Protein 4DXF (pdb70)

Foldseek 3Di:
DADPVLVVVLVQLQFDKDKAFQWKWAWADDDDPFTFTWTPPDPDTATETQAAPRRVVDDHGMGGQKMAIARADDDPPPDPHYGFARIDGHDPDWDWDKAKEWEWEQFPVRDIDIDIDIHTFGGQKTAPLVVVSVVVSCCCVPVVANGRFFWWWKWFAFQVGDIDIDTRNDDRPRNSRNDMDGRRGGHYMYTYTD/DLVVLVVQLQFDKDKFFQWKWAWADDDDPWTWTWTPPDPDTATETQAAPRRVVDDHGMDGQKMAIAGADDDPPPDDHYGYARIDGHDPDWDWDKAKEWEWEQFPVRDIDIDIDIHTFGGQKTAPLCVVSVVVSVCCVPVVASPGFFFWWKWFQFQVRDIDIDTRNDDDDRNRRNDMDGSRRGHHMYTYTD

Solvent-accessible surface area: 19733 Å² total; per-residue (Å²): 120,94,57,104,163,19,135,106,28,76,61,23,0,54,59,109,37,70,74,29,80,79,44,64,0,61,3,110,166,122,130,46,108,43,38,8,0,10,1,74,22,54,121,35,98,8,41,1,0,2,20,43,151,1,61,199,104,20,41,134,25,92,40,166,96,5,3,3,4,0,0,51,25,176,36,154,56,151,30,136,43,14,0,0,0,0,0,2,125,5,34,67,116,108,11,140,42,50,0,38,2,147,5,46,35,67,33,106,169,39,83,99,48,140,56,104,24,128,20,79,2,77,10,40,44,4,1,2,3,12,0,1,4,63,1,1,47,31,1,6,125,128,12,45,0,0,0,45,7,4,44,6,76,0,12,0,75,16,111,121,69,35,135,76,37,0,70,0,107,90,73,6,89,70,78,61,3,3,27,42,10,70,0,54,34,0,59,31,0,65,4,39,1,115,225,40,158,116,25,104,63,19,1,56,60,107,34,65,72,33,88,72,35,60,0,65,3,105,163,113,135,37,112,42,33,8,1,11,1,70,24,51,110,35,102,8,41,0,0,5,23,40,147,0,62,196,87,19,39,106,29,93,36,166,94,7,4,6,5,0,0,52,29,169,41,154,49,152,31,138,46,15,0,0,0,1,1,2,121,6,36,80,112,109,11,135,39,44,1,41,7,52,5,49,39,79,24,114,172,39,84,96,47,136,60,118,37,114,20,146,2,73,10,43,36,4,0,2,3,11,0,2,4,66,2,1,44,43,2,6,109,145,13,67,0,6,41,52,9,4,38,5,78,0,22,0,84,14,112,116,69,30,144,75,35,0,62,0,101,81,74,5,71,73,83,50,3,2,26,42,11,58,0,46,51,0,66,46,0,77,5,63,0,137

Organism: Staphylococcus aureus (strain Newman) (NCBI:txid426430)

InterPro domains:
  IPR006123 Staphylococcal/Streptococcal toxin, beta-grasp domain [PF02876] (215-307)
  IPR006126 Staphylococcal enterotoxin/Streptococcal pyrogenic exotoxin, conserved site [PS00278] (237-260)
  IPR008375 Staphylococcus aureus exotoxin [PR01800] (18-32)
  IPR008375 Staphylococcus aureus exotoxin [PR01800] (196-207)
  IPR008375 Staphylococcus aureus exotoxin [PR01800] (236-252)
  IPR008375 Staphylococcus aureus exotoxin [PR01800] (275-290)
  IPR008992 Enterotoxin [SSF50203] (114-207)
  IPR013307 Superantigen, staphylococcal/streptococcal toxin, bacterial [PR01501] (113-130)
  IPR013307 Superantigen, staphylococcal/streptococcal toxin, bacterial [PR01501] (194-214)
  IPR013307 Superantigen, staphylococcal/streptococcal toxin, bacterial [PR01501] (245-267)
  IPR013307 Superantigen, staphylococcal/streptococcal toxin, bacterial [PR01501] (295-308)
  IPR013307 Superantigen, staphylococcal/streptococcal toxin, bacterial [PR01898] (165-191)
  IPR013307 Superantigen, staphylococcal/streptococcal toxin, bacterial [PR01898] (194-207)
  IPR013307 Superantigen, staphylococcal/streptococcal toxin, bacterial [PR01898] (237-250)
  IPR013307 Superantigen, staphylococcal/streptococcal toxin, bacterial [PR01898] (250-264)
  IPR013307 Superantigen, staphylococcal/streptococcal toxin, bacterial [PR01898] (290-306)
  IPR015282 Staphylococcal superantigen-like OB-fold domain [PF09199] (121-205)
  IPR016091 Superantigen toxin, C-terminal [SSF54334] (216-307)

Secondary structure (DSSP, 8-state):
---GGGHHHHHHTTS--EEEEEEEEEE----SSS-EEEE-SSSS-EEEE--TTHHHHS-SEEEEEEEEEE-----SS--SSEEE--EEEPPSS---EEEEEEEEEE-TT--EEEEEEEEEE--SEEEHHHHHHHHHHHHHHHH-BTTTB--EEEEEEETTS-EEEEETTSPPPHHHHT-EEEGGGEEEEEEEE-/--HHHHHHTTS--EEEEEEEEEE----SSS-EEEE-SSSS-EEEE--TTHHHHS-SEEEEEEEEEE-----SS--SSEEES-EEEPPSS---EEEEEEEEEE-TT--EEEEEEEEEE--SEEEHHHHHHHHHHHHHHHH-BTTTB--EEEEEEETTS-EEEEETTSPPPHHHHT-EEEGGGEEEEEEEE-

Radius of gyration: 22.23 Å; Cα contacts (8 Å, |Δi|>4): 856; chains: 2; bounding box: 59×57×56 Å

Structure (mmCIF, N/CA/C/O backbone):
data_4DXF
#
_entry.id   4DXF
#
_cell.length_a   96.102
_cell.length_b   81.195
_cell.length_c   57.301
_cell.angle_alpha   90.00
_cell.angle_beta   105.45
_cell.angle_gamma   90.00
#
_symmetry.space_group_name_H-M   'C 1 2 1'
#
loop_
_entity.id
_entity.type
_entity.pdbx_description
1 polymer 'Staphylococcal enterotoxin-like toxin'
2 non-polymer 'CHLORIDE ION'
3 non-polymer GLYCEROL
4 water water
#
loop_
_atom_site.group_PDB
_atom_site.id
_atom_site.type_symbol
_atom_site.label_atom_id
_atom_site.label_alt_id
_atom_site.label_comp_id
_atom_site.label_asym_id
_atom_site.label_entity_id
_atom_site.label_seq_id
_atom_site.pdbx_PDB_ins_code
_atom_site.Cartn_x
_atom_site.Cartn_y
_atom_site.Cartn_z
_atom_site.occupancy
_atom_site.B_iso_or_equiv
_atom_site.auth_seq_id
_atom_site.auth_comp_id
_atom_site.auth_asym_id
_atom_site.auth_atom_id
_atom_site.pdbx_PDB_model_num
ATOM 1 N N . GLU A 1 11 ? -6.341 39.661 29.504 1.00 55.50 7 GLU A N 1
ATOM 2 C CA . GLU A 1 11 ? -6.186 38.903 30.783 1.00 55.42 7 GLU A CA 1
ATOM 3 C C . GLU A 1 11 ? -5.438 39.738 31.852 1.00 54.67 7 GLU A C 1
ATOM 4 O O . GLU A 1 11 ? -5.512 39.419 33.060 1.00 54.65 7 GLU A O 1
ATOM 6 N N . ILE A 1 12 ? -4.729 40.786 31.408 1.00 52.97 8 ILE A N 1
ATOM 7 C CA . ILE A 1 12 ? -3.900 41.600 32.314 1.00 51.02 8 ILE A CA 1
ATOM 8 C C . ILE A 1 12 ? -4.328 43.071 32.418 1.00 49.66 8 ILE A C 1
ATOM 9 O O . ILE A 1 12 ? -3.947 43.900 31.586 1.00 49.34 8 ILE A O 1
ATOM 14 N N . ASN A 1 13 ? -5.102 43.378 33.467 1.00 47.18 9 ASN A N 1
ATOM 15 C CA . ASN A 1 13 ? -5.512 44.741 33.789 1.00 44.47 9 ASN A CA 1
ATOM 16 C C . ASN A 1 13 ? -4.282 45.614 34.137 1.00 44.22 9 ASN A C 1
ATOM 17 O O . ASN A 1 13 ? -3.588 45.328 35.108 1.00 42.67 9 ASN A O 1
ATOM 22 N N . PRO A 1 14 ? -3.992 46.661 33.321 1.00 43.36 10 PRO A N 1
ATOM 23 C CA . PRO A 1 14 ? -2.935 47.659 33.640 1.00 42.54 10 PRO A CA 1
ATOM 24 C C . PRO A 1 14 ? -3.122 48.436 34.961 1.00 41.38 10 PRO A C 1
ATOM 25 O O . PRO A 1 14 ? -2.193 49.128 35.390 1.00 42.23 10 PRO A O 1
ATOM 29 N N . LYS A 1 15 ? -4.281 48.318 35.617 1.00 38.68 11 LYS A N 1
ATOM 30 C CA . LYS A 1 15 ? -4.472 48.909 36.946 1.00 37.95 11 LYS A CA 1
ATOM 31 C C . LYS A 1 15 ? -3.440 48.337 37.969 1.00 36.36 11 LYS A C 1
ATOM 32 O O . LYS A 1 15 ? -3.030 49.019 38.880 1.00 35.50 11 LYS A O 1
ATOM 38 N N . PHE A 1 16 ? -3.079 47.066 37.767 1.00 36.06 12 PHE A N 1
ATOM 39 C CA . PHE A 1 16 ? -2.221 46.283 38.697 1.00 34.62 12 PHE A CA 1
ATOM 40 C C . PHE A 1 16 ? -0.755 46.207 38.242 1.00 35.03 12 PHE A C 1
ATOM 41 O O . PHE A 1 16 ? 0.009 45.381 38.755 1.00 34.41 12 PHE A O 1
ATOM 49 N N . LYS A 1 17 ? -0.363 47.054 37.294 1.00 34.50 13 LYS A N 1
ATOM 50 C CA . LYS A 1 17 ? 0.925 46.978 36.597 1.00 36.11 13 LYS A CA 1
ATOM 51 C C . LYS A 1 17 ? 2.091 47.068 37.577 1.00 34.74 13 LYS A C 1
ATOM 52 O O . LYS A 1 17 ? 3.065 46.274 37.502 1.00 36.06 13 LYS A O 1
ATOM 58 N N . ASP A 1 18 ? 1.997 48.028 38.475 1.00 34.15 14 ASP A N 1
ATOM 59 C CA . ASP A 1 18 ? 3.090 48.280 39.423 1.00 33.40 14 ASP A CA 1
ATOM 60 C C . ASP A 1 18 ? 3.270 47.114 40.398 1.00 31.98 14 ASP A C 1
ATOM 61 O O . ASP A 1 18 ? 4.452 46.668 40.613 1.00 29.94 14 ASP A O 1
ATOM 66 N N . LEU A 1 19 ? 2.149 46.627 40.954 1.00 29.99 15 LEU A N 1
ATOM 67 C CA . LEU A 1 19 ? 2.197 45.491 41.883 1.00 29.40 15 LEU A CA 1
ATOM 68 C C . LEU A 1 19 ? 2.631 44.228 41.191 1.00 29.98 15 LEU A C 1
ATOM 69 O O . LEU A 1 19 ? 3.362 43.465 41.776 1.00 30.13 15 LEU A O 1
ATOM 74 N N . ARG A 1 20 ? 2.173 43.963 39.967 1.00 29.18 16 ARG A N 1
ATOM 75 C CA . ARG A 1 20 ? 2.575 42.762 39.287 1.00 30.15 16 ARG A CA 1
ATOM 76 C C . ARG A 1 20 ? 4.080 42.847 38.960 1.00 30.50 16 ARG A C 1
ATOM 77 O O . ARG A 1 20 ? 4.775 41.821 38.974 1.00 31.04 16 ARG A O 1
ATOM 85 N N . ALA A 1 21 ? 4.573 44.047 38.652 1.00 29.66 17 ALA A N 1
ATOM 86 C CA . ALA A 1 21 ? 5.976 44.230 38.309 1.00 30.88 17 ALA A CA 1
ATOM 87 C C . ALA A 1 21 ? 6.807 43.893 39.545 1.00 29.70 17 ALA A C 1
ATOM 88 O O . ALA A 1 21 ? 7.816 43.168 39.447 1.00 31.95 17 ALA A O 1
ATOM 90 N N . TYR A 1 22 ? 6.398 44.421 40.675 1.00 28.00 18 TYR A N 1
ATOM 91 C CA . TYR A 1 22 ? 7.256 44.388 41.880 1.00 25.98 18 TYR A CA 1
ATOM 92 C C . TYR A 1 22 ? 7.364 42.932 42.282 1.00 25.36 18 TYR A C 1
ATOM 93 O O . TYR A 1 22 ? 8.489 42.400 42.514 1.00 24.43 18 TYR A O 1
ATOM 102 N N . TYR A 1 23 ? 6.215 42.264 42.323 1.00 23.47 19 TYR A N 1
ATOM 103 C CA . TYR A 1 23 ? 6.159 40.877 42.850 1.00 24.01 19 TYR A CA 1
ATOM 104 C C . TYR A 1 23 ? 6.562 39.764 41.866 1.00 23.72 19 TYR A C 1
ATOM 105 O O . TYR A 1 23 ? 6.492 38.581 42.190 1.00 24.71 19 TYR A O 1
ATOM 114 N N . THR A 1 24 ? 7.049 40.156 40.692 1.00 23.84 20 THR A N 1
ATOM 115 C CA . THR A 1 24 ? 7.664 39.219 39.766 1.00 25.64 20 THR A CA 1
ATOM 116 C C . THR A 1 24 ? 9.179 39.456 39.636 1.00 24.00 20 THR A C 1
ATOM 117 O O . THR A 1 24 ? 9.843 38.821 38.828 1.00 23.96 20 THR A O 1
ATOM 121 N N . LYS A 1 25 ? 9.676 40.432 40.393 1.00 25.38 21 LYS A N 1
ATOM 122 C CA . LYS A 1 25 ? 11.118 40.696 40.516 1.00 26.29 21 LYS A CA 1
ATOM 123 C C . LYS A 1 25 ? 11.850 39.448 41.002 1.00 25.70 21 LYS A C 1
ATOM 124 O O . LYS A 1 25 ? 11.266 38.594 41.689 1.00 23.34 21 LYS A O 1
ATOM 130 N N . PRO A 1 26 ? 13.098 39.275 40.542 1.00 26.11 22 PRO A N 1
ATOM 131 C CA . PRO A 1 26 ? 13.836 38.102 41.060 1.00 25.41 22 PRO A CA 1
ATOM 132 C C . PRO A 1 26 ? 14.295 38.370 42.511 1.00 23.84 22 PRO A C 1
ATOM 133 O O . PRO A 1 26 ? 14.501 39.541 42.911 1.00 24.46 22 PRO A O 1
ATOM 137 N N . SER A 1 27 ? 14.412 37.297 43.306 1.00 22.22 23 SER A N 1
ATOM 138 C CA . SER A 1 27 ? 14.909 37.410 44.720 1.00 20.74 23 SER A CA 1
ATOM 139 C C . SER A 1 27 ? 16.228 36.635 44.833 1.00 19.96 23 SER A C 1
ATOM 140 O O . SER A 1 27 ? 16.552 35.794 43.970 1.00 20.00 23 SER A O 1
ATOM 143 N N . LEU A 1 28 ? 16.987 36.959 45.887 1.00 19.80 24 LEU A N 1
ATOM 144 C CA . LEU A 1 28 ? 18.275 36.249 46.130 1.00 21.01 24 LEU A CA 1
ATOM 145 C C . LEU A 1 28 ? 18.223 35.851 47.595 1.00 20.29 24 LEU A C 1
ATOM 146 O O . LEU A 1 28 ? 17.548 36.469 48.493 1.00 20.87 24 LEU A O 1
ATOM 151 N N . GLU A 1 29 ? 18.951 34.786 47.945 1.00 20.75 25 GLU A N 1
ATOM 152 C CA . GLU A 1 29 ? 18.872 34.380 49.331 1.00 20.39 25 GLU A CA 1
ATOM 153 C C . GLU A 1 29 ? 20.298 34.133 49.800 1.00 21.27 25 GLU A C 1
ATOM 154 O O . GLU A 1 29 ? 20.965 33.344 49.147 1.00 21.23 25 GLU A O 1
ATOM 160 N N . PHE A 1 30 ? 20.741 34.817 50.853 1.00 19.77 26 PHE A N 1
ATOM 161 C CA . PHE A 1 30 ? 22.131 34.665 51.399 1.00 22.05 26 PHE A CA 1
ATOM 162 C C . PHE A 1 30 ? 22.054 34.157 52.788 1.00 21.07 26 PHE A C 1
ATOM 163 O O . PHE A 1 30 ? 21.506 34.795 53.651 1.00 23.65 26 PHE A O 1
ATOM 171 N N . LYS A 1 31 ? 22.577 32.963 53.051 1.00 19.30 27 LYS A N 1
ATOM 172 C CA . LYS A 1 31 ? 22.289 32.384 54.330 1.00 20.08 27 LYS A CA 1
ATOM 173 C C . LYS A 1 31 ? 23.671 32.075 54.968 1.00 19.12 27 LYS A C 1
ATOM 174 O O . LYS A 1 31 ? 24.673 31.982 54.228 1.00 22.21 27 LYS A O 1
ATOM 180 N N . ASN A 1 32 ? 23.646 32.073 56.285 1.00 20.37 28 ASN A N 1
ATOM 181 C CA . ASN A 1 32 ? 24.868 31.815 57.148 1.00 21.64 28 ASN A CA 1
ATOM 182 C C . ASN A 1 32 ? 25.984 32.817 56.772 1.00 22.98 28 ASN A C 1
ATOM 183 O O . ASN A 1 32 ? 27.183 32.468 56.575 1.00 22.87 28 ASN A O 1
ATOM 188 N N . GLU A 1 33 ? 25.619 34.107 56.703 1.00 20.97 29 GLU A N 1
ATOM 189 C CA . GLU A 1 33 ? 26.530 35.152 56.304 1.00 21.40 29 GLU A CA 1
ATOM 190 C C . GLU A 1 33 ? 26.893 36.038 57.530 1.00 20.14 29 GLU A C 1
ATOM 191 O O . GLU A 1 33 ? 26.413 35.797 58.618 1.00 19.95 29 GLU A O 1
ATOM 197 N N . ILE A 1 34 ? 27.769 37.011 57.349 1.00 20.43 30 ILE A N 1
ATOM 198 C CA . ILE A 1 34 ? 27.929 38.049 58.386 1.00 22.40 30 ILE A CA 1
ATOM 199 C C . ILE A 1 34 ? 27.455 39.407 57.800 1.00 20.43 30 ILE A C 1
ATOM 200 O O . ILE A 1 34 ? 27.503 39.586 56.556 1.00 22.58 30 ILE A O 1
ATOM 205 N N . GLY A 1 35 ? 26.990 40.278 58.681 1.00 23.45 31 GLY A N 1
ATOM 206 C CA . GLY A 1 35 ? 26.601 41.652 58.285 1.00 23.01 31 GLY A CA 1
ATOM 207 C C . GLY A 1 35 ? 27.500 42.653 58.987 1.00 24.82 31 GLY A C 1
ATOM 208 O O . GLY A 1 35 ? 27.836 42.438 60.157 1.00 22.90 31 GLY A O 1
ATOM 209 N N . ILE A 1 36 ? 27.834 43.738 58.275 1.00 23.72 32 ILE A N 1
ATOM 210 C CA . ILE A 1 36 ? 28.719 44.767 58.816 1.00 24.96 32 ILE A CA 1
ATOM 211 C C . ILE A 1 36 ? 27.960 46.089 58.774 1.00 26.32 32 ILE A C 1
ATOM 212 O O . ILE A 1 36 ? 27.534 46.486 57.713 1.00 23.84 32 ILE A O 1
ATOM 217 N N . ILE A 1 37 ? 27.859 46.769 59.915 1.00 27.41 33 ILE A N 1
ATOM 218 C CA . ILE A 1 37 ? 27.180 48.077 59.975 1.00 28.25 33 ILE A CA 1
ATOM 219 C C . ILE A 1 37 ? 28.211 49.128 60.343 1.00 31.09 33 ILE A C 1
ATOM 220 O O . ILE A 1 37 ? 28.878 49.004 61.369 1.00 31.65 33 ILE A O 1
ATOM 225 N N . LEU A 1 38 ? 28.361 50.091 59.457 1.00 31.91 34 LEU A N 1
ATOM 226 C CA . LEU A 1 38 ? 29.329 51.173 59.615 1.00 35.36 34 LEU A CA 1
ATOM 227 C C . LEU A 1 38 ? 28.670 52.399 60.204 1.00 36.42 34 LEU A C 1
ATOM 228 O O . LEU A 1 38 ? 27.551 52.352 60.682 1.00 37.63 34 LEU A O 1
ATOM 233 N N . LYS A 1 39 ? 29.365 53.529 60.143 1.00 39.91 35 LYS A N 1
ATOM 234 C CA . LYS A 1 39 ? 28.857 54.786 60.711 1.00 42.08 35 LYS A CA 1
ATOM 235 C C . LYS A 1 39 ? 27.633 55.274 59.904 1.00 42.11 35 LYS A C 1
ATOM 236 O O . LYS A 1 39 ? 27.662 55.221 58.666 1.00 42.43 35 LYS A O 1
ATOM 242 N N . LYS A 1 40 ? 26.571 55.747 60.568 1.00 42.99 36 LYS A N 1
ATOM 243 C CA . LYS A 1 40 ? 25.410 56.341 59.818 1.00 43.78 36 LYS A CA 1
ATOM 244 C C . LYS A 1 40 ? 25.827 57.459 58.834 1.00 44.09 36 LYS A C 1
ATOM 245 O O . LYS A 1 40 ? 26.619 58.347 59.178 1.00 43.49 36 LYS A O 1
ATOM 251 N N . TRP A 1 41 ? 25.337 57.411 57.607 1.00 43.74 37 TRP A N 1
ATOM 252 C CA . TRP A 1 41 ? 25.707 58.442 56.639 1.00 44.70 37 TRP A CA 1
ATOM 253 C C . TRP A 1 41 ? 24.505 59.038 55.888 1.00 44.50 37 TRP A C 1
ATOM 254 O O . TRP A 1 41 ? 24.691 59.869 54.996 1.00 44.77 37 TRP A O 1
ATOM 265 N N . THR A 1 42 ? 23.294 58.591 56.222 1.00 43.39 38 THR A N 1
ATOM 266 C CA . THR A 1 42 ? 22.082 59.200 55.657 1.00 42.56 38 THR A CA 1
ATOM 267 C C . THR A 1 42 ? 20.915 59.077 56.584 1.00 41.49 38 THR A C 1
ATOM 268 O O . THR A 1 42 ? 21.056 58.917 57.792 1.00 41.91 38 THR A O 1
ATOM 272 N N . THR A 1 43 ? 19.735 59.181 56.003 1.00 41.17 39 THR A N 1
ATOM 273 C CA . THR A 1 43 ? 18.534 59.202 56.787 1.00 39.96 39 THR A CA 1
ATOM 274 C C . THR A 1 43 ? 18.231 57.813 57.313 1.00 40.26 39 THR A C 1
ATOM 275 O O . THR A 1 43 ? 17.315 57.630 58.110 1.00 40.07 39 THR A O 1
ATOM 279 N N . ILE A 1 44 ? 19.006 56.817 56.864 1.00 40.11 40 ILE A N 1
ATOM 280 C CA . ILE A 1 44 ? 18.919 55.475 57.491 1.00 38.61 40 ILE A CA 1
ATOM 281 C C . ILE A 1 44 ? 20.229 54.752 57.424 1.00 36.28 40 ILE A C 1
ATOM 282 O O . ILE A 1 44 ? 21.135 55.126 56.694 1.00 36.97 40 ILE A O 1
ATOM 287 N N . ARG A 1 45 ? 20.256 53.664 58.161 1.00 34.43 41 ARG A N 1
ATOM 288 C CA . ARG A 1 45 ? 21.419 52.824 58.294 1.00 31.78 41 ARG A CA 1
ATOM 289 C C . ARG A 1 45 ? 21.228 51.539 57.477 1.00 30.35 41 ARG A C 1
ATOM 290 O O . ARG A 1 45 ? 20.079 51.164 57.131 1.00 29.76 41 ARG A O 1
ATOM 298 N N . PHE A 1 46 ? 22.365 50.906 57.188 1.00 28.50 42 PHE A N 1
ATOM 299 C CA . PHE A 1 46 ? 22.448 49.742 56.300 1.00 26.75 42 PHE A CA 1
ATOM 300 C C . PHE A 1 46 ? 23.258 48.663 56.985 1.00 27.29 42 PHE A C 1
ATOM 301 O O . PHE A 1 46 ? 24.165 48.945 57.757 1.00 27.55 42 PHE A O 1
ATOM 309 N N . MET A 1 47 ? 22.858 47.436 56.738 1.00 24.74 43 MET A N 1
ATOM 310 C CA . MET A 1 47 ? 23.699 46.260 57.035 1.00 24.69 43 MET A CA 1
ATOM 311 C C . MET A 1 47 ? 24.342 45.835 55.712 1.00 25.30 43 MET A C 1
ATOM 312 O O . MET A 1 47 ? 23.643 45.526 54.721 1.00 25.57 43 MET A O 1
ATOM 317 N N . ASN A 1 48 ? 25.677 45.783 55.671 1.00 23.59 44 ASN A N 1
ATOM 318 C CA . ASN A 1 48 ? 26.408 45.378 54.474 1.00 24.42 44 ASN A CA 1
ATOM 319 C C . ASN A 1 48 ? 26.616 43.847 54.532 1.00 25.15 44 ASN A C 1
ATOM 320 O O . ASN A 1 48 ? 27.077 43.321 55.542 1.00 24.56 44 ASN A O 1
ATOM 325 N N . VAL A 1 49 ? 26.261 43.165 53.469 1.00 24.65 45 VAL A N 1
ATOM 326 C CA . VAL A 1 49 ? 26.551 41.725 53.316 1.00 24.24 45 VAL A CA 1
ATOM 327 C C . VAL A 1 49 ? 27.340 41.486 52.060 1.00 22.94 45 VAL A C 1
ATOM 328 O O . VAL A 1 49 ? 27.073 42.069 50.977 1.00 22.24 45 VAL A O 1
ATOM 332 N N . VAL A 1 50 ? 28.356 40.592 52.133 1.00 19.39 46 VAL A N 1
ATOM 333 C CA . VAL A 1 50 ? 29.232 40.503 51.020 1.00 22.03 46 VAL A CA 1
ATOM 334 C C . VAL A 1 50 ? 29.374 38.997 50.671 1.00 24.09 46 VAL A C 1
ATOM 335 O O . VAL A 1 50 ? 30.331 38.333 51.057 1.00 24.54 46 VAL A O 1
ATOM 339 N N . PRO A 1 51 ? 28.408 38.453 49.956 1.00 24.03 47 PRO A N 1
ATOM 340 C CA . PRO A 1 51 ? 28.443 36.992 49.696 1.00 24.43 47 PRO A CA 1
ATOM 341 C C . PRO A 1 51 ? 29.192 36.631 48.414 1.00 26.15 47 PRO A C 1
ATOM 342 O O . PRO A 1 51 ? 29.525 35.433 48.218 1.00 29.55 47 PRO A O 1
ATOM 346 N N . ASP A 1 52 ? 29.497 37.621 47.549 1.00 25.03 48 ASP A N 1
ATOM 347 C CA . ASP A 1 52 ? 30.104 37.432 46.258 1.00 25.93 48 ASP A CA 1
ATOM 348 C C . ASP A 1 52 ? 31.046 38.614 46.005 1.00 26.37 48 ASP A C 1
ATOM 349 O O . ASP A 1 52 ? 31.674 39.092 46.984 1.00 31.49 48 ASP A O 1
ATOM 354 N N . TYR A 1 53 ? 31.133 39.097 44.765 1.00 26.20 49 TYR A N 1
ATOM 355 C CA . TYR A 1 53 ? 31.977 40.298 44.482 1.00 25.81 49 TYR A CA 1
ATOM 356 C C . TYR A 1 53 ? 31.277 41.651 44.728 1.00 26.23 49 TYR A C 1
ATOM 357 O O . TYR A 1 53 ? 31.889 42.714 44.588 1.00 26.55 49 TYR A O 1
ATOM 366 N N . PHE A 1 54 ? 30.036 41.606 45.153 1.00 25.43 50 PHE A N 1
ATOM 367 C CA . PHE A 1 54 ? 29.274 42.806 45.502 1.00 25.96 50 PHE A CA 1
ATOM 368 C C . PHE A 1 54 ? 29.079 43.066 46.995 1.00 26.38 50 PHE A C 1
ATOM 369 O O . PHE A 1 54 ? 28.916 42.156 47.872 1.00 26.18 50 PHE A O 1
ATOM 377 N N . ILE A 1 55 ? 28.989 44.347 47.328 1.00 26.10 51 ILE A N 1
ATOM 378 C CA . ILE A 1 55 ? 28.560 44.657 48.655 1.00 25.41 51 ILE A CA 1
ATOM 379 C C . ILE A 1 55 ? 27.059 44.984 48.653 1.00 27.40 51 ILE A C 1
ATOM 380 O O . ILE A 1 55 ? 26.655 46.025 48.063 1.00 29.67 51 ILE A O 1
ATOM 385 N N . TYR A 1 56 ? 26.247 44.132 49.258 1.00 24.05 52 TYR A N 1
ATOM 386 C CA . TYR A 1 56 ? 24.807 44.393 49.344 1.00 24.75 52 TYR A CA 1
ATOM 387 C C . TYR A 1 56 ? 24.457 45.252 50.494 1.00 22.92 52 TYR A C 1
ATOM 388 O O . TYR A 1 56 ? 24.822 45.020 51.645 1.00 25.42 52 TYR A O 1
ATOM 397 N N . LYS A 1 57 ? 23.745 46.361 50.185 1.00 25.73 53 LYS A N 1
ATOM 398 C CA . LYS A 1 57 ? 23.353 47.281 51.237 1.00 24.29 53 LYS A CA 1
ATOM 399 C C . LYS A 1 57 ? 21.940 46.999 51.655 1.00 23.93 53 LYS A C 1
ATOM 400 O O . LYS A 1 57 ? 20.992 47.250 50.867 1.00 22.96 53 LYS A O 1
ATOM 406 N N . ILE A 1 58 ? 21.755 46.530 52.859 1.00 21.74 54 ILE A N 1
ATOM 407 C CA . ILE A 1 58 ? 20.436 46.127 53.335 1.00 22.46 54 ILE A CA 1
ATOM 408 C C . ILE A 1 58 ? 19.856 47.190 54.273 1.00 21.60 54 ILE A C 1
ATOM 409 O O . ILE A 1 58 ? 20.275 47.369 55.458 1.00 22.01 54 ILE A O 1
ATOM 414 N N . ALA A 1 59 ? 18.841 47.933 53.770 1.00 21.87 55 ALA A N 1
ATOM 415 C CA . ALA A 1 59 ? 18.211 48.895 54.668 1.00 22.95 55 ALA A CA 1
ATOM 416 C C . ALA A 1 59 ? 17.662 48.426 55.998 1.00 23.67 55 ALA A C 1
ATOM 417 O O . ALA A 1 59 ? 16.879 47.456 56.110 1.00 22.43 55 ALA A O 1
ATOM 419 N N . LEU A 1 60 ? 18.052 49.122 57.074 1.00 23.11 56 LEU A N 1
ATOM 420 C CA . LEU A 1 60 ? 17.551 48.794 58.403 1.00 26.94 56 LEU A CA 1
ATOM 421 C C . LEU A 1 60 ? 16.302 49.629 58.723 1.00 29.74 56 LEU A C 1
ATOM 422 O O . LEU A 1 60 ? 16.391 50.810 59.095 1.00 31.55 56 LEU A O 1
ATOM 427 N N . VAL A 1 61 ? 15.148 49.006 58.528 1.00 30.34 57 VAL A N 1
ATOM 428 C CA . VAL A 1 61 ? 13.863 49.690 58.670 1.00 30.55 57 VAL A CA 1
ATOM 429 C C . VAL A 1 61 ? 13.137 49.048 59.793 1.00 30.27 57 VAL A C 1
ATOM 430 O O . VAL A 1 61 ? 13.536 47.965 60.277 1.00 29.91 57 VAL A O 1
ATOM 434 N N . GLY A 1 62 ? 12.063 49.703 60.257 1.00 29.74 58 GLY A N 1
ATOM 435 C CA . GLY A 1 62 ? 11.255 49.190 61.313 1.00 29.42 58 GLY A CA 1
ATOM 436 C C . GLY A 1 62 ? 12.061 48.824 62.539 1.00 31.83 58 GLY A C 1
ATOM 437 O O . GLY A 1 62 ? 12.926 49.630 63.002 1.00 30.24 58 GLY A O 1
ATOM 438 N N . LYS A 1 63 ? 11.825 47.604 63.028 1.00 30.95 59 LYS A N 1
ATOM 439 C CA . LYS A 1 63 ? 12.455 47.109 64.267 1.00 33.16 59 LYS A CA 1
ATOM 440 C C . LYS A 1 63 ? 13.973 46.848 64.138 1.00 32.30 59 LYS A C 1
ATOM 441 O O . LYS A 1 63 ? 14.688 46.885 65.147 1.00 32.42 59 LYS A O 1
ATOM 447 N N . ASP A 1 64 ? 14.462 46.661 62.911 1.00 31.86 60 ASP A N 1
ATOM 448 C CA . ASP A 1 64 ? 15.885 46.399 62.658 1.00 32.24 60 ASP A CA 1
ATOM 449 C C . ASP A 1 64 ? 16.835 47.500 63.068 1.00 33.56 60 ASP A C 1
ATOM 450 O O . ASP A 1 64 ? 18.021 47.214 63.269 1.00 32.34 60 ASP A O 1
ATOM 455 N N . ASP A 1 65 ? 16.369 48.752 63.103 1.00 33.94 61 ASP A N 1
ATOM 456 C CA . ASP A 1 65 ? 17.293 49.841 63.350 1.00 35.93 61 ASP A CA 1
ATOM 457 C C . ASP A 1 65 ? 17.819 49.767 64.770 1.00 35.38 61 ASP A C 1
ATOM 458 O O . ASP A 1 65 ? 19.028 49.825 64.951 1.00 36.81 61 ASP A O 1
ATOM 463 N N . LYS A 1 66 ? 16.948 49.506 65.748 1.00 36.41 62 LYS A N 1
ATOM 464 C CA . LYS A 1 66 ? 17.391 49.364 67.163 1.00 37.63 62 LYS A CA 1
ATOM 465 C C . LYS A 1 66 ? 17.992 48.005 67.408 1.00 37.01 62 LYS A C 1
ATOM 466 O O . LYS A 1 66 ? 18.777 47.834 68.340 1.00 37.88 62 LYS A O 1
ATOM 472 N N . LYS A 1 67 ? 17.612 47.027 66.586 1.00 35.30 63 LYS A N 1
ATOM 473 C CA . LYS A 1 67 ? 18.003 45.647 66.804 1.00 33.88 63 LYS A CA 1
ATOM 474 C C . LYS A 1 67 ? 19.491 45.460 66.534 1.00 32.14 63 LYS A C 1
ATOM 475 O O . LYS A 1 67 ? 20.157 44.696 67.239 1.00 32.69 63 LYS A O 1
ATOM 481 N N . TYR A 1 68 ? 20.011 46.131 65.511 1.00 31.37 64 TYR A N 1
ATOM 482 C CA . TYR A 1 68 ? 21.416 45.949 65.088 1.00 32.31 64 TYR A CA 1
ATOM 483 C C . TYR A 1 68 ? 22.291 47.208 65.217 1.00 31.95 64 TYR A C 1
ATOM 484 O O . TYR A 1 68 ? 22.208 48.109 64.370 1.00 31.51 64 TYR A O 1
ATOM 493 N N . GLY A 1 69 ? 23.165 47.223 66.234 1.00 32.24 65 GLY A N 1
ATOM 494 C CA . GLY A 1 69 ? 24.106 48.330 66.424 1.00 32.04 65 GLY A CA 1
ATOM 495 C C . GLY A 1 69 ? 25.301 48.323 65.499 1.00 32.76 65 GLY A C 1
ATOM 496 O O . GLY A 1 69 ? 25.517 47.363 64.749 1.00 32.14 65 GLY A O 1
ATOM 497 N N . GLU A 1 70 ? 26.104 49.392 65.546 1.00 30.93 66 GLU A N 1
ATOM 498 C CA . GLU A 1 70 ? 27.289 49.498 64.745 1.00 28.75 66 GLU A CA 1
ATOM 499 C C . GLU A 1 70 ? 28.195 48.276 64.953 1.00 28.36 66 GLU A C 1
ATOM 500 O O . GLU A 1 70 ? 28.304 47.814 66.056 1.00 29.00 66 GLU A O 1
ATOM 506 N N . GLY A 1 71 ? 28.810 47.767 63.893 1.00 28.37 67 GLY A N 1
ATOM 507 C CA . GLY A 1 71 ? 29.794 46.696 64.023 1.00 28.66 67 GLY A CA 1
ATOM 508 C C . GLY A 1 71 ? 29.370 45.438 63.282 1.00 28.72 67 GLY A C 1
ATOM 509 O O . GLY A 1 71 ? 28.637 45.504 62.266 1.00 28.38 67 GLY A O 1
ATOM 510 N N . VAL A 1 72 ? 29.807 44.308 63.832 1.00 27.01 68 VAL A N 1
ATOM 511 C CA . VAL A 1 72 ? 29.719 43.019 63.147 1.00 25.40 68 VAL A CA 1
ATOM 512 C C . VAL A 1 72 ? 28.623 42.189 63.733 1.00 22.51 68 VAL A C 1
ATOM 513 O O . VAL A 1 72 ? 28.438 42.021 64.897 1.00 22.76 68 VAL A O 1
ATOM 517 N N . HIS A 1 73 ? 27.825 41.611 62.846 1.00 22.20 69 HIS A N 1
ATOM 518 C CA . HIS A 1 73 ? 26.756 40.701 63.276 1.00 21.01 69 HIS A CA 1
ATOM 519 C C . HIS A 1 73 ? 26.914 39.368 62.575 1.00 21.64 69 HIS A C 1
ATOM 520 O O . HIS A 1 73 ? 26.986 39.338 61.360 1.00 21.62 69 HIS A O 1
ATOM 527 N N . ARG A 1 74 ? 26.946 38.283 63.325 1.00 20.76 70 ARG A N 1
ATOM 528 C CA . ARG A 1 74 ? 27.231 36.990 62.689 1.00 21.44 70 ARG A CA 1
ATOM 529 C C . ARG A 1 74 ? 25.951 36.150 62.592 1.00 22.48 70 ARG A C 1
ATOM 530 O O . ARG A 1 74 ? 24.949 36.496 63.184 1.00 23.03 70 ARG A O 1
ATOM 538 N N . ASN A 1 75 ? 25.926 35.055 61.808 1.00 23.36 71 ASN A N 1
ATOM 539 C CA . ASN A 1 75 ? 24.728 34.204 61.783 1.00 22.47 71 ASN A CA 1
ATOM 540 C C . ASN A 1 75 ? 23.481 34.963 61.330 1.00 20.53 71 ASN A C 1
ATOM 541 O O . ASN A 1 75 ? 22.440 34.874 61.974 1.00 22.40 71 ASN A O 1
ATOM 546 N N . VAL A 1 76 ? 23.712 35.700 60.284 1.00 21.11 72 VAL A N 1
ATOM 547 C CA . VAL A 1 76 ? 22.676 36.456 59.533 1.00 21.98 72 VAL A CA 1
ATOM 548 C C . VAL A 1 76 ? 22.306 35.713 58.230 1.00 20.01 72 VAL A C 1
ATOM 549 O O . VAL A 1 76 ? 23.183 35.287 57.453 1.00 18.24 72 VAL A O 1
ATOM 553 N N . ASP A 1 77 ? 20.973 35.681 57.964 1.00 18.82 73 ASP A N 1
ATOM 554 C CA . ASP A 1 77 ? 20.418 35.189 56.710 1.00 16.72 73 ASP A CA 1
ATOM 555 C C . ASP A 1 77 ? 19.670 36.458 56.160 1.00 16.09 73 ASP A C 1
ATOM 556 O O . ASP A 1 77 ? 19.125 37.187 56.973 1.00 16.87 73 ASP A O 1
ATOM 561 N N . VAL A 1 78 ? 19.724 36.670 54.865 1.00 18.83 74 VAL A N 1
ATOM 562 C CA . VAL A 1 78 ? 18.966 37.801 54.237 1.00 18.30 74 VAL A CA 1
ATOM 563 C C . VAL A 1 78 ? 18.220 37.292 53.046 1.00 17.49 74 VAL A C 1
ATOM 564 O O . VAL A 1 78 ? 18.767 36.556 52.176 1.00 16.49 74 VAL A O 1
ATOM 568 N N . PHE A 1 79 ? 16.914 37.692 52.997 1.00 18.10 75 PHE A N 1
ATOM 569 C CA . PHE A 1 79 ? 16.129 37.460 51.813 1.00 18.95 75 PHE A CA 1
ATOM 570 C C . PHE A 1 79 ? 16.188 38.846 51.096 1.00 19.97 75 PHE A C 1
ATOM 571 O O . PHE A 1 79 ? 15.704 39.842 51.714 1.00 19.59 75 PHE A O 1
ATOM 579 N N . VAL A 1 80 ? 16.682 38.841 49.868 1.00 19.43 76 VAL A N 1
ATOM 580 C CA . VAL A 1 80 ? 17.020 40.032 49.067 1.00 20.01 76 VAL A CA 1
ATOM 581 C C . VAL A 1 80 ? 16.100 40.116 47.865 1.00 19.34 76 VAL A C 1
ATOM 582 O O . VAL A 1 80 ? 16.004 39.194 47.082 1.00 20.65 76 VAL A O 1
ATOM 586 N N . VAL A 1 81 ? 15.566 41.333 47.673 1.00 20.95 77 VAL A N 1
ATOM 587 C CA . VAL A 1 81 ? 14.907 41.658 46.409 1.00 20.44 77 VAL A CA 1
ATOM 588 C C . VAL A 1 81 ? 15.571 42.994 45.988 1.00 19.66 77 VAL A C 1
ATOM 589 O O . VAL A 1 81 ? 15.334 44.000 46.689 1.00 22.18 77 VAL A O 1
ATOM 593 N N . LEU A 1 82 ? 16.435 42.984 44.970 1.00 21.25 78 LEU A N 1
ATOM 594 C CA . LEU A 1 82 ? 17.220 44.193 44.606 1.00 21.24 78 LEU A CA 1
ATOM 595 C C . LEU A 1 82 ? 16.183 45.196 44.034 1.00 25.67 78 LEU A C 1
ATOM 596 O O . LEU A 1 82 ? 15.263 44.788 43.318 1.00 24.16 78 LEU A O 1
ATOM 601 N N . GLU A 1 83 ? 16.325 46.445 44.441 1.00 26.72 79 GLU A N 1
ATOM 602 C CA . GLU A 1 83 ? 15.339 47.476 44.047 1.00 30.10 79 GLU A CA 1
ATOM 603 C C . GLU A 1 83 ? 16.068 48.743 43.679 1.00 32.68 79 GLU A C 1
ATOM 604 O O . GLU A 1 83 ? 17.200 48.977 44.128 1.00 32.58 79 GLU A O 1
ATOM 610 N N . GLU A 1 84 ? 15.423 49.587 42.857 1.00 33.97 80 GLU A N 1
ATOM 611 C CA A GLU A 1 84 ? 16.003 50.909 42.703 0.50 34.96 80 GLU A CA 1
ATOM 612 C CA B GLU A 1 84 ? 15.822 50.997 42.632 0.50 34.93 80 GLU A CA 1
ATOM 613 C C . GLU A 1 84 ? 15.695 51.796 43.919 1.00 35.24 80 GLU A C 1
ATOM 614 O O . GLU A 1 84 ? 14.827 51.501 44.757 1.00 34.85 80 GLU A O 1
ATOM 625 N N . ASN A 1 85 ? 16.514 52.818 44.098 1.00 35.99 81 ASN A N 1
ATOM 626 C CA . ASN A 1 85 ? 16.490 53.530 45.361 1.00 37.34 81 ASN A CA 1
ATOM 627 C C . ASN A 1 85 ? 16.954 54.982 45.176 1.00 38.74 81 ASN A C 1
ATOM 628 O O . ASN A 1 85 ? 17.480 55.327 44.106 1.00 39.95 81 ASN A O 1
ATOM 633 N N . ASN A 1 86 ? 16.742 55.798 46.207 1.00 39.94 82 ASN A N 1
ATOM 634 C CA . ASN A 1 86 ? 17.100 57.227 46.195 1.00 41.41 82 ASN A CA 1
ATOM 635 C C . ASN A 1 86 ? 18.412 57.497 46.916 1.00 42.35 82 ASN A C 1
ATOM 636 O O . ASN A 1 86 ? 18.703 58.652 47.297 1.00 42.45 82 ASN A O 1
ATOM 641 N N . TYR A 1 87 ? 19.187 56.432 47.154 1.00 41.23 83 TYR A N 1
ATOM 642 C CA . TYR A 1 87 ? 20.423 56.581 47.907 1.00 41.31 83 TYR A CA 1
ATOM 643 C C . TYR A 1 87 ? 21.613 56.427 46.999 1.00 41.18 83 TYR A C 1
ATOM 644 O O . TYR A 1 87 ? 22.753 56.373 47.475 1.00 41.90 83 TYR A O 1
ATOM 653 N N . ASN A 1 88 ? 21.345 56.351 45.700 1.00 40.21 84 ASN A N 1
ATOM 654 C CA . ASN A 1 88 ? 22.348 56.047 44.686 1.00 40.34 84 ASN A CA 1
ATOM 655 C C . ASN A 1 88 ? 23.170 54.763 45.002 1.00 39.43 84 ASN A C 1
ATOM 656 O O . ASN A 1 88 ? 24.381 54.720 44.826 1.00 39.83 84 ASN A O 1
ATOM 661 N N . LEU A 1 89 ? 22.490 53.698 45.427 1.00 37.66 85 LEU A N 1
ATOM 662 C CA . LEU A 1 89 ? 23.201 52.435 45.750 1.00 35.54 85 LEU A CA 1
ATOM 663 C C . LEU A 1 89 ? 22.963 51.375 44.703 1.00 35.85 85 LEU A C 1
ATOM 664 O O . LEU A 1 89 ? 21.839 51.207 44.248 1.00 36.00 85 LEU A O 1
ATOM 669 N N . GLU A 1 90 ? 24.013 50.675 44.288 1.00 34.19 86 GLU A N 1
ATOM 670 C CA . GLU A 1 90 ? 23.898 49.742 43.188 1.00 33.92 86 GLU A CA 1
ATOM 671 C C . GLU A 1 90 ? 23.070 48.466 43.565 1.00 32.20 86 GLU A C 1
ATOM 672 O O . GLU A 1 90 ? 22.312 47.896 42.745 1.00 31.40 86 GLU A O 1
ATOM 678 N N . LYS A 1 91 ? 23.296 48.018 44.792 1.00 30.43 87 LYS A N 1
ATOM 679 C CA . LYS A 1 91 ? 22.728 46.762 45.343 1.00 28.82 87 LYS A CA 1
ATOM 680 C C . LYS A 1 91 ? 22.103 47.072 46.663 1.00 27.45 87 LYS A C 1
ATOM 681 O O . LYS A 1 91 ? 22.747 47.244 47.701 1.00 28.31 87 LYS A O 1
ATOM 687 N N . TYR A 1 92 ? 20.786 47.171 46.625 1.00 24.95 88 TYR A N 1
ATOM 688 C CA . TYR A 1 92 ? 20.037 47.659 47.686 1.00 23.46 88 TYR A CA 1
ATOM 689 C C . TYR A 1 92 ? 18.795 46.793 47.754 1.00 23.93 88 TYR A C 1
ATOM 690 O O . TYR A 1 92 ? 18.210 46.454 46.697 1.00 25.07 88 TYR A O 1
ATOM 699 N N . SER A 1 93 ? 18.420 46.492 48.980 1.00 21.51 89 SER A N 1
ATOM 700 C CA . SER A 1 93 ? 17.256 45.735 49.416 1.00 21.13 89 SER A CA 1
ATOM 701 C C . SER A 1 93 ? 16.763 46.151 50.806 1.00 21.70 89 SER A C 1
ATOM 702 O O . SER A 1 93 ? 17.504 46.751 51.643 1.00 23.82 89 SER A O 1
ATOM 705 N N . VAL A 1 94 ? 15.497 45.887 51.111 1.00 21.48 90 VAL A N 1
ATOM 706 C CA . VAL A 1 94 ? 14.902 46.400 52.319 1.00 22.57 90 VAL A CA 1
ATOM 707 C C . VAL A 1 94 ? 14.469 45.329 53.299 1.00 23.38 90 VAL A C 1
ATOM 708 O O . VAL A 1 94 ? 13.636 44.492 52.935 1.00 25.12 90 VAL A O 1
ATOM 712 N N . GLY A 1 95 ? 15.024 45.298 54.531 1.00 20.95 91 GLY A N 1
ATOM 713 C CA . GLY A 1 95 ? 14.538 44.341 55.534 1.00 20.00 91 GLY A CA 1
ATOM 714 C C . GLY A 1 95 ? 15.001 42.913 55.179 1.00 18.94 91 GLY A C 1
ATOM 715 O O . GLY A 1 95 ? 15.998 42.789 54.474 1.00 19.70 91 GLY A O 1
ATOM 716 N N . GLY A 1 96 ? 14.233 41.904 55.643 1.00 18.77 92 GLY A N 1
ATOM 717 C CA . GLY A 1 96 ? 14.459 40.509 55.243 1.00 21.17 92 GLY A CA 1
ATOM 718 C C . GLY A 1 96 ? 15.599 39.868 56.017 1.00 21.50 92 GLY A C 1
ATOM 719 O O . GLY A 1 96 ? 16.103 38.819 55.599 1.00 20.46 92 GLY A O 1
ATOM 720 N N . ILE A 1 97 ? 16.003 40.496 57.127 1.00 19.73 93 ILE A N 1
ATOM 721 C CA . ILE A 1 97 ? 17.189 39.912 57.914 1.00 18.76 93 ILE A CA 1
ATOM 722 C C . ILE A 1 97 ? 16.691 39.056 58.970 1.00 18.05 93 ILE A C 1
ATOM 723 O O . ILE A 1 97 ? 15.795 39.486 59.766 1.00 19.99 93 ILE A O 1
ATOM 728 N N . THR A 1 98 ? 17.266 37.811 59.085 1.00 18.02 94 THR A N 1
ATOM 729 C CA . THR A 1 98 ? 16.798 36.887 60.073 1.00 17.78 94 THR A CA 1
ATOM 730 C C . THR A 1 98 ? 18.073 36.166 60.701 1.00 19.38 94 THR A C 1
ATOM 731 O O . THR A 1 98 ? 19.113 36.303 60.159 1.00 18.40 94 THR A O 1
ATOM 735 N N . LYS A 1 99 ? 17.855 35.488 61.789 1.00 21.27 95 LYS A N 1
ATOM 736 C CA . LYS A 1 99 ? 18.864 34.629 62.422 1.00 22.91 95 LYS A CA 1
ATOM 737 C C . LYS A 1 99 ? 18.973 33.322 61.641 1.00 22.69 95 LYS A C 1
ATOM 738 O O . LYS A 1 99 ? 18.003 32.688 61.328 1.00 25.36 95 LYS A O 1
ATOM 744 N N . SER A 1 100 ? 20.200 32.907 61.363 1.00 22.53 96 SER A N 1
ATOM 745 C CA . SER A 1 100 ? 20.445 31.641 60.657 1.00 19.98 96 SER A CA 1
ATOM 746 C C . SER A 1 100 ? 19.923 30.443 61.483 1.00 18.68 96 SER A C 1
ATOM 747 O O . SER A 1 100 ? 19.843 30.490 62.693 1.00 19.73 96 SER A O 1
ATOM 750 N N . ASN A 1 101 ? 19.562 29.370 60.807 1.00 19.83 97 ASN A N 1
ATOM 751 C CA . ASN A 1 101 ? 19.117 28.141 61.441 1.00 20.35 97 ASN A CA 1
ATOM 752 C C . ASN A 1 101 ? 20.172 27.657 62.460 1.00 22.46 97 ASN A C 1
ATOM 753 O O . ASN A 1 101 ? 21.357 27.836 62.227 1.00 22.67 97 ASN A O 1
ATOM 758 N N . SER A 1 102 ? 19.682 26.992 63.491 1.00 26.25 98 SER A N 1
ATOM 759 C CA . SER A 1 102 ? 20.553 26.270 64.477 1.00 30.11 98 SER A CA 1
ATOM 760 C C . SER A 1 102 ? 20.315 24.783 64.332 1.00 31.50 98 SER A C 1
ATOM 761 O O . SER A 1 102 ? 20.880 23.979 65.087 1.00 32.91 98 SER A O 1
ATOM 764 N N . LYS A 1 103 ? 19.510 24.387 63.368 1.00 30.98 99 LYS A N 1
ATOM 765 C CA . LYS A 1 103 ? 19.143 22.969 63.161 1.00 32.45 99 LYS A CA 1
ATOM 766 C C . LYS A 1 103 ? 18.449 22.815 61.804 1.00 32.04 99 LYS A C 1
ATOM 767 O O . LYS A 1 103 ? 18.040 23.833 61.225 1.00 31.21 99 LYS A O 1
ATOM 773 N N . LYS A 1 104 ? 18.354 21.582 61.292 1.00 30.32 100 LYS A N 1
ATOM 774 C CA . LYS A 1 104 ? 17.579 21.307 60.082 1.00 31.62 100 LYS A CA 1
ATOM 775 C C . LYS A 1 104 ? 16.123 21.707 60.356 1.00 31.26 100 LYS A C 1
ATOM 776 O O . LYS A 1 104 ? 15.607 21.518 61.441 1.00 31.46 100 LYS A O 1
ATOM 782 N N . VAL A 1 105 ? 15.451 22.247 59.352 1.00 32.44 101 VAL A N 1
ATOM 783 C CA . VAL A 1 105 ? 14.025 22.559 59.442 1.00 31.28 101 VAL A CA 1
ATOM 784 C C . VAL A 1 105 ? 13.367 21.996 58.164 1.00 33.10 101 VAL A C 1
ATOM 785 O O . VAL A 1 105 ? 13.783 22.333 57.061 1.00 32.62 101 VAL A O 1
ATOM 789 N N . ASP A 1 106 ? 12.362 21.156 58.320 1.00 35.36 102 ASP A N 1
ATOM 790 C CA . ASP A 1 106 ? 11.624 20.588 57.185 1.00 38.15 102 ASP A CA 1
ATOM 791 C C . ASP A 1 106 ? 10.163 20.560 57.597 1.00 37.96 102 ASP A C 1
ATOM 792 O O . ASP A 1 106 ? 9.706 19.675 58.305 1.00 39.22 102 ASP A O 1
ATOM 797 N N . HIS A 1 107 ? 9.460 21.617 57.198 1.00 37.20 103 HIS A N 1
ATOM 798 C CA . HIS A 1 107 ? 8.158 21.935 57.704 1.00 36.39 103 HIS A CA 1
ATOM 799 C C . HIS A 1 107 ? 7.352 22.376 56.476 1.00 35.70 103 HIS A C 1
ATOM 800 O O . HIS A 1 107 ? 7.924 22.804 55.466 1.00 35.48 103 HIS A O 1
ATOM 807 N N . LYS A 1 108 ? 6.050 22.174 56.535 1.00 36.24 104 LYS A N 1
ATOM 808 C CA . LYS A 1 108 ? 5.155 22.362 55.385 1.00 35.17 104 LYS A CA 1
ATOM 809 C C . LYS A 1 108 ? 3.937 23.085 55.968 1.00 33.85 104 LYS A C 1
ATOM 810 O O . LYS A 1 108 ? 3.496 22.749 57.045 1.00 33.86 104 LYS A O 1
ATOM 812 N N . ALA A 1 109 ? 3.390 24.091 55.291 1.00 30.44 105 ALA A N 1
ATOM 813 C CA . ALA A 1 109 ? 2.170 24.708 55.795 1.00 29.64 105 ALA A CA 1
ATOM 814 C C . ALA A 1 109 ? 1.165 24.687 54.598 1.00 28.75 105 ALA A C 1
ATOM 815 O O . ALA A 1 109 ? 1.567 25.074 53.487 1.00 28.02 105 ALA A O 1
ATOM 817 N N . GLY A 1 110 ? -0.071 24.205 54.810 1.00 27.71 106 GLY A N 1
ATOM 818 C CA . GLY A 1 110 ? -1.081 24.168 53.705 1.00 27.13 106 GLY A CA 1
ATOM 819 C C . GLY A 1 110 ? -1.542 25.578 53.363 1.00 26.52 106 GLY A C 1
ATOM 820 O O . GLY A 1 110 ? -1.643 26.419 54.242 1.00 27.66 106 GLY A O 1
ATOM 821 N N . VAL A 1 111 ? -1.794 25.823 52.078 1.00 26.04 107 VAL A N 1
ATOM 822 C CA . VAL A 1 111 ? -2.243 27.147 51.581 1.00 24.49 107 VAL A CA 1
ATOM 823 C C . VAL A 1 111 ? -3.630 26.898 51.005 1.00 25.73 107 VAL A C 1
ATOM 824 O O . VAL A 1 111 ? -3.828 25.912 50.286 1.00 25.28 107 VAL A O 1
ATOM 828 N N . ARG A 1 112 ? -4.594 27.743 51.365 1.00 27.01 108 ARG A N 1
ATOM 829 C CA . ARG A 1 112 ? -5.967 27.573 50.836 1.00 26.26 108 ARG A CA 1
ATOM 830 C C . ARG A 1 112 ? -6.279 28.909 50.186 1.00 25.34 108 ARG A C 1
ATOM 831 O O . ARG A 1 112 ? -6.190 29.948 50.878 1.00 25.44 108 ARG A O 1
ATOM 839 N N . ILE A 1 113 ? -6.717 28.866 48.913 1.00 23.95 109 ILE A N 1
ATOM 840 C CA . ILE A 1 113 ? -6.871 30.064 48.078 1.00 23.34 109 ILE A CA 1
ATOM 841 C C . ILE A 1 113 ? -8.308 30.178 47.637 1.00 24.74 109 ILE A C 1
ATOM 842 O O . ILE A 1 113 ? -8.823 29.214 47.075 1.00 25.85 109 ILE A O 1
ATOM 847 N N . THR A 1 114 ? -8.934 31.313 47.942 1.00 23.97 110 THR A N 1
ATOM 848 C CA . THR A 1 114 ? -10.287 31.487 47.448 1.00 25.65 110 THR A CA 1
ATOM 849 C C . THR A 1 114 ? -10.194 32.705 46.549 1.00 26.24 110 THR A C 1
ATOM 850 O O . THR A 1 114 ? -9.662 33.747 46.985 1.00 26.44 110 THR A O 1
ATOM 854 N N . LYS A 1 115 ? -10.728 32.600 45.313 1.00 25.90 111 LYS A N 1
ATOM 855 C CA . LYS A 1 115 ? -10.645 33.694 44.403 1.00 26.45 111 LYS A CA 1
ATOM 856 C C . LYS A 1 115 ? -12.009 34.026 43.787 1.00 28.36 111 LYS A C 1
ATOM 857 O O . LYS A 1 115 ? -12.688 33.105 43.421 1.00 27.15 111 LYS A O 1
ATOM 863 N N . GLU A 1 116 ? -12.369 35.314 43.731 1.00 29.25 112 GLU A N 1
ATOM 864 C 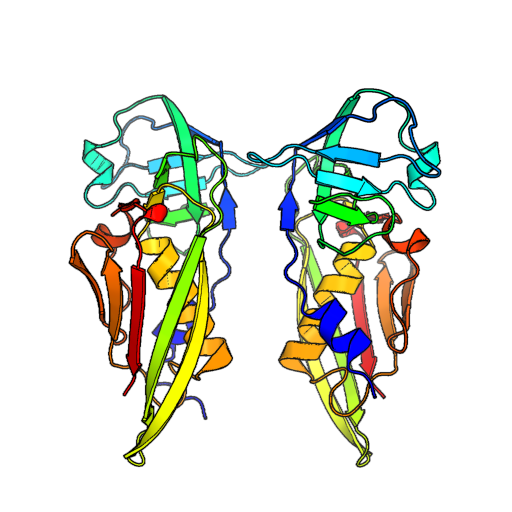CA . GLU A 1 116 ? -13.607 35.773 43.064 1.00 32.47 112 GLU A CA 1
ATOM 865 C C . GLU A 1 116 ? -13.259 36.777 42.001 1.00 33.80 112 GLU A C 1
ATOM 866 O O . GLU A 1 116 ? -12.720 37.838 42.323 1.00 33.38 112 GLU A O 1
ATOM 872 N N . ASP A 1 117 ? -13.573 36.456 40.740 1.00 35.32 113 ASP A N 1
ATOM 873 C CA . ASP A 1 117 ? -13.173 37.330 39.646 1.00 37.05 113 ASP A CA 1
ATOM 874 C C . ASP A 1 117 ? -14.250 38.416 39.459 1.00 37.92 113 ASP A C 1
ATOM 875 O O . ASP A 1 117 ? -15.238 38.475 40.215 1.00 37.17 113 ASP A O 1
ATOM 880 N N . ASN A 1 118 ? -14.029 39.303 38.496 1.00 39.90 114 ASN A N 1
ATOM 881 C CA A ASN A 1 118 ? -14.898 40.433 38.163 0.50 40.69 114 ASN A CA 1
ATOM 882 C CA B ASN A 1 118 ? -14.980 40.403 38.374 0.50 39.63 114 ASN A CA 1
ATOM 883 C C . ASN A 1 118 ? -16.297 39.981 37.719 1.00 40.42 114 ASN A C 1
ATOM 884 O O . ASN A 1 118 ? -17.274 40.736 37.765 1.00 41.57 114 ASN A O 1
ATOM 893 N N . LYS A 1 119 ? -16.359 38.746 37.230 1.00 41.20 115 LYS A N 1
ATOM 894 C CA . LYS A 1 119 ? -17.629 38.137 36.784 1.00 40.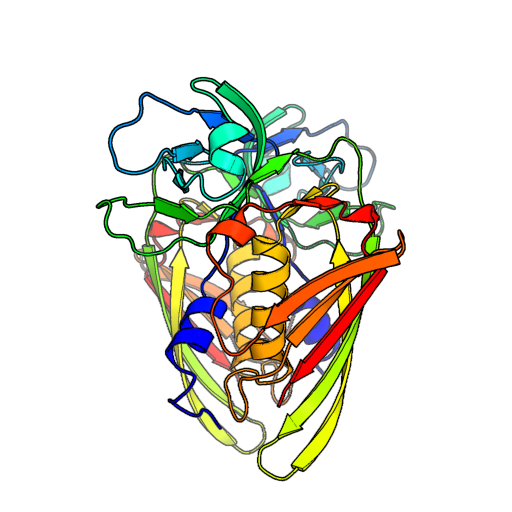55 115 LYS A CA 1
ATOM 895 C C . LYS A 1 119 ? -18.368 37.512 37.978 1.00 39.67 115 LYS A C 1
ATOM 896 O O . LYS A 1 119 ? -19.456 36.950 37.807 1.00 39.92 115 LYS A O 1
ATOM 902 N N . GLY A 1 120 ? -17.763 37.528 39.172 1.00 36.75 116 GLY A N 1
ATOM 903 C CA . GLY A 1 120 ? -18.343 36.826 40.320 1.00 33.25 116 GLY A CA 1
ATOM 904 C C . GLY A 1 120 ? -18.123 35.297 40.355 1.00 32.22 116 GLY A C 1
ATOM 905 O O . GLY A 1 120 ? -18.765 34.574 41.127 1.00 32.55 116 GLY A O 1
ATOM 906 N N . THR A 1 121 ? -17.238 34.795 39.528 1.00 31.08 117 THR A N 1
ATOM 907 C CA . THR A 1 121 ? -16.946 33.337 39.534 1.00 31.32 117 THR A CA 1
ATOM 908 C C . THR A 1 121 ? -16.050 33.012 40.747 1.00 31.76 117 THR A C 1
ATOM 909 O O . THR A 1 121 ? -15.055 33.679 40.909 1.00 32.68 117 THR A O 1
ATOM 913 N N . ILE A 1 122 ? -16.411 32.032 41.577 1.00 31.97 118 ILE A N 1
ATOM 914 C CA . ILE A 1 122 ? -15.639 31.762 42.835 1.00 30.96 118 ILE A CA 1
ATOM 915 C C . ILE A 1 122 ? -14.884 30.439 42.663 1.00 30.17 118 ILE A C 1
ATOM 916 O O . ILE A 1 122 ? -15.504 29.403 42.455 1.00 27.79 118 ILE A O 1
ATOM 921 N N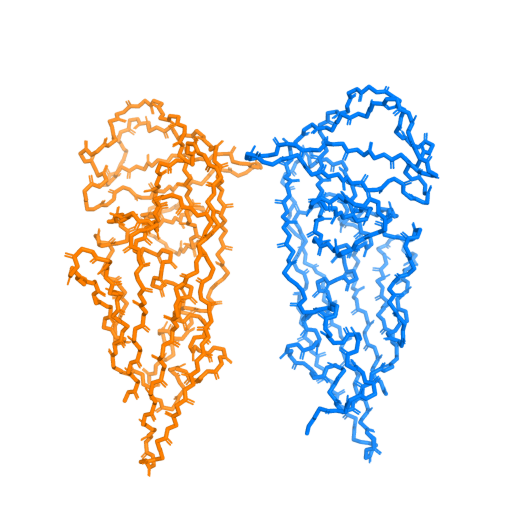 . SER A 1 123 ? -13.549 30.471 42.745 1.00 30.40 119 SER A N 1
ATOM 922 C CA . SER A 1 123 ? -12.744 29.242 42.590 1.00 30.07 119 SER A CA 1
ATOM 923 C C . SER A 1 123 ? -11.991 28.982 43.915 1.00 31.29 119 SER A C 1
ATOM 924 O O . SER A 1 123 ? -11.864 29.886 44.758 1.00 28.80 119 SER A O 1
ATOM 927 N N . HIS A 1 124 ? -11.523 27.744 44.091 1.00 31.47 120 HIS A N 1
ATOM 928 C CA . HIS A 1 124 ? -10.808 27.367 45.313 1.00 33.68 120 HIS A CA 1
ATOM 929 C C . HIS A 1 124 ? -9.547 26.644 44.838 1.00 33.61 120 HIS A C 1
ATOM 930 O O . HIS A 1 124 ? -9.550 25.971 43.794 1.00 33.18 120 HIS A O 1
ATOM 937 N N . ASP A 1 125 ? -8.440 26.797 45.537 1.00 32.58 121 ASP A N 1
ATOM 938 C CA . ASP A 1 125 ? -7.205 26.118 45.087 1.00 32.81 121 ASP A CA 1
ATOM 939 C C . ASP A 1 125 ? -6.403 25.890 46.366 1.00 31.37 121 ASP A C 1
ATOM 940 O O . ASP A 1 125 ? -6.732 26.455 47.417 1.00 31.07 121 ASP A O 1
ATOM 945 N N . VAL A 1 126 ? -5.384 25.054 46.247 1.00 30.86 122 VAL A N 1
ATOM 946 C CA . VAL A 1 126 ? -4.595 24.612 47.366 1.00 31.81 122 VAL A CA 1
ATOM 947 C C . VAL A 1 126 ? -3.132 24.504 46.906 1.00 30.97 122 VAL A C 1
ATOM 948 O O . VAL A 1 126 ? -2.790 24.288 45.709 1.00 30.49 122 VAL A O 1
ATOM 952 N N . SER A 1 127 ? -2.240 24.783 47.848 1.00 32.27 123 SER A N 1
ATOM 953 C CA . SER A 1 127 ? -0.840 24.559 47.612 1.00 32.37 123 SER A CA 1
ATOM 954 C C . SER A 1 127 ? -0.206 24.205 48.964 1.00 32.23 123 SER A C 1
ATOM 955 O O . SER A 1 127 ? -0.892 24.041 49.967 1.00 31.51 123 SER A O 1
ATOM 958 N N . GLU A 1 128 ? 1.093 24.010 48.957 1.00 34.21 124 GLU A N 1
ATOM 959 C CA . GLU A 1 128 ? 1.795 23.624 50.164 1.00 34.67 124 GLU A CA 1
ATOM 960 C C . GLU A 1 128 ? 3.000 24.583 50.210 1.00 32.50 124 GLU A C 1
ATOM 961 O O . GLU A 1 128 ? 3.730 24.683 49.231 1.00 36.06 124 GLU A O 1
ATOM 967 N N . PHE A 1 129 ? 3.241 25.253 51.319 1.00 30.21 125 PHE A N 1
ATOM 968 C CA . PHE A 1 129 ? 4.332 26.228 51.358 1.00 27.04 125 PHE A CA 1
ATOM 969 C C . PHE A 1 129 ? 5.449 25.570 52.172 1.00 25.69 125 PHE A C 1
ATOM 970 O O . PHE A 1 129 ? 5.237 25.277 53.304 1.00 24.72 125 PHE A O 1
ATOM 978 N N . LYS A 1 130 ? 6.591 25.327 51.554 1.00 27.03 126 LYS A N 1
ATOM 979 C CA . LYS A 1 130 ? 7.660 24.569 52.189 1.00 26.40 126 LYS A CA 1
ATOM 980 C C . LYS A 1 130 ? 8.492 25.541 53.005 1.00 24.97 126 LYS A C 1
ATOM 981 O O . LYS A 1 130 ? 8.937 26.547 52.484 1.00 26.73 126 LYS A O 1
ATOM 983 N N . ILE A 1 131 ? 8.743 25.205 54.255 1.00 24.78 127 ILE A N 1
ATOM 984 C CA . ILE A 1 131 ? 9.451 26.085 55.178 1.00 24.74 127 ILE A CA 1
ATOM 985 C C . ILE A 1 131 ? 10.759 25.403 55.593 1.00 25.13 127 ILE A C 1
ATOM 986 O O . ILE A 1 131 ? 10.688 24.283 56.149 1.00 26.44 127 ILE A O 1
ATOM 991 N N . THR A 1 132 ? 11.867 26.076 55.330 1.00 23.13 128 THR A N 1
ATOM 992 C CA . THR A 1 132 ? 13.220 25.486 55.608 1.00 25.96 128 THR A CA 1
ATOM 993 C C . THR A 1 132 ? 14.028 26.317 56.601 1.00 25.63 128 THR A C 1
ATOM 994 O O . THR A 1 132 ? 15.170 25.982 56.967 1.00 26.84 128 THR A O 1
ATOM 998 N N . LYS A 1 133 ? 13.395 27.362 57.099 1.00 23.79 129 LYS A N 1
ATOM 999 C CA . LYS A 1 133 ? 13.988 28.336 57.984 1.00 23.21 129 LYS A CA 1
ATOM 1000 C C . LYS A 1 133 ? 13.318 28.443 59.325 1.00 23.47 129 LYS A C 1
ATOM 1001 O O . LYS A 1 133 ? 12.086 28.536 59.456 1.00 24.47 129 LYS A O 1
ATOM 1007 N N . GLU A 1 134 ? 14.158 28.451 60.361 1.00 23.27 130 GLU A N 1
ATOM 1008 C CA . GLU A 1 134 ? 13.748 28.573 61.741 1.00 23.99 130 GLU A CA 1
ATOM 1009 C C . GLU A 1 134 ? 13.047 29.903 61.994 1.00 22.23 130 GLU A C 1
ATOM 1010 O O . GLU A 1 134 ? 12.013 29.975 62.675 1.00 22.79 130 GLU A O 1
ATOM 1016 N N . GLN A 1 135 ? 13.629 30.944 61.420 1.00 21.79 131 GLN A N 1
ATOM 1017 C CA . GLN A 1 135 ? 13.079 32.268 61.596 1.00 22.21 131 GLN A CA 1
ATOM 1018 C C . GLN A 1 135 ? 12.961 32.844 60.167 1.00 20.98 131 GLN A C 1
ATOM 1019 O O . GLN A 1 135 ? 13.905 32.860 59.429 1.00 19.12 131 GLN A O 1
ATOM 1025 N N . ILE A 1 136 ? 11.789 33.353 59.801 1.00 20.75 132 ILE A N 1
ATOM 1026 C CA . ILE A 1 136 ? 11.573 33.829 58.461 1.00 19.29 132 ILE A CA 1
ATOM 1027 C C . ILE A 1 136 ? 10.944 35.220 58.561 1.00 17.70 132 ILE A C 1
ATOM 1028 O O . ILE A 1 136 ? 10.121 35.440 59.479 1.00 18.42 132 ILE A O 1
ATOM 1033 N N . SER A 1 137 ? 11.370 36.075 57.672 1.00 17.03 133 SER A N 1
ATOM 1034 C CA . SER A 1 137 ? 10.919 37.465 57.622 1.00 18.15 133 SER A CA 1
ATOM 1035 C C . SER A 1 137 ? 9.548 37.515 56.970 1.00 19.36 133 SER A C 1
ATOM 1036 O O . SER A 1 137 ? 9.218 36.697 56.074 1.00 19.51 133 SER A O 1
ATOM 1039 N N . LEU A 1 138 ? 8.785 38.504 57.385 1.00 19.52 134 LEU A N 1
ATOM 1040 C CA . LEU A 1 138 ? 7.536 38.792 56.602 1.00 20.02 134 LEU A CA 1
ATOM 1041 C C . LEU A 1 138 ? 7.801 39.164 55.179 1.00 19.30 134 LEU A C 1
ATOM 1042 O O . LEU A 1 138 ? 6.977 38.817 54.297 1.00 19.74 134 LEU A O 1
ATOM 1047 N N . LYS A 1 139 ? 8.897 39.859 54.892 1.00 17.34 135 LYS A N 1
ATOM 1048 C CA . LYS A 1 139 ? 9.323 40.200 53.590 1.00 19.85 135 LYS A CA 1
ATOM 1049 C C . LYS A 1 139 ? 9.289 38.939 52.704 1.00 20.77 135 LYS A C 1
ATOM 1050 O O . LYS A 1 139 ? 8.750 38.980 51.593 1.00 19.15 135 LYS A O 1
ATOM 1056 N N . GLU A 1 140 ? 9.888 37.829 53.213 1.00 18.61 136 GLU A N 1
ATOM 1057 C CA . GLU A 1 140 ? 10.014 36.600 52.377 1.00 17.73 136 GLU A CA 1
ATOM 1058 C C . GLU A 1 140 ? 8.683 35.901 52.136 1.00 18.87 136 GLU A C 1
ATOM 1059 O O . GLU A 1 140 ? 8.396 35.469 51.000 1.00 20.01 136 GLU A O 1
ATOM 1065 N N . LEU A 1 141 ? 7.882 35.789 53.184 1.00 18.37 137 LEU A N 1
ATOM 1066 C CA . LEU A 1 141 ? 6.565 35.153 53.109 1.00 19.33 137 LEU A CA 1
ATOM 1067 C C . LEU A 1 141 ? 5.697 35.980 52.138 1.00 20.45 137 LEU A C 1
ATOM 1068 O O . LEU A 1 141 ? 5.139 35.425 51.145 1.00 19.48 137 LEU A O 1
ATOM 1073 N N . ASP A 1 142 ? 5.681 37.286 52.390 1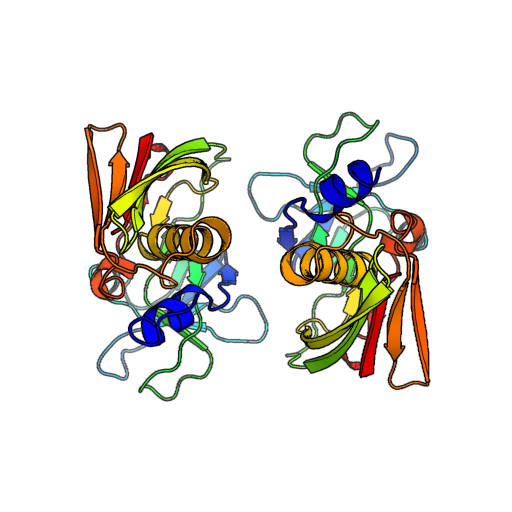.00 19.55 138 ASP A N 1
ATOM 1074 C CA . ASP A 1 142 ? 4.851 38.157 51.535 1.00 21.17 138 ASP A CA 1
ATOM 1075 C C . ASP A 1 142 ? 5.306 38.059 50.041 1.00 20.79 138 ASP A C 1
ATOM 1076 O O . ASP A 1 142 ? 4.474 37.824 49.146 1.00 21.36 138 ASP A O 1
ATOM 1081 N N . PHE A 1 143 ? 6.607 38.109 49.736 1.00 17.45 139 PHE A N 1
ATOM 1082 C CA . PHE A 1 143 ? 7.083 38.138 48.397 1.00 18.92 139 PHE A CA 1
ATOM 1083 C C . PHE A 1 143 ? 6.872 36.788 47.682 1.00 19.50 139 PHE A C 1
ATOM 1084 O O . PHE A 1 143 ? 6.354 36.722 46.565 1.00 19.46 139 PHE A O 1
ATOM 1092 N N . LYS A 1 144 ? 7.317 35.691 48.311 1.00 17.21 140 LYS A N 1
ATOM 1093 C CA . LYS A 1 144 ? 7.151 34.411 47.682 1.00 17.68 140 LYS A CA 1
ATOM 1094 C C . LYS A 1 144 ? 5.702 34.023 47.455 1.00 19.50 140 LYS A C 1
ATOM 1095 O O . LYS A 1 144 ? 5.385 33.400 46.418 1.00 23.33 140 LYS A O 1
ATOM 1101 N N . LEU A 1 145 ? 4.823 34.329 48.426 1.00 18.29 141 LEU A N 1
ATOM 1102 C CA . LEU A 1 145 ? 3.415 33.955 48.318 1.00 18.33 141 LEU A CA 1
ATOM 1103 C C . LEU A 1 145 ? 2.794 34.793 47.176 1.00 19.92 141 LEU A C 1
ATOM 1104 O O . LEU A 1 145 ? 2.130 34.208 46.307 1.00 18.93 141 LEU A O 1
ATOM 1109 N N . ARG A 1 146 ? 3.082 36.113 47.110 1.00 19.27 142 ARG A N 1
ATOM 1110 C CA . ARG A 1 146 ? 2.450 36.883 45.969 1.00 20.94 142 ARG A CA 1
ATOM 1111 C C . ARG A 1 146 ? 2.950 36.410 44.613 1.00 21.27 142 ARG A C 1
ATOM 1112 O O . ARG A 1 146 ? 2.162 36.249 43.682 1.00 19.92 142 ARG A O 1
ATOM 1120 N N . LYS A 1 147 ? 4.272 36.165 44.460 1.00 20.55 143 LYS A N 1
ATOM 1121 C CA . LYS A 1 147 ? 4.800 35.664 43.252 1.00 20.12 143 LYS A CA 1
ATOM 1122 C C . LYS A 1 147 ? 4.091 34.406 42.842 1.00 20.97 143 LYS A C 1
ATOM 1123 O O . LYS A 1 147 ? 3.703 34.304 41.658 1.00 22.65 143 LYS A O 1
ATOM 1129 N N . GLN A 1 148 ? 3.968 33.445 43.743 1.00 21.52 144 GLN A N 1
ATOM 1130 C CA . GLN A 1 148 ? 3.239 32.207 43.462 1.00 22.95 144 GLN A CA 1
ATOM 1131 C C . GLN A 1 148 ? 1.797 32.480 42.990 1.00 24.25 144 GLN A C 1
ATOM 1132 O O . GLN A 1 148 ? 1.279 31.815 42.047 1.00 24.28 144 GLN A O 1
ATOM 1138 N N . LEU A 1 149 ? 1.163 33.457 43.604 1.00 21.86 145 LEU A N 1
ATOM 1139 C CA . LEU A 1 149 ? -0.264 33.719 43.279 1.00 23.39 145 LEU A CA 1
ATOM 1140 C C . LEU A 1 149 ? -0.402 34.366 41.944 1.00 24.39 145 LEU A C 1
ATOM 1141 O O . LEU A 1 149 ? -1.443 34.130 41.238 1.00 24.48 145 LEU A O 1
ATOM 1146 N N . ILE A 1 150 ? 0.563 35.227 41.598 1.00 23.98 146 ILE A N 1
ATOM 1147 C CA . ILE A 1 150 ? 0.683 35.765 40.253 1.00 25.95 146 ILE A CA 1
ATOM 1148 C C . ILE A 1 150 ? 0.843 34.648 39.232 1.00 27.77 146 ILE A C 1
ATOM 1149 O O . ILE A 1 150 ? 0.094 34.594 38.233 1.00 26.45 146 ILE A O 1
ATOM 1154 N N . GLU A 1 151 ? 1.794 33.754 39.473 1.00 27.87 147 GLU A N 1
ATOM 1155 C CA . GLU A 1 151 ? 2.151 32.723 38.516 1.00 28.99 147 GLU A CA 1
ATOM 1156 C C . GLU A 1 151 ? 1.068 31.664 38.366 1.00 30.86 147 GLU A C 1
ATOM 1157 O O . GLU A 1 151 ? 0.843 31.188 37.224 1.00 31.08 147 GLU A O 1
ATOM 1163 N N . LYS A 1 152 ? 0.412 31.276 39.473 1.00 29.83 148 LYS A N 1
ATOM 1164 C CA . LYS A 1 152 ? -0.480 30.122 39.461 1.00 31.37 148 LYS A CA 1
ATOM 1165 C C . LYS A 1 152 ? -1.961 30.513 39.487 1.00 30.69 148 LYS A C 1
ATOM 1166 O O . LYS A 1 152 ? -2.792 29.709 39.086 1.00 31.37 148 LYS A O 1
ATOM 1172 N N . ASN A 1 153 ? -2.284 31.747 39.895 1.00 29.01 149 ASN A N 1
ATOM 1173 C CA . ASN A 1 153 ? -3.700 32.102 40.256 1.00 28.73 149 ASN A CA 1
ATOM 1174 C C . ASN A 1 153 ? -4.123 33.395 39.641 1.00 27.58 149 ASN A C 1
ATOM 1175 O O . ASN A 1 153 ? -5.196 33.955 39.956 1.00 29.31 149 ASN A O 1
ATOM 1180 N N . ASN A 1 154 ? -3.243 33.895 38.812 1.00 27.72 150 ASN A N 1
ATOM 1181 C CA . ASN A 1 154 ? -3.430 35.131 38.074 1.00 29.49 150 ASN A CA 1
ATOM 1182 C C . ASN A 1 154 ? -3.650 36.378 38.918 1.00 28.99 150 ASN A C 1
ATOM 1183 O O . ASN A 1 154 ? -4.306 37.357 38.497 1.00 29.59 150 ASN A O 1
ATOM 1188 N N . LEU A 1 155 ? -3.041 36.406 40.126 1.00 26.55 151 LEU A N 1
ATOM 1189 C CA . LEU A 1 155 ? -3.111 37.627 40.876 1.00 24.66 151 LEU A CA 1
ATOM 1190 C C . LEU A 1 155 ? -2.492 38.743 40.090 1.00 24.73 151 LEU A C 1
ATOM 1191 O O . LEU A 1 155 ? -1.475 38.604 39.408 1.00 24.44 151 LEU A O 1
ATOM 1196 N N . TYR A 1 156 ? -3.148 39.878 40.190 1.00 26.69 152 TYR A N 1
ATOM 1197 C CA . TYR A 1 156 ? -2.784 41.095 39.462 1.00 27.49 152 TYR A CA 1
ATOM 1198 C C . TYR A 1 156 ? -2.997 40.969 37.964 1.00 30.25 152 TYR A C 1
ATOM 1199 O O . TYR A 1 156 ? -2.419 41.735 37.200 1.00 30.79 152 TYR A O 1
ATOM 1208 N N . GLY A 1 157 ? -3.857 40.023 37.591 1.00 31.14 153 GLY A N 1
ATOM 1209 C CA . GLY A 1 157 ? -4.240 39.818 36.195 1.00 32.89 153 GLY A CA 1
ATOM 1210 C C . GLY A 1 157 ? -5.584 40.497 36.018 1.00 33.10 153 GLY A C 1
ATOM 1211 O O . GLY A 1 157 ? -5.633 41.701 35.789 1.00 34.13 153 GLY A O 1
ATOM 1212 N N . ASN A 1 158 ? -6.638 39.703 36.232 1.00 34.58 154 ASN A N 1
ATOM 1213 C CA . ASN A 1 158 ? -8.061 40.048 36.262 1.00 36.28 154 ASN A CA 1
ATOM 1214 C C . ASN A 1 158 ? -8.433 40.771 37.566 1.00 35.18 154 ASN A C 1
ATOM 1215 O O . ASN A 1 158 ? -9.179 41.766 37.546 1.00 35.32 154 ASN A O 1
ATOM 1220 N N . VAL A 1 159 ? -7.892 40.297 38.701 1.00 32.61 155 VAL A N 1
ATOM 1221 C CA . VAL A 1 159 ? -8.252 40.830 40.031 1.00 32.01 155 VAL A CA 1
ATOM 1222 C C . VAL A 1 159 ? -6.967 41.030 40.874 1.00 31.57 155 VAL A C 1
ATOM 1223 O O . VAL A 1 159 ? -5.973 40.306 40.671 1.00 31.07 155 VAL A O 1
ATOM 1227 N N . GLY A 1 160 ? -6.996 42.006 41.772 1.00 29.41 156 GLY A N 1
ATOM 1228 C CA . GLY A 1 160 ? -5.749 42.402 42.505 1.00 29.66 156 GLY A CA 1
ATOM 1229 C C . GLY A 1 160 ? -5.944 42.956 43.901 1.00 28.28 156 GLY A C 1
ATOM 1230 O O . GLY A 1 160 ? -5.191 43.819 44.304 1.00 28.64 156 GLY A O 1
ATOM 1231 N N . SER A 1 161 ? -6.940 42.445 44.628 1.00 26.71 157 SER A N 1
ATOM 1232 C CA . SER A 1 161 ? -7.249 42.861 45.971 1.00 27.31 157 SER A CA 1
ATOM 1233 C C . SER A 1 161 ? -7.497 41.615 46.818 1.00 26.96 157 SER A C 1
ATOM 1234 O O . SER A 1 161 ? -7.598 40.503 46.257 1.00 26.77 157 SER A O 1
ATOM 1237 N N . GLY A 1 162 ? -7.543 41.791 48.144 1.00 25.26 158 GLY A N 1
ATOM 1238 C CA . GLY A 1 162 ? -7.863 40.728 49.108 1.00 23.77 158 GLY A CA 1
ATOM 1239 C C . GLY A 1 162 ? -6.670 40.639 50.068 1.00 24.13 158 GLY A C 1
ATOM 1240 O O . GLY A 1 162 ? -6.029 41.653 50.349 1.00 24.07 158 GLY A O 1
ATOM 1241 N N . LYS A 1 163 ? -6.414 39.450 50.543 1.00 21.77 159 LYS A N 1
ATOM 1242 C CA . LYS A 1 163 ? -5.382 39.321 51.633 1.00 23.95 159 LYS A CA 1
ATOM 1243 C C . LYS A 1 163 ? -4.762 37.946 51.718 1.00 25.71 159 LYS A C 1
ATOM 1244 O O . LYS A 1 163 ? -5.378 36.931 51.381 1.00 24.47 159 LYS A O 1
ATOM 1250 N N . ILE A 1 164 ? -3.499 37.939 52.202 1.00 24.17 160 ILE A N 1
ATOM 1251 C CA . ILE A 1 164 ? -2.927 36.700 52.662 1.00 24.13 160 ILE A CA 1
ATOM 1252 C C . ILE A 1 164 ? -2.859 36.720 54.229 1.00 24.72 160 ILE A C 1
ATOM 1253 O O . ILE A 1 164 ? -2.501 37.772 54.830 1.00 25.43 160 ILE A O 1
ATOM 1258 N N . VAL A 1 165 ? -3.240 35.625 54.867 1.00 24.55 161 VAL A N 1
ATOM 1259 C CA . VAL A 1 165 ? -3.185 35.531 56.310 1.00 27.30 161 VAL A CA 1
ATOM 1260 C C . VAL A 1 165 ? -2.374 34.294 56.705 1.00 27.05 161 VAL A C 1
ATOM 1261 O O . VAL A 1 165 ? -2.692 33.133 56.317 1.00 27.22 161 VAL A O 1
ATOM 1265 N N . ILE A 1 166 ? -1.348 34.575 57.511 1.00 26.05 162 ILE A N 1
ATOM 1266 C CA . ILE A 1 166 ? -0.458 33.512 57.992 1.00 26.67 162 ILE A CA 1
ATOM 1267 C C . ILE A 1 166 ? -0.941 33.158 59.375 1.00 26.90 162 ILE A C 1
ATOM 1268 O O . ILE A 1 166 ? -0.937 34.006 60.273 1.00 26.17 162 ILE A O 1
ATOM 1273 N N . LYS A 1 167 ? -1.388 31.924 59.563 1.00 26.99 163 LYS A N 1
ATOM 1274 C CA . LYS A 1 167 ? -1.970 31.540 60.840 1.00 29.73 163 LYS A CA 1
ATOM 1275 C C . LYS A 1 167 ? -0.936 30.775 61.621 1.00 29.10 163 LYS A C 1
ATOM 1276 O O . LYS A 1 167 ? -0.439 29.788 61.131 1.00 29.74 163 LYS A O 1
ATOM 1282 N N . MET A 1 168 ? -0.653 31.252 62.831 1.00 31.52 164 MET A N 1
ATOM 1283 C CA . MET A 1 168 ? 0.359 30.657 63.705 1.00 32.98 164 MET A CA 1
ATOM 1284 C C . MET A 1 168 ? -0.192 29.539 64.607 1.00 35.06 164 MET A C 1
ATOM 1285 O O . MET A 1 168 ? -1.340 29.616 65.070 1.00 36.60 164 MET A O 1
ATOM 1290 N N . LYS A 1 169 ? 0.623 28.508 64.856 1.00 37.14 165 LYS A N 1
ATOM 1291 C CA . LYS A 1 169 ? 0.253 27.357 65.724 1.00 38.97 165 LYS A CA 1
ATOM 1292 C C . LYS A 1 169 ? -0.093 27.844 67.128 1.00 40.66 165 LYS A C 1
ATOM 1293 O O . LYS A 1 169 ? -1.015 27.316 67.797 1.00 41.18 165 LYS A O 1
ATOM 1299 N N . ASN A 1 170 ? 0.634 28.871 67.552 1.00 41.53 166 ASN A N 1
ATOM 1300 C CA . ASN A 1 170 ? 0.450 29.469 68.865 1.00 43.39 166 ASN A CA 1
ATOM 1301 C C . ASN A 1 170 ? -0.884 30.234 68.956 1.00 42.81 166 ASN A C 1
ATOM 1302 O O . ASN A 1 170 ? -1.176 30.874 69.960 1.00 43.80 166 ASN A O 1
ATOM 1307 N N . GLY A 1 171 ? -1.725 30.092 67.929 1.00 42.35 167 GLY A N 1
ATOM 1308 C CA . GLY A 1 171 ? -2.966 30.879 67.869 1.00 40.17 167 GLY A CA 1
ATOM 1309 C C . GLY A 1 171 ? -2.952 32.268 67.240 1.00 38.78 167 GLY A C 1
ATOM 1310 O O . GLY A 1 171 ? -4.015 32.786 66.898 1.00 40.48 167 GLY A O 1
ATOM 1311 N N . GLY A 1 172 ? -1.795 32.895 67.070 1.00 37.51 168 GLY A N 1
ATOM 1312 C CA . GLY A 1 172 ? -1.740 34.247 66.461 1.00 35.06 168 GLY A CA 1
ATOM 1313 C C . GLY A 1 172 ? -1.833 34.254 64.918 1.00 34.68 168 GLY A C 1
ATOM 1314 O O . GLY A 1 172 ? -2.026 33.204 64.309 1.00 33.48 168 GLY A O 1
ATOM 1315 N N . LYS A 1 173 ? -1.719 35.424 64.301 1.00 33.42 169 LYS A N 1
ATOM 1316 C CA . LYS A 1 173 ? -1.814 35.569 62.840 1.00 34.14 169 LYS A CA 1
ATOM 1317 C C . LYS A 1 173 ? -1.143 36.845 62.320 1.00 32.48 169 LYS A C 1
ATOM 1318 O O . LYS A 1 173 ? -1.025 37.804 63.069 1.00 35.05 169 LYS A O 1
ATOM 1324 N N . TYR A 1 174 ? -0.686 36.861 61.064 1.00 29.09 170 TYR A N 1
ATOM 1325 C CA . TYR A 1 174 ? -0.193 38.051 60.326 1.00 28.04 170 TYR A CA 1
ATOM 1326 C C . TYR A 1 174 ? -0.893 38.187 58.983 1.00 28.35 170 TYR A C 1
ATOM 1327 O O . TYR A 1 174 ? -1.094 37.162 58.296 1.00 28.19 170 TYR A O 1
ATOM 1336 N N . THR A 1 175 ? -1.163 39.428 58.597 1.00 27.75 171 THR A N 1
ATOM 1337 C CA . THR A 1 175 ? -1.996 39.723 57.399 1.00 27.68 171 THR A CA 1
ATOM 1338 C C . THR A 1 175 ? -1.316 40.653 56.423 1.00 26.48 171 THR A C 1
ATOM 1339 O O . THR A 1 175 ? -0.766 41.726 56.797 1.00 28.90 171 THR A O 1
ATOM 1343 N N . PHE A 1 176 ? -1.422 40.332 55.126 1.00 24.75 172 PHE A N 1
ATOM 1344 C CA . PHE A 1 176 ? -0.866 41.158 54.071 1.00 23.28 172 PHE A CA 1
ATOM 1345 C C . PHE A 1 176 ? -2.007 41.519 53.101 1.00 24.67 172 PHE A C 1
ATOM 1346 O O . PHE A 1 176 ? -2.543 40.642 52.463 1.00 23.55 172 PHE A O 1
ATOM 1354 N N . GLU A 1 177 ? -2.414 42.782 53.081 1.00 24.04 173 GLU A N 1
ATOM 1355 C CA . GLU A 1 177 ? -3.446 43.266 52.102 1.00 24.01 173 GLU A CA 1
ATOM 1356 C C . GLU A 1 177 ? -2.845 43.336 50.745 1.00 22.33 173 GLU A C 1
ATOM 1357 O O . GLU A 1 177 ? -1.783 43.893 50.535 1.00 22.46 173 GLU A O 1
ATOM 1363 N N . LEU A 1 178 ? -3.489 42.665 49.784 1.00 23.78 174 LEU A N 1
ATOM 1364 C CA . LEU A 1 178 ? -2.959 42.549 48.435 1.00 24.20 174 LEU A CA 1
ATOM 1365 C C . LEU A 1 178 ? -3.110 43.810 47.564 1.00 25.15 174 LEU A C 1
ATOM 1366 O O . LEU A 1 178 ? -2.475 43.904 46.575 1.00 21.98 174 LEU A O 1
ATOM 1371 N N . HIS A 1 179 ? -3.924 44.795 47.951 1.00 26.24 175 HIS A N 1
ATOM 1372 C CA . HIS A 1 179 ? -4.046 45.984 47.078 1.00 27.82 175 HIS A CA 1
ATOM 1373 C C . HIS A 1 179 ? -2.872 46.955 47.197 1.00 28.34 175 HIS A C 1
ATOM 1374 O O . HIS A 1 179 ? -2.817 47.968 46.471 1.00 30.07 175 HIS A O 1
ATOM 1381 N N . LYS A 1 180 ? -1.947 46.715 48.145 1.00 26.95 176 LYS A N 1
ATOM 1382 C CA . LYS A 1 180 ? -0.834 47.654 48.336 1.00 27.40 176 LYS A CA 1
ATOM 1383 C C . LYS A 1 180 ? 0.456 46.840 48.513 1.00 26.63 176 LYS A C 1
ATOM 1384 O O . LYS A 1 180 ? 0.353 45.687 48.854 1.00 24.25 176 LYS A O 1
ATOM 1390 N N . LYS A 1 181 ? 1.603 47.408 48.174 1.00 26.01 177 LYS A N 1
ATOM 1391 C CA . LYS A 1 181 ? 2.896 46.683 48.484 1.00 26.93 177 LYS A CA 1
ATOM 1392 C C . LYS A 1 181 ? 3.010 46.510 50.027 1.00 27.96 177 LYS A C 1
ATOM 1393 O O . LYS A 1 181 ? 2.438 47.318 50.838 1.00 26.55 177 LYS A O 1
ATOM 1399 N N . LEU A 1 182 ? 3.700 45.443 50.517 1.00 25.04 178 LEU A N 1
ATOM 1400 C CA . LEU A 1 182 ? 3.841 45.282 51.956 1.00 25.63 178 LEU A CA 1
ATOM 1401 C C . LEU A 1 182 ? 4.549 46.550 52.438 1.00 25.21 178 LEU A C 1
ATOM 1402 O O . LEU A 1 182 ? 5.451 47.033 51.763 1.00 25.98 178 LEU A O 1
ATOM 1407 N N . GLN A 1 183 ? 4.098 47.072 53.573 1.00 28.62 179 GLN A N 1
ATOM 1408 C CA . GLN A 1 183 ? 4.707 48.300 54.166 1.00 30.18 179 GLN A CA 1
ATOM 1409 C C . GLN A 1 183 ? 6.189 48.015 54.483 1.00 30.54 179 GLN A C 1
ATOM 1410 O O . GLN A 1 183 ? 6.480 46.973 55.052 1.00 27.89 179 GLN A O 1
ATOM 1416 N N . GLU A 1 184 ? 7.082 48.936 54.131 1.00 30.64 180 GLU A N 1
ATOM 1417 C CA . GLU A 1 184 ? 8.522 48.708 54.346 1.00 32.79 180 GLU A CA 1
ATOM 1418 C C . GLU A 1 184 ? 8.939 48.382 55.779 1.00 33.11 180 GLU A C 1
ATOM 1419 O O . GLU A 1 184 ? 9.795 47.475 55.965 1.00 32.59 180 GLU A O 1
ATOM 1425 N N . ASN A 1 185 ? 8.392 49.080 56.798 1.00 31.92 181 ASN A N 1
ATOM 1426 C CA . ASN A 1 185 ? 8.688 48.655 58.230 1.00 31.62 181 ASN A CA 1
ATOM 1427 C C . ASN A 1 185 ? 8.385 47.170 58.553 1.00 29.50 181 ASN A C 1
ATOM 1428 O O . ASN A 1 185 ? 9.112 46.515 59.300 1.00 27.74 181 ASN A O 1
ATOM 1433 N N . ARG A 1 186 ? 7.324 46.603 57.969 1.00 25.95 182 ARG A N 1
ATOM 1434 C CA . ARG A 1 186 ? 6.974 45.213 58.259 1.00 24.17 182 ARG A CA 1
ATOM 1435 C C . ARG A 1 186 ? 7.923 44.170 57.544 1.00 21.53 182 ARG A C 1
ATOM 1436 O O . ARG A 1 186 ? 7.883 42.955 57.886 1.00 23.48 182 ARG A O 1
ATOM 1444 N N . MET A 1 187 ? 8.676 44.638 56.569 1.00 20.84 183 MET A N 1
ATOM 1445 C CA . MET A 1 187 ? 9.694 43.833 55.804 1.00 23.34 183 MET A CA 1
ATOM 1446 C C . MET A 1 187 ? 10.780 43.374 56.784 1.00 25.52 183 MET A C 1
ATOM 1447 O O . MET A 1 187 ? 11.383 42.299 56.622 1.00 25.94 183 MET A O 1
ATOM 1452 N N . ALA A 1 188 ? 10.947 44.132 57.852 1.00 25.99 184 ALA A N 1
ATOM 1453 C CA . ALA A 1 188 ? 11.946 43.735 58.842 1.00 26.48 184 ALA A CA 1
ATOM 1454 C C . ALA A 1 188 ? 11.391 42.852 59.891 1.00 27.19 184 ALA A C 1
ATOM 1455 O O . ALA A 1 188 ? 12.170 42.290 60.665 1.00 27.66 184 ALA A O 1
ATOM 1457 N N . ASP A 1 189 ? 10.077 42.641 59.939 1.00 25.44 185 ASP A N 1
ATOM 1458 C CA . ASP A 1 189 ? 9.481 41.818 60.989 1.00 26.33 185 ASP A CA 1
ATOM 1459 C C . ASP A 1 189 ? 9.792 40.350 60.778 1.00 26.32 185 ASP A C 1
ATOM 1460 O O . ASP A 1 189 ? 9.850 39.918 59.605 1.00 25.62 185 ASP A O 1
ATOM 1465 N N . VAL A 1 190 ? 10.042 39.632 61.870 1.00 23.36 186 VAL A N 1
ATOM 1466 C CA . VAL A 1 190 ? 10.417 38.249 61.749 1.00 25.27 186 VAL A CA 1
ATOM 1467 C C . VAL A 1 190 ? 9.528 37.393 62.605 1.00 24.74 186 VAL A C 1
ATOM 1468 O O . VAL A 1 190 ? 9.069 37.821 63.702 1.00 25.68 186 VAL A O 1
ATOM 1472 N N . ILE A 1 191 ? 9.308 36.149 62.156 1.00 23.91 187 ILE A N 1
ATOM 1473 C CA . ILE A 1 191 ? 8.497 35.179 62.880 1.00 22.79 187 ILE A CA 1
ATOM 1474 C C . ILE A 1 191 ? 9.155 33.811 62.914 1.00 24.14 187 ILE A C 1
ATOM 1475 O O . ILE A 1 191 ? 10.159 33.555 62.235 1.00 24.07 187 ILE A O 1
ATOM 1480 N N . ASP A 1 192 ? 8.540 32.941 63.668 1.00 25.66 188 ASP A N 1
ATOM 1481 C CA . ASP A 1 192 ? 9.072 31.607 63.930 1.00 26.53 188 ASP A CA 1
ATOM 1482 C C . ASP A 1 192 ? 8.500 30.710 62.845 1.00 25.36 188 ASP A C 1
ATOM 1483 O O . ASP A 1 192 ? 7.309 30.362 62.888 1.00 26.38 188 ASP A O 1
ATOM 1488 N N . GLY A 1 193 ? 9.322 30.382 61.867 1.00 23.60 189 GLY A N 1
ATOM 1489 C CA . GLY A 1 193 ? 8.889 29.520 60.738 1.00 24.98 189 GLY A CA 1
ATOM 1490 C C . GLY A 1 193 ? 8.284 28.214 61.166 1.00 26.47 189 GLY A C 1
ATOM 1491 O O . GLY A 1 193 ? 7.279 27.785 60.606 1.00 25.32 189 GLY A O 1
ATOM 1492 N N . THR A 1 194 ? 8.878 27.571 62.185 1.00 27.37 190 THR A N 1
ATOM 1493 C CA . THR A 1 194 ? 8.380 26.307 62.695 1.00 28.44 190 THR A CA 1
ATOM 1494 C C . THR A 1 194 ? 6.946 26.348 63.273 1.00 30.03 190 THR A C 1
ATOM 1495 O O . THR A 1 194 ? 6.294 25.312 63.395 1.00 30.94 190 THR A O 1
ATOM 1499 N N . ASN A 1 195 ? 6.483 27.551 63.616 1.00 29.29 191 ASN A N 1
ATOM 1500 C CA . ASN A 1 195 ? 5.206 27.786 64.222 1.00 31.28 191 ASN A CA 1
ATOM 1501 C C . ASN A 1 195 ? 4.097 28.196 63.223 1.00 31.63 191 ASN A C 1
ATOM 1502 O O . ASN A 1 195 ? 2.949 28.357 63.624 1.00 33.25 191 ASN A O 1
ATOM 1507 N N . ILE A 1 196 ? 4.433 28.350 61.944 1.00 30.34 192 ILE A N 1
ATOM 1508 C CA . ILE A 1 196 ? 3.373 28.601 60.944 1.00 29.25 192 ILE A CA 1
ATOM 1509 C C . ILE A 1 196 ? 2.500 27.338 60.840 1.00 29.73 192 ILE A C 1
ATOM 1510 O O . ILE A 1 196 ? 2.999 26.231 60.618 1.00 29.14 192 ILE A O 1
ATOM 1515 N N . ASP A 1 197 ? 1.198 27.522 60.969 1.00 30.45 193 ASP A N 1
ATOM 1516 C CA . ASP A 1 197 ? 0.304 26.413 60.863 1.00 31.35 193 ASP A CA 1
ATOM 1517 C C . ASP A 1 197 ? -0.256 26.217 59.434 1.00 30.08 193 ASP A C 1
ATOM 1518 O O . ASP A 1 197 ? -0.036 25.166 58.798 1.00 30.35 193 ASP A O 1
ATOM 1523 N N . ASN A 1 198 ? -0.957 27.243 58.950 1.00 30.32 194 ASN A N 1
ATOM 1524 C CA . ASN A 1 198 ? -1.580 27.256 57.601 1.00 28.30 194 ASN A CA 1
ATOM 1525 C C . ASN A 1 198 ? -1.718 28.712 57.126 1.00 26.64 194 ASN A C 1
ATOM 1526 O O . ASN A 1 198 ? -1.600 29.698 57.903 1.00 26.39 194 ASN A O 1
ATOM 1531 N N . ILE A 1 199 ? -2.000 28.828 55.832 1.00 24.67 195 ILE A N 1
ATOM 1532 C CA . ILE A 1 199 ? -1.980 30.117 55.188 1.00 24.51 195 ILE A CA 1
ATOM 1533 C C . ILE A 1 199 ? -3.330 30.180 54.451 1.00 23.76 195 ILE A C 1
ATOM 1534 O O . ILE A 1 199 ? -3.677 29.199 53.783 1.00 23.13 195 ILE A O 1
ATOM 1539 N N . GLU A 1 200 ? -4.036 31.288 54.617 1.00 24.22 196 GLU A N 1
ATOM 1540 C CA . GLU A 1 200 ? -5.360 31.529 53.975 1.00 27.48 196 GLU A CA 1
ATOM 1541 C C . GLU A 1 200 ? -5.279 32.724 53.019 1.00 26.26 196 GLU A C 1
ATOM 1542 O O . GLU A 1 200 ? -4.788 33.802 53.374 1.00 24.91 196 GLU A O 1
ATOM 1548 N N . VAL A 1 201 ? -5.705 32.550 51.762 1.00 24.50 197 VAL A N 1
ATOM 1549 C CA . VAL A 1 201 ? -5.493 33.632 50.786 1.00 24.02 197 VAL A CA 1
ATOM 1550 C C . VAL A 1 201 ? -6.905 33.910 50.235 1.00 24.33 197 VAL A C 1
ATOM 1551 O O . VAL A 1 201 ? -7.607 32.946 49.922 1.00 21.73 197 VAL A O 1
ATOM 1555 N N . ASN A 1 202 ? -7.290 35.184 50.172 1.00 23.76 198 ASN A N 1
ATOM 1556 C CA . ASN A 1 202 ? -8.596 35.501 49.610 1.00 25.53 198 ASN A CA 1
ATOM 1557 C C . ASN A 1 202 ? -8.403 36.590 48.575 1.00 26.34 198 ASN A C 1
ATOM 1558 O O . ASN A 1 202 ? -7.775 37.617 48.838 1.00 27.07 198 ASN A O 1
ATOM 1563 N N . ILE A 1 203 ? -8.869 36.376 47.338 1.00 25.86 199 ILE A N 1
ATOM 1564 C CA . ILE A 1 203 ? -8.474 37.336 46.285 1.00 26.64 199 ILE A CA 1
ATOM 1565 C C . ILE A 1 203 ? -9.770 37.781 45.656 1.00 27.72 199 ILE A C 1
ATOM 1566 O O . ILE A 1 203 ? -10.615 36.925 45.410 1.00 25.11 199 ILE A O 1
ATOM 1571 N N . LYS A 1 204 ? -9.872 39.083 45.380 1.00 28.78 200 LYS A N 1
ATOM 1572 C CA . LYS A 1 204 ? -11.102 39.581 44.719 1.00 31.70 200 LYS A CA 1
ATOM 1573 C C . LYS A 1 204 ? -10.888 40.844 43.919 1.00 33.77 200 LYS A C 1
ATOM 1574 O O . LYS A 1 204 ? -9.759 41.398 43.874 1.00 34.13 200 LYS A O 1
ATOM 1581 N N . LYS B 1 15 ? 2.268 11.310 27.456 1.00 43.50 11 LYS B N 1
ATOM 1582 C CA . LYS B 1 15 ? 3.429 10.833 26.621 1.00 43.36 11 LYS B CA 1
ATOM 1583 C C . LYS B 1 15 ? 4.782 11.482 27.032 1.00 42.34 11 LYS B C 1
ATOM 1584 O O . LYS B 1 15 ? 5.829 10.845 26.976 1.00 43.07 11 LYS B O 1
ATOM 1590 N N . PHE B 1 16 ? 4.746 12.754 27.427 1.00 40.07 12 PHE B N 1
ATOM 1591 C CA . PHE B 1 16 ? 5.964 13.475 27.856 1.00 36.98 12 PHE B CA 1
ATOM 1592 C C . PHE B 1 16 ? 6.028 13.630 29.349 1.00 37.55 12 PHE B C 1
ATOM 1593 O O . PHE B 1 16 ? 6.774 14.506 29.807 1.00 35.98 12 PHE B O 1
ATOM 1601 N N . LYS B 1 17 ? 5.230 12.878 30.133 1.00 35.83 13 LYS B N 1
ATOM 1602 C CA . LYS B 1 17 ? 5.093 13.184 31.582 1.00 35.99 13 LYS B CA 1
ATOM 1603 C C . LYS B 1 17 ? 6.411 13.073 32.351 1.00 33.63 13 LYS B C 1
ATOM 1604 O O . LYS B 1 17 ? 6.642 13.889 33.208 1.00 33.59 13 LYS B O 1
ATOM 1610 N N . ASP B 1 18 ? 7.236 12.090 32.026 1.00 33.26 14 ASP B N 1
ATOM 1611 C CA . ASP B 1 18 ? 8.539 11.886 32.699 1.00 32.90 14 ASP B CA 1
ATOM 1612 C C . ASP B 1 18 ? 9.462 13.114 32.522 1.00 32.59 14 ASP B C 1
ATOM 1613 O O . ASP B 1 18 ? 10.100 13.584 33.500 1.00 31.88 14 ASP B O 1
ATOM 1618 N N . LEU B 1 19 ? 9.538 13.619 31.302 1.00 30.92 15 LEU B N 1
ATOM 1619 C CA . LEU B 1 19 ? 10.394 14.783 30.988 1.00 29.01 15 LEU B CA 1
ATOM 1620 C C . LEU B 1 19 ? 9.836 16.018 31.624 1.00 28.52 15 LEU B C 1
ATOM 1621 O O . LEU B 1 19 ? 10.556 16.807 32.228 1.00 27.53 15 LEU B O 1
ATOM 1626 N N . ARG B 1 20 ? 8.503 16.196 31.570 1.00 25.89 16 ARG B N 1
ATOM 1627 C CA . ARG B 1 20 ? 7.918 17.314 32.236 1.00 26.28 16 ARG B CA 1
ATOM 1628 C C . ARG B 1 20 ? 8.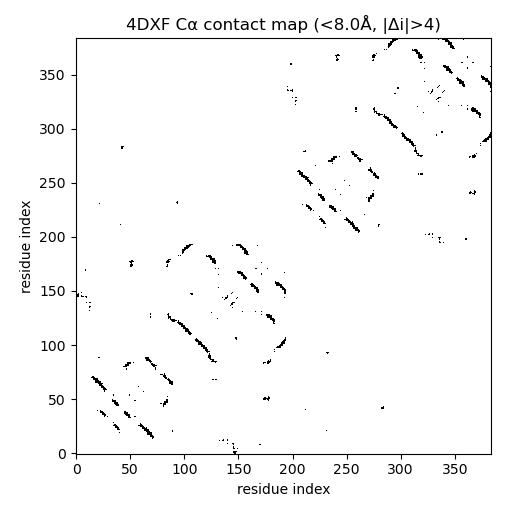126 17.290 33.755 1.00 26.58 16 ARG B C 1
ATOM 1629 O O . ARG B 1 20 ? 8.266 18.349 34.364 1.00 27.25 16 ARG B O 1
ATOM 1637 N N . ALA B 1 21 ? 8.090 16.101 34.362 1.00 25.99 17 ALA B N 1
ATOM 1638 C CA . ALA B 1 21 ? 8.165 15.996 35.822 1.00 25.51 17 ALA B CA 1
ATOM 1639 C C . ALA B 1 21 ? 9.625 16.357 36.178 1.00 21.97 17 ALA B C 1
ATOM 1640 O O . ALA B 1 21 ? 9.850 17.079 37.086 1.00 25.44 17 ALA B O 1
ATOM 1642 N N . TYR B 1 22 ? 10.545 15.817 35.442 1.00 23.94 18 TYR B N 1
ATOM 1643 C CA . TYR B 1 22 ? 11.997 16.035 35.813 1.00 22.32 18 TYR B CA 1
ATOM 1644 C C . TYR B 1 22 ? 12.361 17.530 35.720 1.00 22.50 18 TYR B C 1
ATOM 1645 O O . TYR B 1 22 ? 12.918 18.147 36.656 1.00 22.53 18 TYR B O 1
ATOM 1654 N N . TYR B 1 23 ? 11.981 18.137 34.585 1.00 22.26 19 TYR B N 1
ATOM 1655 C CA . TYR B 1 23 ? 12.338 19.541 34.359 1.00 21.78 19 TYR B CA 1
ATOM 1656 C C . TYR B 1 23 ? 11.531 20.613 35.051 1.00 21.22 19 TYR B C 1
ATOM 1657 O O . TYR B 1 23 ? 11.801 21.819 34.857 1.00 22.24 19 TYR B O 1
ATOM 1666 N N . THR B 1 24 ? 10.564 20.234 35.897 1.00 21.66 20 THR B N 1
ATOM 1667 C CA . THR B 1 24 ? 9.899 21.177 36.748 1.00 23.23 20 THR B CA 1
ATOM 1668 C C . THR B 1 24 ? 10.273 20.878 38.208 1.00 23.90 20 THR B C 1
ATOM 1669 O O . THR B 1 24 ? 9.728 21.504 39.116 1.00 23.97 20 THR B O 1
ATOM 1673 N N . LYS B 1 25 ? 11.213 19.952 38.434 1.00 25.14 21 LYS B N 1
ATOM 1674 C CA . LYS B 1 25 ? 11.817 19.866 39.784 1.00 24.17 21 LYS B CA 1
ATOM 1675 C C . LYS B 1 25 ? 12.432 21.208 40.245 1.00 25.93 21 LYS B C 1
ATOM 1676 O O . LYS B 1 25 ? 12.891 22.008 39.429 1.00 26.28 21 LYS B O 1
ATOM 1682 N N . PRO B 1 26 ? 12.400 21.481 41.579 1.00 25.54 22 PRO B N 1
ATOM 1683 C CA . PRO B 1 26 ? 13.082 22.660 42.156 1.00 24.12 22 PRO B CA 1
ATOM 1684 C C . PRO B 1 26 ? 14.603 22.422 42.062 1.00 21.69 22 PRO B C 1
ATOM 1685 O O . PRO B 1 26 ? 15.064 21.254 42.141 1.00 21.19 22 PRO B O 1
ATOM 1689 N N . SER B 1 27 ? 15.334 23.497 41.851 1.00 21.65 23 SER B N 1
ATOM 1690 C CA . SER B 1 27 ? 16.833 23.403 41.811 1.00 21.71 23 SER B CA 1
ATOM 1691 C C . SER B 1 27 ? 17.372 24.274 42.948 1.00 23.59 23 SER B C 1
ATOM 1692 O O . SER B 1 27 ? 16.666 25.146 43.464 1.00 21.90 23 SER B O 1
ATOM 1695 N N . LEU B 1 28 ? 18.646 24.048 43.320 1.00 21.15 24 LEU B N 1
ATOM 1696 C CA . LEU B 1 28 ? 19.305 24.819 44.390 1.00 21.87 24 LEU B CA 1
ATOM 1697 C C . LEU B 1 28 ? 20.656 25.232 43.81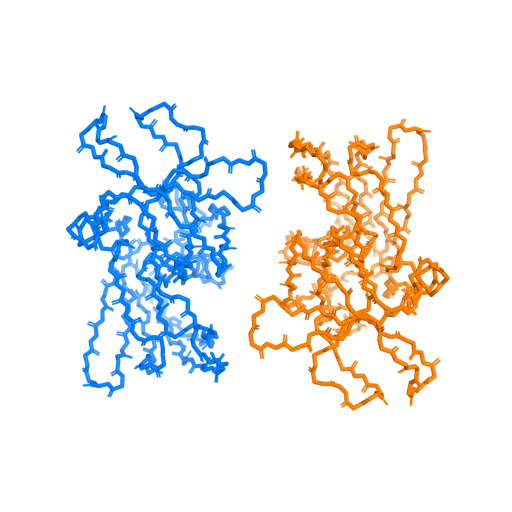5 1.00 19.96 24 LEU B C 1
ATOM 1698 O O . LEU B 1 28 ? 21.164 24.545 42.935 1.00 20.97 24 LEU B O 1
ATOM 1703 N N . GLU B 1 29 ? 21.224 26.349 44.263 1.00 21.66 25 GLU B N 1
ATOM 1704 C CA . GLU B 1 29 ? 22.521 26.834 43.764 1.00 22.37 25 GLU B CA 1
ATOM 1705 C C . GLU B 1 29 ? 23.349 27.195 44.969 1.00 21.96 25 GLU B C 1
ATOM 1706 O O . GLU B 1 29 ? 22.875 27.900 45.827 1.00 21.39 25 GLU B O 1
ATOM 1712 N N . PHE B 1 30 ? 24.532 26.604 45.094 1.00 21.75 26 PHE B N 1
ATOM 1713 C CA . PHE B 1 30 ? 25.396 26.937 46.218 1.00 21.86 26 PHE B CA 1
ATOM 1714 C C . PHE B 1 30 ? 26.679 27.431 45.590 1.00 21.25 26 PHE B C 1
ATOM 1715 O O . PHE B 1 30 ? 27.294 26.726 44.789 1.00 24.79 26 PHE B O 1
ATOM 1723 N N . LYS B 1 31 ? 27.110 28.639 45.918 1.00 18.30 27 LYS B N 1
ATOM 1724 C CA . LYS B 1 31 ? 28.272 29.183 45.289 1.00 17.91 27 LYS B CA 1
ATOM 1725 C C . LYS B 1 31 ? 29.313 29.481 46.433 1.00 16.81 27 LYS B C 1
ATOM 1726 O O . LYS B 1 31 ? 28.923 29.639 47.603 1.00 19.43 27 LYS B O 1
ATOM 1732 N N . ASN B 1 32 ? 30.562 29.513 45.975 1.00 19.96 28 ASN B N 1
ATOM 1733 C CA . ASN B 1 32 ? 31.755 29.908 46.778 1.00 19.74 28 ASN B CA 1
ATOM 1734 C C . ASN B 1 32 ? 31.837 28.950 47.927 1.00 20.52 28 ASN B C 1
ATOM 1735 O O . ASN B 1 32 ? 32.028 29.309 49.089 1.00 23.23 28 ASN B O 1
ATOM 1740 N N . GLU B 1 33 ? 31.678 27.653 47.608 1.00 19.63 29 GLU B N 1
ATOM 1741 C CA . GLU B 1 33 ? 31.588 26.635 48.635 1.00 17.88 29 GLU B CA 1
ATOM 1742 C C . GLU B 1 33 ? 32.898 25.808 48.639 1.00 17.28 29 GLU B C 1
ATOM 1743 O O . GLU B 1 33 ? 33.810 26.114 47.872 1.00 18.32 29 GLU B O 1
ATOM 1749 N N . ILE B 1 34 ? 32.932 24.819 49.530 1.00 19.23 30 ILE B N 1
ATOM 1750 C CA . ILE B 1 34 ? 34.010 23.804 49.644 1.00 19.24 30 ILE B CA 1
ATOM 1751 C C . ILE B 1 34 ? 33.406 22.424 49.373 1.00 19.00 30 ILE B C 1
ATOM 1752 O O . ILE B 1 34 ? 32.312 22.173 49.850 1.00 19.57 30 ILE B O 1
ATOM 1757 N N . GLY B 1 35 ? 34.132 21.597 48.631 1.00 17.80 31 GLY B N 1
ATOM 1758 C CA . GLY B 1 35 ? 33.749 20.211 48.393 1.00 20.17 31 GLY B CA 1
ATOM 1759 C C . GLY B 1 35 ? 34.752 19.262 49.014 1.00 19.92 31 GLY B C 1
ATOM 1760 O O . GLY B 1 35 ? 36.001 19.533 48.946 1.00 21.14 31 GLY B O 1
ATOM 1761 N N . ILE B 1 36 ? 34.216 18.219 49.600 1.00 17.86 32 ILE B N 1
ATOM 1762 C CA . ILE B 1 36 ? 35.032 17.178 50.315 1.00 19.66 32 ILE B CA 1
ATOM 1763 C C . ILE B 1 36 ? 34.741 15.838 49.636 1.00 19.94 32 ILE B C 1
ATOM 1764 O O . ILE B 1 36 ? 33.562 15.434 49.650 1.00 18.09 32 ILE B O 1
ATOM 1769 N N . ILE B 1 37 ? 35.812 15.121 49.214 1.00 20.44 33 ILE B N 1
ATOM 1770 C CA . ILE B 1 37 ? 35.698 13.806 48.536 1.00 20.31 33 ILE B CA 1
ATOM 1771 C C . ILE B 1 37 ? 36.367 12.831 49.497 1.00 22.61 33 ILE B C 1
ATOM 1772 O O . ILE B 1 37 ? 37.570 13.026 49.799 1.00 23.35 33 ILE B O 1
ATOM 1777 N N . LEU B 1 38 ? 35.557 11.918 49.995 1.00 21.27 34 LEU B N 1
ATOM 1778 C CA . LEU B 1 38 ? 35.980 10.898 50.962 1.00 24.08 34 LEU B CA 1
ATOM 1779 C C . LEU B 1 38 ? 36.382 9.652 50.209 1.00 23.85 34 LEU B C 1
ATOM 1780 O O . LEU B 1 38 ? 36.330 9.653 48.995 1.00 24.41 34 LEU B O 1
ATOM 1785 N N . LYS B 1 39 ? 36.895 8.637 50.939 1.00 25.68 35 LYS B N 1
ATOM 1786 C CA . LYS B 1 39 ? 37.206 7.342 50.355 1.00 26.23 35 LYS B CA 1
ATOM 1787 C C . LYS B 1 39 ? 36.001 6.727 49.629 1.00 23.48 35 LYS B C 1
ATOM 1788 O O . LYS B 1 39 ? 34.883 6.748 50.139 1.00 25.38 35 LYS B O 1
ATOM 1794 N N . LYS B 1 40 ? 36.291 6.110 48.492 1.00 23.15 36 LYS B N 1
ATOM 1795 C CA . LYS B 1 40 ? 35.274 5.460 47.655 1.00 23.61 36 LYS B CA 1
ATOM 1796 C C . LYS B 1 40 ? 34.590 4.345 48.429 1.00 25.39 36 LYS B C 1
ATOM 1797 O O . LYS B 1 40 ? 35.290 3.509 49.117 1.00 24.94 36 LYS B O 1
ATOM 1803 N N . TRP B 1 41 ? 33.253 4.317 48.385 1.00 24.11 37 TRP B N 1
ATOM 1804 C CA . TRP B 1 41 ? 32.489 3.337 49.166 1.00 26.21 37 TRP B CA 1
ATOM 1805 C C . TRP B 1 41 ? 31.481 2.615 48.302 1.00 27.70 37 TRP B C 1
ATOM 1806 O O . TRP B 1 41 ? 30.856 1.679 48.747 1.00 29.09 37 TRP B O 1
ATOM 1817 N N . THR B 1 42 ? 31.302 3.090 47.077 1.00 28.67 38 THR B N 1
ATOM 1818 C CA . THR B 1 42 ? 30.396 2.391 46.110 1.00 28.19 38 THR B CA 1
ATOM 1819 C C . THR B 1 42 ? 30.930 2.533 44.693 1.00 28.21 38 THR B C 1
ATOM 1820 O O . THR B 1 42 ? 32.090 2.888 44.544 1.00 29.42 38 THR B O 1
ATOM 1824 N N . THR B 1 43 ? 30.137 2.272 43.618 1.00 26.99 39 THR B N 1
ATOM 1825 C CA . THR B 1 43 ? 30.670 2.178 42.296 1.00 26.39 39 THR B CA 1
ATOM 1826 C C . THR B 1 43 ? 31.007 3.570 41.666 1.00 27.13 39 THR B C 1
ATOM 1827 O O . THR B 1 43 ? 31.662 3.644 40.628 1.00 30.71 39 THR B O 1
ATOM 1831 N N . ILE B 1 44 ? 30.566 4.646 42.298 1.00 26.67 40 ILE B N 1
ATOM 1832 C CA . ILE B 1 44 ? 31.009 5.989 41.843 1.00 25.36 40 ILE B CA 1
ATOM 1833 C C . ILE B 1 44 ? 31.424 6.766 43.084 1.00 22.98 40 ILE B C 1
ATOM 1834 O O . ILE B 1 44 ? 31.082 6.378 44.218 1.00 23.44 40 ILE B O 1
ATOM 1839 N N . ARG B 1 45 ? 32.058 7.904 42.829 1.00 22.40 41 ARG B N 1
ATOM 1840 C CA . ARG B 1 45 ? 32.569 8.799 43.847 1.00 20.77 41 ARG B CA 1
ATOM 1841 C C . ARG B 1 45 ? 31.680 10.026 43.931 1.00 20.32 41 ARG B C 1
ATOM 1842 O O . ARG B 1 45 ? 30.981 10.345 42.981 1.00 21.45 41 ARG B O 1
ATOM 1850 N N . PHE B 1 46 ? 31.698 10.665 45.095 1.00 19.96 42 PHE B N 1
ATOM 1851 C CA . PHE B 1 46 ? 30.863 11.825 45.372 1.00 17.70 42 PHE B CA 1
ATOM 1852 C C . PHE B 1 46 ? 31.667 12.978 45.873 1.00 20.78 42 PHE B C 1
ATOM 1853 O O . PHE B 1 46 ? 32.594 12.800 46.696 1.00 19.99 42 PHE B O 1
ATOM 1861 N N . MET B 1 47 ? 31.266 14.167 45.486 1.00 17.78 43 MET B N 1
ATOM 1862 C CA . MET B 1 47 ? 31.715 15.372 46.255 1.00 18.11 43 MET B CA 1
ATOM 1863 C C . MET B 1 47 ? 30.643 15.803 47.211 1.00 19.59 43 MET B C 1
ATOM 1864 O O . MET B 1 47 ? 29.470 16.038 46.826 1.00 19.85 43 MET B O 1
ATOM 1869 N N . ASN B 1 48 ? 31.021 15.974 48.483 1.00 18.44 44 ASN B N 1
ATOM 1870 C CA . ASN B 1 48 ? 30.150 16.407 49.553 1.00 19.07 44 ASN B CA 1
ATOM 1871 C C . ASN B 1 48 ? 30.234 17.902 49.636 1.00 20.19 44 ASN B C 1
ATOM 1872 O O . ASN B 1 48 ? 31.343 18.497 49.693 1.00 19.33 44 ASN B O 1
ATOM 1877 N N . VAL B 1 49 ? 29.075 18.546 49.749 1.00 19.16 45 VAL B N 1
ATOM 1878 C CA . VAL B 1 49 ? 29.054 20.024 49.960 1.00 21.07 45 VAL B CA 1
ATOM 1879 C C . VAL B 1 49 ? 28.070 20.277 51.079 1.00 21.91 45 VAL B C 1
ATOM 1880 O O . VAL B 1 49 ? 27.020 19.603 51.229 1.00 21.14 45 VAL B O 1
ATOM 1884 N N . VAL B 1 50 ? 28.425 21.211 51.965 1.00 19.90 46 VAL B N 1
ATOM 1885 C CA . VAL B 1 50 ? 27.666 21.388 53.191 1.00 22.01 46 VAL B CA 1
ATOM 1886 C C . VAL B 1 50 ? 27.416 22.899 53.392 1.00 24.33 46 VAL B C 1
ATOM 1887 O O . VAL B 1 50 ? 28.026 23.534 54.253 1.00 25.22 46 VAL B O 1
ATOM 1891 N N . PRO B 1 51 ? 26.434 23.446 52.659 1.00 24.60 47 PRO B N 1
ATOM 1892 C CA . PRO B 1 51 ? 25.970 24.844 52.690 1.00 25.00 47 PRO B CA 1
ATOM 1893 C C . PRO B 1 51 ? 25.013 25.199 53.864 1.00 27.41 47 PRO B C 1
ATOM 1894 O O . PRO B 1 51 ? 24.891 26.395 54.217 1.00 30.20 47 PRO B O 1
ATOM 1898 N N . ASP B 1 52 ? 24.370 24.199 54.480 1.00 27.86 48 ASP B N 1
ATOM 1899 C CA . ASP B 1 52 ? 23.328 24.359 55.496 1.00 28.75 48 ASP B CA 1
ATOM 1900 C C . ASP B 1 52 ? 23.449 23.211 56.550 1.00 28.84 48 ASP B C 1
ATOM 1901 O O . ASP B 1 52 ? 24.596 22.807 56.872 1.00 30.38 48 ASP B O 1
ATOM 1906 N N . TYR B 1 53 ? 22.342 22.677 57.064 1.00 26.50 49 TYR B N 1
ATOM 1907 C CA . TYR B 1 53 ? 22.421 21.456 57.942 1.00 25.13 49 TYR B CA 1
ATOM 1908 C C . TYR B 1 53 ? 22.344 20.138 57.221 1.00 25.12 49 TYR B C 1
ATOM 1909 O O . TYR B 1 53 ? 22.241 19.071 57.859 1.00 26.00 49 TYR B O 1
ATOM 1918 N N . PHE B 1 54 ? 22.396 20.182 55.887 1.00 24.27 50 PHE B N 1
ATOM 1919 C CA . PHE B 1 54 ? 22.442 18.947 55.108 1.00 24.78 50 PHE B CA 1
ATOM 1920 C C . PHE B 1 54 ? 23.813 18.696 54.467 1.00 24.56 50 PHE B C 1
ATOM 1921 O O . PHE B 1 54 ? 24.559 19.607 54.076 1.00 25.75 50 PHE B O 1
ATOM 1929 N N . ILE B 1 55 ? 24.118 17.420 54.292 1.00 22.45 51 ILE B N 1
ATOM 1930 C CA . ILE B 1 55 ? 25.259 17.072 53.476 1.00 21.90 51 ILE B CA 1
ATOM 1931 C C . ILE B 1 55 ? 24.834 16.624 52.061 1.00 22.49 51 ILE B C 1
ATOM 1932 O O . ILE B 1 55 ? 24.200 15.571 51.905 1.00 21.81 51 ILE B O 1
ATOM 1937 N N . TYR B 1 56 ? 25.077 17.479 51.092 1.00 19.83 52 TYR B N 1
ATOM 1938 C CA . TYR B 1 56 ? 24.748 17.117 49.656 1.00 19.25 52 TYR B CA 1
ATOM 1939 C C . TYR B 1 56 ? 25.788 16.238 49.012 1.00 21.06 52 TYR B C 1
ATOM 1940 O O . TYR B 1 56 ? 26.992 16.583 48.996 1.00 21.72 52 TYR B O 1
ATOM 1949 N N . LYS B 1 57 ? 25.354 15.094 48.491 1.00 18.19 53 LYS B N 1
ATOM 1950 C CA . LYS B 1 57 ? 26.272 14.195 47.779 1.00 18.65 53 LYS B CA 1
ATOM 1951 C C . LYS B 1 57 ? 26.142 14.468 46.294 1.00 20.06 53 LYS B C 1
ATOM 1952 O O . LYS B 1 57 ? 25.131 14.097 45.684 1.00 19.53 53 LYS B O 1
ATOM 1958 N N . ILE B 1 58 ? 27.175 15.060 45.703 1.00 17.40 54 ILE B N 1
ATOM 1959 C CA . ILE B 1 58 ? 27.212 15.297 44.261 1.00 18.31 54 ILE B CA 1
ATOM 1960 C C . ILE B 1 58 ? 27.980 14.193 43.528 1.00 18.79 54 ILE B C 1
ATOM 1961 O O . ILE B 1 58 ? 29.235 13.962 43.667 1.00 17.60 54 ILE B O 1
ATOM 1966 N N . ALA B 1 59 ? 27.215 13.441 42.747 1.00 15.57 55 ALA B N 1
ATOM 1967 C CA . ALA B 1 59 ? 27.865 12.431 41.924 1.00 18.73 55 ALA B CA 1
ATOM 1968 C C . ALA B 1 59 ? 28.908 12.973 40.949 1.00 18.91 55 ALA B C 1
ATOM 1969 O O . ALA B 1 59 ? 28.646 13.892 40.171 1.00 20.49 55 ALA B O 1
ATOM 1971 N N . LEU B 1 60 ? 30.102 12.370 40.954 1.00 16.02 56 LEU B N 1
ATOM 1972 C CA . LEU B 1 60 ? 31.142 12.660 40.027 1.00 17.99 56 LEU B CA 1
ATOM 1973 C C . LEU B 1 60 ? 31.067 11.775 38.795 1.00 20.98 56 LEU B C 1
ATOM 1974 O O . LEU B 1 60 ? 31.493 10.579 38.813 1.00 22.88 56 LEU B O 1
ATOM 1979 N N . VAL B 1 61 ? 30.523 12.360 37.739 1.00 21.19 57 VAL B N 1
ATOM 1980 C CA . VAL B 1 61 ? 30.320 11.654 36.495 1.00 23.14 57 VAL B CA 1
ATOM 1981 C C . VAL B 1 61 ? 31.133 12.313 35.382 1.00 22.81 57 VAL B C 1
ATOM 1982 O O . VAL B 1 61 ? 31.713 13.440 35.547 1.00 22.92 57 VAL B O 1
ATOM 1986 N N . GLY B 1 62 ? 31.172 11.660 34.209 1.00 24.35 58 GLY B N 1
ATOM 1987 C CA . GLY B 1 62 ? 31.965 12.183 33.078 1.00 25.32 58 GLY B CA 1
ATOM 1988 C C . GLY B 1 62 ? 33.361 12.654 33.463 1.00 26.99 58 GLY B C 1
ATOM 1989 O O . GLY B 1 62 ? 34.052 11.966 34.230 1.00 26.39 58 GLY B O 1
ATOM 1990 N N . LYS B 1 63 ? 33.752 13.822 32.959 1.00 25.95 59 LYS B N 1
ATOM 1991 C CA . LYS B 1 63 ? 35.095 14.389 33.200 1.00 26.74 59 LYS B CA 1
ATOM 1992 C C . LYS B 1 63 ? 35.313 14.705 34.709 1.00 26.76 59 LYS B C 1
ATOM 1993 O O . LYS B 1 63 ? 36.474 14.888 35.156 1.00 26.34 59 LYS B O 1
ATOM 1999 N N . ASP B 1 64 ? 34.246 14.775 35.507 1.00 25.66 60 ASP B N 1
ATOM 2000 C CA . ASP B 1 64 ? 34.439 15.146 36.913 1.00 24.92 60 ASP B CA 1
ATOM 2001 C C . ASP B 1 64 ? 35.257 14.102 37.703 1.00 26.09 60 ASP B C 1
ATOM 2002 O O . ASP B 1 64 ? 35.952 14.487 38.602 1.00 25.44 60 ASP B O 1
ATOM 2007 N N . ASP B 1 65 ? 35.132 12.817 37.371 1.00 24.05 61 ASP B N 1
ATOM 2008 C CA . ASP B 1 65 ? 35.843 11.758 38.124 1.00 25.90 61 ASP B CA 1
ATOM 2009 C C . ASP B 1 65 ? 37.369 11.934 38.194 1.00 25.63 61 ASP B C 1
ATOM 2010 O O . ASP B 1 65 ? 37.978 11.933 39.284 1.00 25.73 61 ASP B O 1
ATOM 2015 N N . LYS B 1 66 ? 37.959 12.225 37.059 1.00 26.80 62 LYS B N 1
ATOM 2016 C CA . LYS B 1 66 ? 39.415 12.460 36.998 1.00 28.45 62 LYS B CA 1
ATOM 2017 C C . LYS B 1 66 ? 39.762 13.840 37.469 1.00 27.82 62 LYS B C 1
ATOM 2018 O O . LYS B 1 66 ? 40.819 14.084 38.063 1.00 27.53 62 LYS B O 1
ATOM 2024 N N . LYS B 1 67 ? 38.849 14.770 37.238 1.00 25.63 63 LYS B N 1
ATOM 2025 C CA . LYS B 1 67 ? 39.066 16.150 37.605 1.00 25.52 63 LYS B CA 1
ATOM 2026 C C . LYS B 1 67 ? 39.254 16.358 39.103 1.00 25.49 63 LYS B C 1
ATOM 2027 O O . LYS B 1 67 ? 40.058 17.198 39.456 1.00 27.41 63 LYS B O 1
ATOM 2033 N N . TYR B 1 68 ? 38.559 15.634 39.985 1.00 23.68 64 TYR B N 1
ATOM 2034 C CA . TYR B 1 68 ? 38.595 15.938 41.461 1.00 25.48 64 TYR B CA 1
ATOM 2035 C C . TYR B 1 68 ? 39.017 14.716 42.235 1.00 25.97 64 TYR B C 1
ATOM 2036 O O . TYR B 1 68 ? 38.295 13.702 42.261 1.00 26.61 64 TYR B O 1
ATOM 2045 N N . GLY B 1 69 ? 40.230 14.781 42.757 1.00 27.37 65 GLY B N 1
ATOM 2046 C CA . GLY B 1 69 ? 40.803 13.692 43.513 1.00 25.51 65 GLY B CA 1
ATOM 2047 C C . GLY B 1 69 ? 40.305 13.717 44.930 1.00 25.81 65 GLY B C 1
ATOM 2048 O O . GLY B 1 69 ? 39.520 14.584 45.348 1.00 25.73 65 GLY B O 1
ATOM 2049 N N . GLU B 1 70 ? 40.725 12.746 45.728 1.00 25.57 66 GLU B N 1
ATOM 2050 C CA . GLU B 1 70 ? 40.255 12.655 47.105 1.00 26.42 66 GLU B CA 1
ATOM 2051 C C . GLU B 1 70 ? 40.721 13.912 47.866 1.00 25.79 66 GLU B C 1
ATOM 2052 O O . GLU B 1 70 ? 41.739 14.498 47.534 1.00 24.25 66 GLU B O 1
ATOM 2058 N N . GLY B 1 71 ? 39.959 14.297 48.876 1.00 24.77 67 GLY B N 1
ATOM 2059 C CA . GLY B 1 71 ? 40.305 15.373 49.760 1.00 24.27 67 GLY B CA 1
ATOM 2060 C C . GLY B 1 71 ? 39.476 16.635 49.454 1.00 24.28 67 GLY B C 1
ATOM 2061 O O . GLY B 1 71 ? 38.297 16.560 49.060 1.00 22.46 67 GLY B O 1
ATOM 2062 N N . VAL B 1 72 ? 40.094 17.779 49.630 1.00 22.20 68 VAL B N 1
ATOM 2063 C CA . VAL B 1 72 ? 39.307 19.013 49.778 1.00 20.72 68 VAL B CA 1
ATOM 2064 C C . VAL B 1 72 ? 39.405 19.816 48.495 1.00 20.19 68 VAL B C 1
ATOM 2065 O O . VAL B 1 72 ? 40.465 19.895 47.846 1.00 21.23 68 VAL B O 1
ATOM 2069 N N . HIS B 1 73 ? 38.303 20.498 48.096 1.00 20.13 69 HIS B N 1
ATOM 2070 C CA . HIS B 1 73 ? 38.365 21.277 46.876 1.00 17.49 69 HIS B CA 1
ATOM 2071 C C . HIS B 1 73 ? 37.686 22.588 47.178 1.00 18.81 69 HIS B C 1
ATOM 2072 O O . HIS B 1 73 ? 36.557 22.625 47.660 1.00 21.12 69 HIS B O 1
ATOM 2079 N N . ARG B 1 74 ? 38.406 23.689 47.031 1.00 20.29 70 ARG B N 1
ATOM 2080 C CA . ARG B 1 74 ? 37.835 25.034 47.389 1.00 19.90 70 ARG B CA 1
ATOM 2081 C C . ARG B 1 74 ? 37.366 25.745 46.128 1.00 19.94 70 ARG B C 1
ATOM 2082 O O . ARG B 1 74 ? 37.674 25.321 45.001 1.00 21.29 70 ARG B O 1
ATOM 2090 N N . ASN B 1 75 ? 36.653 26.871 46.308 1.00 20.76 71 ASN B N 1
ATOM 2091 C CA . ASN B 1 75 ? 36.177 27.668 45.194 1.00 21.93 71 ASN B CA 1
ATOM 2092 C C . ASN B 1 75 ? 35.326 26.780 44.250 1.00 18.54 71 ASN B C 1
ATOM 2093 O O . ASN B 1 75 ? 35.568 26.766 43.038 1.00 19.91 71 ASN B O 1
ATOM 2098 N N . VAL B 1 76 ? 34.416 26.059 44.867 1.00 20.10 72 VAL B N 1
ATOM 2099 C CA . VAL B 1 76 ? 33.438 25.293 44.028 1.00 20.90 72 VAL B CA 1
ATOM 2100 C C . VAL B 1 76 ? 32.032 25.909 44.133 1.00 17.22 72 VAL B C 1
ATOM 2101 O O . VAL B 1 76 ? 31.572 26.302 45.212 1.00 19.19 72 VAL B O 1
ATOM 2105 N N . ASP B 1 77 ? 31.326 25.887 42.990 1.00 18.90 73 ASP B N 1
ATOM 2106 C CA . ASP B 1 77 ? 29.924 26.245 42.950 1.00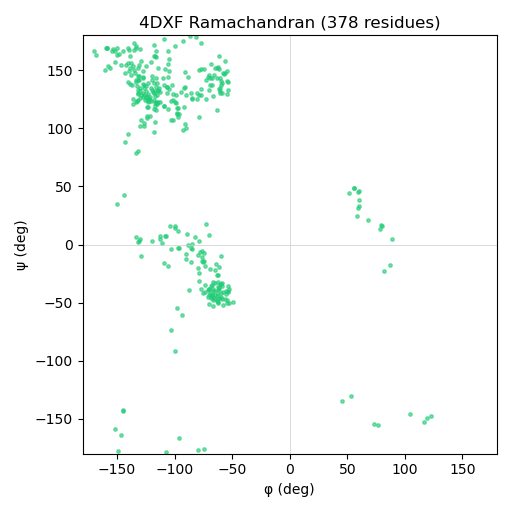 16.76 73 ASP B CA 1
ATOM 2107 C C . ASP B 1 77 ? 29.212 24.973 42.433 1.00 14.82 73 ASP B C 1
ATOM 2108 O O . ASP B 1 77 ? 29.806 24.216 41.698 1.00 16.06 73 ASP B O 1
ATOM 2113 N N . VAL B 1 78 ? 28.029 24.713 42.919 1.00 16.58 74 VAL B N 1
ATOM 2114 C CA . VAL B 1 78 ? 27.226 23.572 42.392 1.00 16.11 74 VAL B CA 1
ATOM 2115 C C . VAL B 1 78 ? 25.794 24.007 42.133 1.00 15.33 74 VAL B C 1
ATOM 2116 O O . VAL B 1 78 ? 25.183 24.745 42.920 1.00 16.09 74 VAL B O 1
ATOM 2120 N N . PHE B 1 79 ? 25.293 23.447 41.022 1.00 17.30 75 PHE B N 1
ATOM 2121 C CA . PHE B 1 79 ? 23.908 23.651 40.590 1.00 16.32 75 PHE B CA 1
ATOM 2122 C C . PHE B 1 79 ? 23.326 22.292 40.854 1.00 15.61 75 PHE B C 1
ATOM 2123 O O . PHE B 1 79 ? 23.805 21.340 40.217 1.00 16.61 75 PHE B O 1
ATOM 2131 N N . VAL B 1 80 ? 22.324 22.298 41.727 1.00 17.10 76 VAL B N 1
ATOM 2132 C CA . VAL B 1 80 ? 21.771 21.069 42.360 1.00 17.19 76 VAL B CA 1
ATOM 2133 C C . VAL B 1 80 ? 20.331 20.820 41.939 1.00 17.71 76 VAL B C 1
ATOM 2134 O O . VAL B 1 80 ? 19.483 21.680 42.140 1.00 18.84 76 VAL B O 1
ATOM 2138 N N . VAL B 1 81 ? 20.097 19.585 41.488 1.00 18.90 77 VAL B N 1
ATOM 2139 C CA . VAL B 1 81 ? 18.692 19.104 41.284 1.00 19.36 77 VAL B CA 1
ATOM 2140 C C . VAL B 1 81 ? 18.587 17.808 42.060 1.00 17.59 77 VAL B C 1
ATOM 2141 O O . VAL B 1 81 ? 19.152 16.797 41.631 1.00 20.98 77 VAL B O 1
ATOM 2145 N N . LEU B 1 82 ? 17.930 17.871 43.210 1.00 19.94 78 LEU B N 1
ATOM 2146 C CA . LEU B 1 82 ? 17.788 16.664 44.075 1.00 22.67 78 LEU B CA 1
ATOM 2147 C C . LEU B 1 82 ? 17.046 15.559 43.336 1.00 24.14 78 LEU B C 1
ATOM 2148 O O . LEU B 1 82 ? 15.983 15.830 42.687 1.00 24.49 78 LEU B O 1
ATOM 2153 N N . GLU B 1 83 ? 17.594 14.345 43.349 1.00 25.47 79 GLU B N 1
ATOM 2154 C CA . GLU B 1 83 ? 16.853 13.249 42.738 1.00 27.23 79 GLU B CA 1
ATOM 2155 C C . GLU B 1 83 ? 17.001 11.891 43.411 1.00 28.49 79 GLU B C 1
ATOM 2156 O O . GLU B 1 83 ? 17.847 11.711 44.263 1.00 25.75 79 GLU B O 1
ATOM 2162 N N . GLU B 1 84 ? 16.125 10.948 43.032 1.00 29.05 80 GLU B N 1
ATOM 2163 C CA . GLU B 1 84 ? 16.147 9.580 43.543 1.00 29.54 80 GLU B CA 1
ATOM 2164 C C . GLU B 1 84 ? 17.355 8.883 43.031 1.00 28.28 80 GLU B C 1
ATOM 2165 O O . GLU B 1 84 ? 17.959 9.296 42.030 1.00 28.28 80 GLU B O 1
ATOM 2171 N N . ASN B 1 85 ? 17.806 7.846 43.754 1.00 27.91 81 ASN B N 1
ATOM 2172 C CA . ASN B 1 85 ? 19.061 7.225 43.344 1.00 29.19 81 ASN B CA 1
ATOM 2173 C C . ASN B 1 85 ? 19.186 5.807 43.895 1.00 28.79 81 ASN B C 1
ATOM 2174 O O . ASN B 1 85 ? 18.403 5.452 44.721 1.00 30.17 81 ASN B O 1
ATOM 2179 N N . ASN B 1 86 ? 20.168 5.033 43.426 1.00 31.87 82 ASN B N 1
ATOM 2180 C CA . ASN B 1 86 ? 20.401 3.601 43.823 1.00 33.33 82 ASN B CA 1
ATOM 2181 C C . ASN B 1 86 ? 21.461 3.457 44.915 1.00 33.00 82 ASN B C 1
ATOM 2182 O O . ASN B 1 86 ? 21.902 2.327 45.248 1.00 33.26 82 ASN B O 1
ATOM 2187 N N . TYR B 1 87 ? 21.832 4.582 45.521 1.00 28.98 83 TYR B N 1
ATOM 2188 C CA . TYR B 1 87 ? 22.913 4.574 46.533 1.00 27.80 83 TYR B CA 1
ATOM 2189 C C . TYR B 1 87 ? 22.449 4.754 47.962 1.00 26.50 83 TYR B C 1
ATOM 2190 O O . TYR B 1 87 ? 23.260 4.942 48.928 1.00 25.16 83 TYR B O 1
ATOM 2199 N N . ASN B 1 88 ? 21.152 4.741 48.144 1.00 24.76 84 ASN B N 1
ATOM 2200 C CA . ASN B 1 88 ? 20.589 4.982 49.445 1.00 28.02 84 ASN B CA 1
ATOM 2201 C C . ASN B 1 88 ? 20.946 6.360 50.019 1.00 27.90 84 ASN B C 1
ATOM 2202 O O . ASN B 1 88 ? 21.130 6.476 51.231 1.00 27.67 84 ASN B O 1
ATOM 2207 N N . LEU B 1 89 ? 20.977 7.415 49.178 1.00 27.28 85 LEU B N 1
ATOM 2208 C CA . LEU B 1 89 ? 21.355 8.781 49.661 1.00 27.25 85 LEU B CA 1
ATOM 2209 C C . LEU B 1 89 ? 20.200 9.673 49.686 1.00 26.83 85 LEU B C 1
ATOM 2210 O O . LEU B 1 89 ? 19.413 9.660 48.718 1.00 28.34 85 LEU B O 1
ATOM 2215 N N . GLU B 1 90 ? 20.081 10.447 50.747 1.00 25.44 86 GLU B N 1
ATOM 2216 C CA . GLU B 1 90 ? 18.963 11.335 50.955 1.00 28.30 86 GLU B CA 1
ATOM 2217 C C . GLU B 1 90 ? 19.053 12.608 50.120 1.00 28.89 86 GLU B C 1
ATOM 2218 O O . GLU B 1 90 ? 18.038 13.139 49.645 1.00 29.82 86 GLU B O 1
ATOM 2224 N N . LYS B 1 91 ? 20.266 13.148 49.980 1.00 26.97 87 LYS B N 1
ATOM 2225 C CA . LYS B 1 91 ? 20.411 14.413 49.200 1.00 26.73 87 LYS B CA 1
ATOM 2226 C C . LYS B 1 91 ? 21.472 14.133 48.160 1.00 26.03 87 LYS B C 1
ATOM 2227 O O . LYS B 1 91 ? 22.714 14.005 48.469 1.00 24.76 87 LYS B O 1
ATOM 2233 N N . TYR B 1 92 ? 20.979 13.894 46.947 1.00 22.79 88 TYR B N 1
ATOM 2234 C CA . TYR B 1 92 ? 21.772 13.450 45.850 1.00 21.88 88 TYR B CA 1
ATOM 2235 C C . TYR B 1 92 ? 21.467 14.282 44.593 1.00 22.17 88 TYR B C 1
ATOM 2236 O O . TYR B 1 92 ? 20.296 14.573 44.312 1.00 21.23 88 TYR B O 1
ATOM 2245 N N . SER B 1 93 ? 22.535 14.666 43.896 1.00 19.95 89 SER B N 1
ATOM 2246 C CA . SER B 1 93 ? 22.512 15.382 42.622 1.00 20.12 89 SER B CA 1
ATOM 2247 C C . SER B 1 93 ? 23.681 14.994 41.693 1.00 19.50 89 SER B C 1
ATOM 2248 O O . SER B 1 93 ? 24.734 14.441 42.124 1.00 20.03 89 SER B O 1
ATOM 2251 N N . VAL B 1 94 ? 23.506 15.146 40.390 1.00 16.94 90 VAL B N 1
ATOM 2252 C CA . VAL B 1 94 ? 24.519 14.660 39.446 1.00 18.77 90 VAL B CA 1
ATOM 2253 C C . VAL B 1 94 ? 25.183 15.833 38.729 1.00 20.59 90 VAL B C 1
ATOM 2254 O O . VAL B 1 94 ? 24.478 16.598 38.023 1.00 19.22 90 VAL B O 1
ATOM 2258 N N . GLY B 1 95 ? 26.521 15.965 38.819 1.00 17.97 91 GLY B N 1
ATOM 2259 C CA . GLY B 1 95 ? 27.185 16.922 37.956 1.00 18.65 91 GLY B CA 1
ATOM 2260 C C . GLY B 1 95 ? 26.983 18.370 38.486 1.00 16.09 91 GLY B C 1
ATOM 2261 O O . GLY B 1 95 ? 26.751 18.561 39.680 1.00 17.56 91 GLY B O 1
ATOM 2262 N N . GLY B 1 96 ? 27.069 19.382 37.582 1.00 17.00 92 GLY B N 1
ATOM 2263 C CA . GLY B 1 96 ? 26.712 20.743 37.994 1.00 15.50 92 GLY B CA 1
ATOM 2264 C C . GLY B 1 96 ? 27.810 21.414 38.779 1.00 15.85 92 GLY B C 1
ATOM 2265 O O . GLY B 1 96 ? 27.564 22.465 39.327 1.00 16.36 92 GLY B O 1
ATOM 2266 N N . ILE B 1 97 ? 29.022 20.875 38.709 1.00 15.35 93 ILE B N 1
ATOM 2267 C CA . ILE B 1 97 ? 30.098 21.490 39.575 1.00 16.25 93 ILE B CA 1
ATOM 2268 C C . ILE B 1 97 ? 30.977 22.409 38.691 1.00 12.19 93 ILE B C 1
ATOM 2269 O O . ILE B 1 97 ? 31.505 22.019 37.608 1.00 14.55 93 ILE B O 1
ATOM 2274 N N . THR B 1 98 ? 31.166 23.647 39.155 1.00 16.41 94 THR B N 1
ATOM 2275 C CA . THR B 1 98 ? 31.996 24.594 38.445 1.00 16.71 94 THR B CA 1
ATOM 2276 C C . THR B 1 98 ? 32.969 25.306 39.458 1.00 16.47 94 THR B C 1
ATOM 2277 O O . THR B 1 98 ? 32.790 25.210 40.694 1.00 18.69 94 THR B O 1
ATOM 2281 N N . LYS B 1 99 ? 33.890 26.035 38.848 1.00 19.32 95 LYS B N 1
ATOM 2282 C CA . LYS B 1 99 ? 34.807 26.950 39.522 1.00 20.84 95 LYS B CA 1
ATOM 2283 C C . LYS B 1 99 ? 34.057 28.255 39.790 1.00 20.74 95 LYS B C 1
ATOM 2284 O O . LYS B 1 99 ? 33.441 28.841 38.873 1.00 23.47 95 LYS B O 1
ATOM 2290 N N . SER B 1 100 ? 34.148 28.697 41.035 1.00 19.55 96 SER B N 1
ATOM 2291 C CA . SER B 1 100 ? 33.586 29.955 41.594 1.00 20.55 96 SER B CA 1
ATOM 2292 C C . SER B 1 100 ? 34.103 31.142 40.806 1.00 22.06 96 SER B C 1
ATOM 2293 O O . SER B 1 100 ? 35.199 31.089 40.199 1.00 23.54 96 SER B O 1
ATOM 2296 N N . ASN B 1 101 ? 33.368 32.252 40.872 1.00 21.09 97 ASN B N 1
ATOM 2297 C CA . ASN B 1 101 ? 33.740 33.414 40.070 1.00 22.25 97 ASN B CA 1
ATOM 2298 C C . ASN B 1 101 ? 35.046 34.008 40.620 1.00 22.68 97 ASN B C 1
ATOM 2299 O O . ASN B 1 101 ? 35.249 34.038 41.838 1.00 24.69 97 ASN B O 1
ATOM 2304 N N . SER B 1 102 ? 35.870 34.475 39.710 1.00 25.23 98 SER B N 1
ATOM 2305 C CA . SER B 1 102 ? 37.110 35.240 40.090 1.00 26.61 98 SER B CA 1
ATOM 2306 C C . SER B 1 102 ? 36.852 36.756 40.037 1.00 28.23 98 SER B C 1
ATOM 2307 O O . SER B 1 102 ? 37.735 37.599 40.344 1.00 27.40 98 SER B O 1
ATOM 2310 N N . LYS B 1 103 ? 35.634 37.129 39.616 1.00 27.72 99 LYS B N 1
ATOM 2311 C CA . LYS B 1 103 ? 35.322 38.542 39.345 1.00 28.09 99 LYS B CA 1
ATOM 2312 C C . LYS B 1 103 ? 33.816 38.680 39.135 1.00 29.02 99 LYS B C 1
ATOM 2313 O O . LYS B 1 103 ? 33.114 37.648 38.986 1.00 24.92 99 LYS B O 1
ATOM 2319 N N . LYS B 1 104 ? 33.316 39.918 39.146 1.00 26.67 100 LYS B N 1
ATOM 2320 C CA . LYS B 1 104 ? 31.894 40.163 38.811 1.00 27.37 100 LYS B CA 1
ATOM 2321 C C . LYS B 1 104 ? 31.615 39.750 37.374 1.00 25.72 100 LYS B C 1
ATOM 2322 O O . LYS B 1 104 ? 32.479 39.897 36.513 1.00 26.50 100 LYS B O 1
ATOM 2328 N N . VAL B 1 105 ? 30.411 39.187 37.123 1.00 25.01 101 VAL B N 1
ATOM 2329 C CA . VAL B 1 105 ? 30.019 38.775 35.773 1.00 26.81 101 VAL B CA 1
ATOM 2330 C C . VAL B 1 105 ? 28.581 39.248 35.608 1.00 27.16 101 VAL B C 1
ATOM 2331 O O . VAL B 1 105 ? 27.735 38.968 36.434 1.00 28.14 101 VAL B O 1
ATOM 2335 N N . ASP B 1 106 ? 28.338 40.010 34.554 1.00 30.25 102 ASP B N 1
ATOM 2336 C CA . ASP B 1 106 ? 26.993 40.565 34.289 1.00 32.34 102 ASP B CA 1
ATOM 2337 C C . ASP B 1 106 ? 26.848 40.513 32.782 1.00 32.51 102 ASP B C 1
ATOM 2338 O O . ASP B 1 106 ? 27.258 41.441 32.069 1.00 32.01 102 ASP B O 1
ATOM 2343 N N . HIS B 1 107 ? 26.355 39.381 32.300 1.00 31.44 103 HIS B N 1
ATOM 2344 C CA . HIS B 1 107 ? 26.325 39.050 30.877 1.00 31.78 103 HIS B CA 1
ATOM 2345 C C . HIS B 1 107 ? 24.886 38.619 30.563 1.00 31.71 103 HIS B C 1
ATOM 2346 O O . HIS B 1 107 ? 24.129 38.275 31.480 1.00 32.45 103 HIS B O 1
ATOM 2353 N N . LYS B 1 108 ? 24.510 38.716 29.288 1.00 31.44 104 LYS B N 1
ATOM 2354 C CA . LYS B 1 108 ? 23.184 38.291 28.827 1.00 30.68 104 LYS B CA 1
ATOM 2355 C C . LYS B 1 108 ? 23.375 37.597 27.494 1.00 29.37 104 LYS B C 1
ATOM 2356 O O . LYS B 1 108 ? 24.287 37.935 26.700 1.00 29.63 104 LYS B O 1
ATOM 2358 N N . ALA B 1 109 ? 22.519 36.626 27.201 1.00 28.69 105 ALA B N 1
ATOM 2359 C CA . ALA B 1 109 ? 22.525 36.008 25.888 1.00 27.81 105 ALA B CA 1
ATOM 2360 C C . ALA B 1 109 ? 21.072 35.995 25.441 1.00 27.64 105 ALA B C 1
ATOM 2361 O O . ALA B 1 109 ? 20.190 35.589 26.188 1.00 25.86 105 ALA B O 1
ATOM 2363 N N . GLY B 1 110 ? 20.867 36.471 24.221 1.00 28.22 106 GLY B N 1
ATOM 2364 C CA . GLY B 1 110 ? 19.526 36.469 23.620 1.00 27.93 106 GLY B CA 1
ATOM 2365 C C . GLY B 1 110 ? 19.057 35.033 23.385 1.00 27.18 106 GLY B C 1
ATOM 2366 O O . GLY B 1 110 ? 19.841 34.130 23.065 1.00 28.82 106 GLY B O 1
ATOM 2367 N N . VAL B 1 111 ? 17.762 34.835 23.543 1.00 26.94 107 VAL B N 1
ATOM 2368 C CA . VAL B 1 111 ? 17.192 33.538 23.273 1.00 24.89 107 VAL B CA 1
ATOM 2369 C C . VAL B 1 111 ? 16.140 33.701 22.181 1.00 25.34 107 VAL B C 1
ATOM 2370 O O . VAL 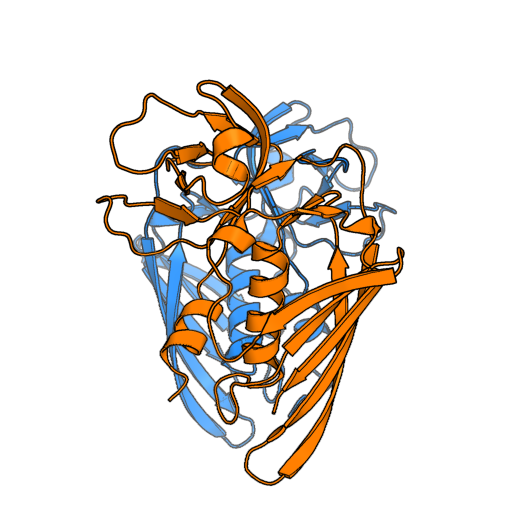B 1 111 ? 15.315 34.593 22.284 1.00 27.32 107 VAL B O 1
ATOM 2374 N N . ARG B 1 112 ? 16.152 32.819 21.198 1.00 25.18 108 ARG B N 1
ATOM 2375 C CA . ARG B 1 112 ? 15.113 32.843 20.113 1.00 26.21 108 ARG B CA 1
ATOM 2376 C C . ARG B 1 112 ? 14.449 31.485 20.137 1.00 24.80 108 ARG B C 1
ATOM 2377 O O . ARG B 1 112 ? 15.124 30.472 20.011 1.00 25.63 108 ARG B O 1
ATOM 2379 N N . ILE B 1 113 ? 13.126 31.487 20.271 1.00 26.06 109 ILE B N 1
ATOM 2380 C CA . ILE B 1 113 ? 12.314 30.271 20.353 1.00 24.72 109 ILE B CA 1
ATOM 2381 C C . ILE B 1 113 ? 11.345 30.233 19.164 1.00 26.38 109 ILE B C 1
ATOM 2382 O O . ILE B 1 113 ? 10.647 31.232 18.894 1.00 27.47 109 ILE B O 1
ATOM 2387 N N . THR B 1 114 ? 11.426 29.150 18.425 1.00 26.37 110 THR B N 1
ATOM 2388 C CA . THR B 1 114 ? 10.371 28.847 17.419 1.00 28.72 110 THR B CA 1
ATOM 2389 C C . THR B 1 114 ? 9.661 27.581 17.876 1.00 28.99 110 THR B C 1
ATOM 2390 O O . THR B 1 114 ? 10.310 26.593 18.224 1.00 27.06 110 THR B O 1
ATOM 2394 N N . LYS B 1 115 ? 8.321 27.594 17.876 1.00 28.43 111 LYS B N 1
ATOM 2395 C CA . LYS B 1 115 ? 7.585 26.375 18.206 1.00 29.01 111 LYS B CA 1
ATOM 2396 C C . LYS B 1 115 ? 6.590 26.026 17.057 1.00 31.01 111 LYS B C 1
ATOM 2397 O O . LYS B 1 115 ? 5.952 26.925 16.511 1.00 31.63 111 LYS B O 1
ATOM 2403 N N . GLU B 1 116 ? 6.536 24.758 16.687 1.00 30.97 112 GLU B N 1
ATOM 2404 C CA . GLU B 1 116 ? 5.482 24.296 15.809 1.00 33.49 112 GLU B CA 1
ATOM 2405 C C . GLU B 1 116 ? 4.734 23.185 16.537 1.00 33.86 112 GLU B C 1
ATOM 2406 O O . GLU B 1 116 ? 5.279 22.110 16.775 1.00 32.58 112 GLU B O 1
ATOM 2412 N N . ASP B 1 117 ? 3.490 23.476 16.916 1.00 36.37 113 ASP B N 1
ATOM 2413 C CA . ASP B 1 117 ? 2.653 22.493 17.656 1.00 39.08 113 ASP B CA 1
ATOM 2414 C C . ASP B 1 117 ? 2.084 21.341 16.830 1.00 40.97 113 ASP B C 1
ATOM 2415 O O . ASP B 1 117 ? 2.369 21.214 15.635 1.00 41.16 113 ASP B O 1
ATOM 2420 N N . ASN B 1 118 ? 1.259 20.507 17.472 1.00 43.79 114 ASN B N 1
ATOM 2421 C CA . ASN B 1 118 ? 0.644 19.329 16.811 1.00 46.22 114 ASN B CA 1
ATOM 2422 C C . ASN B 1 118 ? -0.541 19.668 15.862 1.00 46.42 114 ASN B C 1
ATOM 2423 O O . ASN B 1 118 ? -1.039 18.801 15.153 1.00 47.99 114 ASN B O 1
ATOM 2428 N N . LYS B 1 119 ? -0.947 20.942 15.832 1.00 45.90 115 LYS B N 1
ATOM 2429 C CA . LYS B 1 119 ? -1.946 21.446 14.874 1.00 45.14 115 LYS B CA 1
ATOM 2430 C C . LYS B 1 119 ? -1.263 22.244 13.737 1.00 43.74 115 LYS B C 1
ATOM 2431 O O . LYS B 1 119 ? -1.920 22.702 12.794 1.00 44.01 115 LYS B O 1
ATOM 2437 N N . GLY B 1 120 ? 0.061 22.427 13.817 1.00 41.30 116 GLY B N 1
ATOM 2438 C CA . GLY B 1 120 ? 0.811 23.119 12.753 1.00 38.17 116 GLY B CA 1
ATOM 2439 C C . GLY B 1 120 ? 0.909 24.635 12.933 1.00 35.97 116 GLY B C 1
ATOM 2440 O O . GLY B 1 120 ? 1.428 25.354 12.054 1.00 36.11 116 GLY B O 1
ATOM 2441 N N . THR B 1 121 ? 0.397 25.119 14.063 1.00 33.28 117 THR B N 1
ATOM 2442 C CA . THR B 1 121 ? 0.505 26.509 14.431 1.00 32.74 117 THR B CA 1
ATOM 2443 C C . THR B 1 121 ? 1.968 26.753 14.763 1.00 32.39 117 THR B C 1
ATOM 2444 O O . THR B 1 121 ? 2.543 25.981 15.534 1.00 32.81 117 THR B O 1
ATOM 2448 N N . ILE B 1 122 ? 2.516 27.838 14.219 1.00 31.23 118 ILE B N 1
ATOM 2449 C CA . ILE B 1 122 ? 3.912 28.213 14.416 1.00 30.65 118 ILE B CA 1
ATOM 2450 C C . ILE B 1 122 ? 3.954 29.510 15.222 1.00 31.14 118 ILE B C 1
ATOM 2451 O O . ILE B 1 122 ? 3.173 30.408 14.991 1.00 27.56 118 ILE B O 1
ATOM 2456 N N . SER B 1 123 ? 4.823 29.583 16.238 1.00 28.88 119 SER B N 1
ATOM 2457 C CA . SER B 1 123 ? 4.848 30.748 17.112 1.00 29.75 119 SER B CA 1
ATOM 2458 C C . SER B 1 123 ? 6.339 31.032 17.355 1.00 30.51 119 SER B C 1
ATOM 2459 O O . SER B 1 123 ? 7.159 30.181 17.089 1.00 28.20 119 SER B O 1
ATOM 2462 N N . HIS B 1 124 ? 6.643 32.236 17.807 1.00 30.44 120 HIS B N 1
ATOM 2463 C CA . HIS B 1 124 ? 8.010 32.741 17.879 1.00 33.33 120 HIS B CA 1
ATOM 2464 C C . HIS B 1 124 ? 8.087 33.476 19.208 1.00 32.83 120 HIS B C 1
ATOM 2465 O O . HIS B 1 124 ? 7.152 34.133 19.610 1.00 33.47 120 HIS B O 1
ATOM 2472 N N . ASP B 1 125 ? 9.168 33.331 19.955 1.00 32.79 121 ASP B N 1
ATOM 2473 C CA . ASP B 1 125 ? 9.191 34.010 21.230 1.00 32.37 121 ASP B CA 1
ATOM 2474 C C . ASP B 1 125 ? 10.653 34.364 21.475 1.00 30.54 121 ASP B C 1
ATOM 2475 O O . ASP B 1 125 ? 11.542 33.845 20.818 1.00 28.59 121 ASP B O 1
ATOM 2480 N N . VAL B 1 126 ? 10.863 35.271 22.411 1.00 31.45 122 VAL B N 1
ATOM 2481 C CA . VAL B 1 126 ? 12.240 35.739 22.724 1.00 31.51 122 VAL B CA 1
ATOM 2482 C C . VAL B 1 126 ? 12.345 35.903 24.232 1.00 31.43 122 VAL B C 1
ATOM 2483 O O . VAL B 1 126 ? 11.374 36.126 24.933 1.00 31.14 122 VAL B O 1
ATOM 2487 N N . SER B 1 127 ? 13.565 35.835 24.737 1.00 31.16 123 SER B N 1
ATOM 2488 C CA . SER B 1 127 ? 13.820 36.093 26.127 1.00 29.53 123 SER B CA 1
ATOM 2489 C C . SER B 1 127 ? 15.302 36.461 26.235 1.00 28.57 123 SER B C 1
ATOM 2490 O O . SER B 1 127 ? 16.058 36.398 25.248 1.00 28.85 123 SER B O 1
ATOM 2493 N N . GLU B 1 128 ? 15.686 36.953 27.408 1.00 29.57 124 GLU B N 1
ATOM 2494 C CA . GLU B 1 128 ? 17.084 37.274 27.715 1.00 30.68 124 GLU B CA 1
ATOM 2495 C C . GLU B 1 128 ? 17.554 36.352 28.871 1.00 28.84 124 GLU B C 1
ATOM 2496 O O . GLU B 1 128 ? 16.915 36.299 29.916 1.00 31.84 124 GLU B O 1
ATOM 2502 N N . PHE B 1 129 ? 18.608 35.584 28.645 1.00 28.71 125 PHE B N 1
ATOM 2503 C CA . PHE B 1 129 ? 19.093 34.629 29.629 1.00 27.45 125 PHE B CA 1
ATOM 2504 C C . PHE B 1 129 ? 20.235 35.307 30.377 1.00 26.22 125 PHE B C 1
ATOM 2505 O O . PHE B 1 129 ? 21.242 35.648 29.733 1.00 27.20 125 PHE B O 1
ATOM 2513 N N . LYS B 1 130 ? 20.069 35.496 31.683 1.00 26.13 126 LYS B N 1
ATOM 2514 C CA . LYS B 1 130 ? 21.036 36.324 32.433 1.00 25.86 126 LYS B CA 1
ATOM 2515 C C . LYS B 1 130 ? 22.132 35.377 32.956 1.00 26.11 126 LYS B C 1
ATOM 2516 O O . LYS B 1 130 ? 21.826 34.279 33.425 1.00 25.88 126 LYS B O 1
ATOM 2522 N N . ILE B 1 131 ? 23.386 35.805 32.822 1.00 26.18 127 ILE B N 1
ATOM 2523 C CA . ILE B 1 131 ? 24.547 34.944 33.105 1.00 25.06 127 ILE B CA 1
ATOM 2524 C C . ILE B 1 131 ? 25.311 35.743 34.143 1.00 25.85 127 ILE B C 1
ATOM 2525 O O . ILE B 1 131 ? 25.613 36.906 33.891 1.00 25.27 127 ILE B O 1
ATOM 2530 N N . THR B 1 132 ? 25.565 35.131 35.297 1.00 24.16 128 THR B N 1
ATOM 2531 C CA . THR B 1 132 ? 26.231 35.842 36.387 1.00 24.37 128 THR B CA 1
ATOM 2532 C C . THR B 1 132 ? 27.388 34.980 36.884 1.00 24.89 128 THR B C 1
ATOM 2533 O O . THR B 1 132 ? 28.049 35.366 37.840 1.00 26.31 128 THR B O 1
ATOM 2537 N N . LYS B 1 133 ? 27.610 33.856 36.199 1.00 23.92 129 LYS B N 1
ATOM 2538 C CA . LYS B 1 133 ? 28.712 32.941 36.463 1.00 24.61 129 LYS B CA 1
ATOM 2539 C C . LYS B 1 133 ? 29.726 32.901 35.336 1.00 23.49 129 LYS B C 1
ATOM 2540 O O . LYS B 1 133 ? 29.434 32.784 34.115 1.00 24.90 129 LYS B O 1
ATOM 2546 N N . GLU B 1 134 ? 30.994 33.029 35.766 1.00 23.38 130 GLU B N 1
ATOM 2547 C CA . GLU B 1 134 ? 32.117 32.906 34.882 1.00 22.65 130 GLU B CA 1
ATOM 2548 C C . GLU B 1 134 ? 32.190 31.518 34.194 1.00 21.90 130 GLU B C 1
ATOM 2549 O O . GLU B 1 134 ? 32.468 31.396 32.995 1.00 23.45 130 GLU B O 1
ATOM 2555 N N . GLN B 1 135 ? 31.918 30.474 34.950 1.00 21.26 131 GLN B N 1
ATOM 2556 C CA . GLN B 1 135 ? 31.964 29.119 34.424 1.00 20.77 131 GLN B CA 1
ATOM 2557 C C . GLN B 1 135 ? 30.615 28.514 34.772 1.00 18.92 131 GLN B C 1
ATOM 2558 O O . GLN B 1 135 ? 30.178 28.666 35.918 1.00 18.75 131 GLN B O 1
ATOM 2564 N N . ILE B 1 136 ? 29.918 27.929 33.783 1.00 19.52 132 ILE B N 1
ATOM 2565 C CA . ILE B 1 136 ? 28.599 27.386 34.034 1.00 20.09 132 ILE B CA 1
ATOM 2566 C C . ILE B 1 136 ? 28.512 25.991 33.451 1.00 18.50 132 ILE B C 1
ATOM 2567 O O . ILE B 1 136 ? 29.117 25.728 32.432 1.00 20.63 132 ILE B O 1
ATOM 2572 N N . SER B 1 137 ? 27.838 25.097 34.141 1.00 18.80 133 SER B N 1
ATOM 2573 C CA . SER B 1 137 ? 27.645 23.723 33.689 1.00 16.51 133 SER B CA 1
ATOM 2574 C C . SER B 1 137 ? 26.575 23.622 32.617 1.00 18.37 133 SER B C 1
ATOM 2575 O O . SER B 1 137 ? 25.569 24.386 32.586 1.00 18.57 133 SER B O 1
ATOM 2578 N N . LEU B 1 138 ? 26.762 22.630 31.777 1.00 19.25 134 LEU B N 1
ATOM 2579 C CA . LEU B 1 138 ? 25.689 22.301 30.806 1.00 18.81 134 LEU B CA 1
ATOM 2580 C C . LEU B 1 138 ? 24.470 21.891 31.563 1.00 18.66 134 LEU B C 1
ATOM 2581 O O . LEU B 1 138 ? 23.315 22.175 31.111 1.00 19.06 134 LEU B O 1
ATOM 2586 N N . LYS B 1 139 ? 24.642 21.268 32.715 1.00 17.12 135 LYS B N 1
ATOM 2587 C CA . LYS B 1 139 ? 23.507 20.857 33.571 1.00 17.51 135 LYS B CA 1
ATOM 2588 C C . LYS B 1 139 ? 22.571 22.022 33.853 1.00 18.13 135 LYS B C 1
ATOM 2589 O O . LYS B 1 139 ? 21.346 21.953 33.669 1.00 19.09 135 LYS B O 1
ATOM 2595 N N . GLU B 1 140 ? 23.179 23.119 34.289 1.00 17.92 136 GLU B N 1
ATOM 2596 C CA . GLU B 1 140 ? 22.399 24.315 34.644 1.00 17.86 136 GLU B CA 1
ATOM 2597 C C . GLU B 1 140 ? 21.731 24.963 33.399 1.00 16.89 136 GLU B C 1
ATOM 2598 O O . GLU B 1 140 ? 20.555 25.366 33.488 1.00 17.86 136 GLU B O 1
ATOM 2604 N N . LEU B 1 141 ? 22.440 25.071 32.309 1.00 18.49 137 LEU B N 1
ATOM 2605 C CA . LEU B 1 141 ? 21.905 25.728 31.023 1.00 16.74 137 LEU B CA 1
ATOM 2606 C C . LEU B 1 141 ? 20.697 24.885 30.558 1.00 18.75 137 LEU B C 1
ATOM 2607 O O . LEU B 1 141 ? 19.541 25.392 30.419 1.00 18.92 137 LEU B O 1
ATOM 2612 N N . ASP B 1 142 ? 20.928 23.590 30.498 1.00 17.11 138 ASP B N 1
ATOM 2613 C CA . ASP B 1 142 ? 19.882 22.651 30.039 1.00 18.36 138 ASP B CA 1
ATOM 2614 C C . ASP B 1 142 ? 18.692 22.693 30.956 1.00 19.34 138 ASP B C 1
ATOM 2615 O O . ASP B 1 142 ? 17.510 22.768 30.511 1.00 17.71 138 ASP B O 1
ATOM 2620 N N . PHE B 1 143 ? 18.936 22.637 32.271 1.00 18.77 139 PHE B N 1
ATOM 2621 C CA . PHE B 1 143 ? 17.868 22.544 33.181 1.00 18.44 139 PHE B CA 1
ATOM 2622 C C . PHE B 1 143 ? 17.002 23.856 33.236 1.00 17.93 139 PHE B C 1
ATOM 2623 O O . PHE B 1 143 ? 15.723 23.803 33.184 1.00 20.89 139 PHE B O 1
ATOM 2631 N N . LYS B 1 144 ? 17.657 25.000 33.311 1.00 15.09 140 LYS B N 1
ATOM 2632 C CA . LYS B 1 144 ? 16.951 26.287 33.430 1.00 17.09 140 LYS B CA 1
ATOM 2633 C C . LYS B 1 144 ? 16.207 26.616 32.142 1.00 18.24 140 LYS B C 1
ATOM 2634 O O . LYS B 1 144 ? 15.038 27.183 32.192 1.00 22.10 140 LYS B O 1
ATOM 2640 N N . LEU B 1 145 ? 16.806 26.255 31.021 1.00 19.38 141 LEU B N 1
ATOM 2641 C CA . LEU B 1 145 ? 16.154 26.633 29.726 1.00 19.87 141 LEU B CA 1
ATOM 2642 C C . LEU B 1 145 ? 14.938 25.731 29.525 1.00 20.95 141 LEU B C 1
ATOM 2643 O O . LEU B 1 145 ? 13.849 26.221 29.110 1.00 22.00 141 LEU B O 1
ATOM 2648 N N . ARG B 1 146 ? 15.057 24.447 29.834 1.00 20.84 142 ARG B N 1
ATOM 2649 C CA . ARG B 1 146 ? 13.858 23.542 29.668 1.00 21.61 142 ARG B CA 1
ATOM 2650 C C . ARG B 1 146 ? 12.729 23.916 30.604 1.00 22.22 142 ARG B C 1
ATOM 2651 O O . ARG B 1 146 ? 11.522 23.817 30.235 1.00 23.16 142 ARG B O 1
ATOM 2659 N N . LYS B 1 147 ? 13.028 24.281 31.844 1.00 21.06 143 LYS B N 1
ATOM 2660 C CA . LYS B 1 147 ? 12.007 24.696 32.778 1.00 22.15 143 LYS B CA 1
ATOM 2661 C C . LYS B 1 147 ? 11.314 25.975 32.283 1.00 22.43 143 LYS B C 1
ATOM 2662 O O . LYS B 1 147 ? 10.075 26.095 32.375 1.00 24.99 143 LYS B O 1
ATOM 2668 N N . GLN B 1 148 ? 12.093 26.937 31.805 1.00 22.00 144 GLN B N 1
ATOM 2669 C CA . GLN B 1 148 ? 11.521 28.142 31.144 1.00 23.38 144 GLN B CA 1
ATOM 2670 C C . GLN B 1 148 ? 10.562 27.772 29.976 1.00 23.74 144 GLN B C 1
ATOM 2671 O O . GLN B 1 148 ? 9.431 28.346 29.892 1.00 23.44 144 GLN B O 1
ATOM 2677 N N . LEU B 1 149 ? 11.014 26.860 29.114 1.00 23.10 145 LEU B N 1
ATOM 2678 C CA . LEU B 1 149 ? 10.224 26.413 27.931 1.00 24.96 145 LEU B CA 1
ATOM 2679 C C . LEU B 1 149 ? 8.955 25.646 28.292 1.00 26.21 145 LEU B C 1
ATOM 2680 O O . LEU B 1 149 ? 7.949 25.702 27.520 1.00 25.08 145 LEU B O 1
ATOM 2685 N N . ILE B 1 150 ? 8.989 24.899 29.412 1.00 25.15 146 ILE B N 1
ATOM 2686 C CA . ILE B 1 150 ? 7.776 24.264 29.980 1.00 26.06 146 ILE B CA 1
ATOM 2687 C C . ILE B 1 150 ? 6.846 25.365 30.469 1.00 28.62 146 ILE B C 1
ATOM 2688 O O . ILE B 1 150 ? 5.661 25.432 30.050 1.00 28.56 146 ILE B O 1
ATOM 2693 N N . GLU B 1 151 ? 7.367 26.261 31.304 1.00 29.98 147 GLU B N 1
ATOM 2694 C CA . GLU B 1 151 ? 6.542 27.260 31.954 1.00 32.86 147 GLU B CA 1
ATOM 2695 C C . GLU B 1 151 ? 5.963 28.272 30.954 1.00 33.91 147 GLU B C 1
ATOM 2696 O O . GLU B 1 151 ? 4.803 28.689 31.109 1.00 35.84 147 GLU B O 1
ATOM 2702 N N . LYS B 1 152 ? 6.731 28.653 29.957 1.00 33.15 148 LYS B N 1
ATOM 2703 C CA . LYS B 1 152 ? 6.304 29.772 29.082 1.00 35.08 148 LYS B CA 1
ATOM 2704 C C . LYS B 1 152 ? 5.900 29.364 27.683 1.00 34.78 148 LYS B C 1
ATOM 2705 O O . LYS B 1 152 ? 5.229 30.148 26.983 1.00 35.61 148 LYS B O 1
ATOM 2711 N N . ASN B 1 153 ? 6.247 28.160 27.265 1.00 32.85 149 ASN B N 1
ATOM 2712 C CA . ASN B 1 153 ? 6.082 27.744 25.881 1.00 31.20 149 ASN B CA 1
ATOM 2713 C C . ASN B 1 153 ? 5.399 26.403 25.780 1.00 30.57 149 ASN B C 1
ATOM 2714 O O . ASN B 1 153 ? 5.301 25.828 24.673 1.00 32.21 149 ASN B O 1
ATOM 2719 N N . ASN B 1 154 ? 5.011 25.878 26.940 1.00 27.32 150 ASN B N 1
ATOM 2720 C CA . ASN B 1 154 ? 4.309 24.613 27.058 1.00 27.43 150 ASN B CA 1
ATOM 2721 C C . ASN B 1 154 ? 5.087 23.429 26.501 1.00 27.50 150 ASN B C 1
ATOM 2722 O O . ASN B 1 154 ? 4.524 22.445 26.017 1.00 27.58 150 ASN B O 1
ATOM 2727 N N . LEU B 1 155 ? 6.422 23.470 26.609 1.00 25.86 151 LEU B N 1
ATOM 2728 C CA . LEU B 1 155 ? 7.164 22.289 26.227 1.00 25.06 151 LEU B CA 1
ATOM 2729 C C . LEU B 1 155 ? 6.679 21.119 27.054 1.00 24.26 151 LEU B C 1
ATOM 2730 O O . LEU B 1 155 ? 6.405 21.291 28.235 1.00 24.99 151 LEU B O 1
ATOM 2735 N N . TYR B 1 156 ? 6.710 19.922 26.439 1.00 26.66 152 TYR B N 1
ATOM 2736 C CA . TYR B 1 156 ? 6.214 18.657 26.982 1.00 28.77 152 TYR B CA 1
ATOM 2737 C C . TYR B 1 156 ? 4.727 18.707 27.341 1.00 32.10 152 TYR B C 1
ATOM 2738 O O . TYR B 1 156 ? 4.265 17.944 28.174 1.00 32.07 152 TYR B O 1
ATOM 2747 N N . GLY B 1 157 ? 3.961 19.594 26.713 1.00 33.64 153 GLY B N 1
ATOM 2748 C CA . GLY B 1 157 ? 2.500 19.481 26.914 1.00 35.74 153 GLY B CA 1
ATOM 2749 C C . GLY B 1 157 ? 1.998 18.842 25.646 1.00 36.98 153 GLY B C 1
ATOM 2750 O O . GLY B 1 157 ? 1.715 17.643 25.543 1.00 37.12 153 GLY B O 1
ATOM 2751 N N . ASN B 1 158 ? 2.012 19.681 24.639 1.00 38.93 154 ASN B N 1
ATOM 2752 C CA . ASN B 1 158 ? 1.520 19.410 23.321 1.00 40.57 154 ASN B CA 1
ATOM 2753 C C . ASN B 1 158 ? 2.608 18.767 22.429 1.00 39.50 154 ASN B C 1
ATOM 2754 O O . ASN B 1 158 ? 2.358 17.830 21.664 1.00 38.52 154 ASN B O 1
ATOM 2759 N N . VAL B 1 159 ? 3.843 19.249 22.572 1.00 38.68 155 VAL B N 1
ATOM 2760 C CA . VAL B 1 159 ? 4.967 18.805 21.753 1.00 37.81 155 VAL B CA 1
ATOM 2761 C C . VAL B 1 159 ? 6.184 18.652 22.681 1.00 37.11 155 VAL B C 1
ATOM 2762 O O . VAL B 1 159 ? 6.321 19.421 23.608 1.00 37.19 155 VAL B O 1
ATOM 2766 N N . GLY B 1 160 ? 7.051 17.688 22.405 1.00 37.01 156 GLY B N 1
ATOM 2767 C CA . GLY B 1 160 ? 8.205 17.429 23.303 1.00 34.71 156 GLY B CA 1
ATOM 2768 C C . GLY B 1 160 ? 9.455 17.013 22.565 1.00 33.23 156 GLY B C 1
ATOM 2769 O O . GLY B 1 160 ? 10.156 16.106 22.985 1.00 35.22 156 GLY B O 1
ATOM 2770 N N . SER B 1 161 ? 9.743 17.668 21.456 1.00 30.03 157 SER B N 1
ATOM 2771 C CA . SER B 1 161 ? 10.867 17.325 20.640 1.00 29.51 157 SER B CA 1
ATOM 2772 C C . SER B 1 161 ? 11.501 18.612 20.144 1.00 27.60 157 SER B C 1
ATOM 2773 O O . SER B 1 161 ? 10.886 19.661 20.290 1.00 27.82 157 SER B O 1
ATOM 2776 N N . GLY B 1 162 ? 12.688 18.513 19.549 1.00 25.42 158 GLY B N 1
ATOM 2777 C CA . GLY B 1 162 ? 13.450 19.680 19.082 1.00 25.39 158 GLY B CA 1
ATOM 2778 C C . GLY B 1 162 ? 14.778 19.826 19.817 1.00 25.61 158 GLY B C 1
ATOM 2779 O O . GLY B 1 162 ? 15.352 18.795 20.274 1.00 24.66 158 GLY B O 1
ATOM 2780 N N . LYS B 1 163 ? 15.245 21.070 19.893 1.00 24.20 159 LYS B N 1
ATOM 2781 C CA . LYS B 1 163 ? 16.591 21.303 20.406 1.00 24.69 159 LYS B CA 1
ATOM 2782 C C . LYS B 1 163 ? 16.840 22.726 20.880 1.00 24.35 159 LYS B C 1
ATOM 2783 O O . LYS B 1 163 ? 16.203 23.692 20.406 1.00 23.46 159 LYS B O 1
ATOM 2789 N N . ILE B 1 164 ? 17.741 22.796 21.879 1.00 23.52 160 ILE B N 1
ATOM 2790 C CA . ILE B 1 164 ? 18.306 24.019 22.401 1.00 22.64 160 ILE B CA 1
ATOM 2791 C C . ILE B 1 164 ? 19.702 23.988 21.855 1.00 23.34 160 ILE B C 1
ATOM 2792 O O . ILE B 1 164 ? 20.409 22.965 21.927 1.00 23.08 160 ILE B O 1
ATOM 2797 N N . VAL B 1 165 ? 20.105 25.090 21.263 1.00 24.14 161 VAL B N 1
ATOM 2798 C CA . VAL B 1 165 ? 21.461 25.179 20.790 1.00 25.42 161 VAL B CA 1
ATOM 2799 C C . VAL B 1 165 ? 22.085 26.393 21.454 1.00 24.73 161 VAL B C 1
ATOM 2800 O O . VAL B 1 165 ? 21.558 27.509 21.389 1.00 25.33 161 VAL B O 1
ATOM 2804 N N . ILE B 1 166 ? 23.177 26.158 22.163 1.00 23.93 162 ILE B N 1
ATOM 2805 C CA . ILE B 1 166 ? 23.934 27.237 22.768 1.00 24.59 162 ILE B CA 1
ATOM 2806 C C . ILE B 1 166 ? 25.018 27.679 21.784 1.00 25.59 162 ILE B C 1
ATOM 2807 O O . ILE B 1 166 ? 25.863 26.853 21.440 1.00 27.09 162 ILE B O 1
ATOM 2812 N N . LYS B 1 167 ? 25.002 28.937 21.322 1.00 26.82 163 LYS B N 1
ATOM 2813 C CA . LYS B 1 167 ? 25.954 29.386 20.313 1.00 28.66 163 LYS B CA 1
ATOM 2814 C C . LYS B 1 167 ? 27.010 30.222 21.031 1.00 29.07 163 LYS B C 1
ATOM 2815 O O . LYS B 1 167 ? 26.695 31.161 21.735 1.00 30.39 163 LYS B O 1
ATOM 2821 N N . MET B 1 168 ? 28.248 29.814 20.872 1.00 32.22 164 MET B N 1
ATOM 2822 C CA . MET B 1 168 ? 29.395 30.444 21.553 1.00 35.32 164 MET B CA 1
ATOM 2823 C C . MET B 1 168 ? 29.991 31.565 20.687 1.00 38.70 164 MET B C 1
ATOM 2824 O O . MET B 1 168 ? 29.979 31.463 19.448 1.00 39.69 164 MET B O 1
ATOM 2829 N N . LYS B 1 169 ? 30.538 32.603 21.320 1.00 41.49 165 LYS B N 1
ATOM 2830 C CA . LYS B 1 169 ? 31.256 33.648 20.594 1.00 43.86 165 LYS B CA 1
ATOM 2831 C C . LYS B 1 169 ? 32.343 32.998 19.726 1.00 45.65 165 LYS B C 1
ATOM 2832 O O . LYS B 1 169 ? 32.511 33.396 18.580 1.00 46.22 165 LYS B O 1
ATOM 2838 N N . ASN B 1 170 ? 33.041 31.975 20.236 1.00 47.79 166 ASN B N 1
ATOM 2839 C CA . ASN B 1 170 ? 34.132 31.352 19.447 1.00 50.39 166 ASN B CA 1
ATOM 2840 C C . ASN B 1 170 ? 33.698 30.485 18.256 1.00 50.97 166 ASN B C 1
ATOM 2841 O O . ASN B 1 170 ? 34.494 29.681 17.744 1.00 51.59 166 ASN B O 1
ATOM 2846 N N . GLY B 1 171 ? 32.445 30.652 17.814 1.00 50.80 167 GLY B N 1
ATOM 2847 C CA . GLY B 1 171 ? 31.865 29.819 16.740 1.00 49.15 167 GLY B CA 1
ATOM 2848 C C . GLY B 1 171 ? 31.331 28.456 17.179 1.00 47.64 167 GLY B C 1
ATOM 2849 O O . GLY B 1 171 ? 30.491 27.873 16.478 1.00 48.56 167 GLY B O 1
ATOM 2850 N N . GLY B 1 172 ? 31.807 27.924 18.316 1.00 46.10 168 GLY B N 1
ATOM 2851 C CA . GLY B 1 172 ? 31.323 26.607 18.835 1.00 42.36 168 GLY B CA 1
ATOM 2852 C C . GLY B 1 172 ? 29.822 26.521 19.191 1.00 39.70 168 GLY B C 1
ATOM 2853 O O . GLY B 1 172 ? 29.125 27.536 19.339 1.00 36.98 168 GLY B O 1
ATOM 2854 N N . LYS B 1 173 ? 29.307 25.299 19.301 1.00 38.08 169 LYS B N 1
ATOM 2855 C CA . LYS B 1 173 ? 27.918 25.134 19.769 1.00 37.29 169 LYS B CA 1
ATOM 2856 C C . LYS B 1 173 ? 27.739 23.912 20.678 1.00 34.62 169 LYS B C 1
ATOM 2857 O O . LYS B 1 173 ? 28.522 22.977 20.632 1.00 33.47 169 LYS B O 1
ATOM 2863 N N . TYR B 1 174 ? 26.727 23.974 21.544 1.00 31.02 170 TYR B N 1
ATOM 2864 C CA . TYR B 1 174 ? 26.328 22.879 22.419 1.00 28.97 170 TYR B CA 1
ATOM 2865 C C . TYR B 1 174 ? 24.852 22.685 22.189 1.00 28.00 170 TYR B C 1
ATOM 2866 O O . TYR B 1 174 ? 24.073 23.659 22.244 1.00 26.64 170 TYR B O 1
ATOM 2875 N N . THR B 1 175 ? 24.486 21.454 21.888 1.00 28.03 171 THR B N 1
ATOM 2876 C CA . THR B 1 175 ? 23.104 21.157 21.586 1.00 27.16 171 THR B CA 1
ATOM 2877 C C . THR B 1 175 ? 22.508 20.194 22.623 1.00 25.36 171 THR B C 1
ATOM 2878 O O . THR B 1 175 ? 23.123 19.172 22.937 1.00 25.50 171 THR B O 1
ATOM 2882 N N . PHE B 1 176 ? 21.302 20.475 23.092 1.00 24.31 172 PHE B N 1
ATOM 2883 C CA . PHE B 1 176 ? 20.527 19.568 23.973 1.00 24.00 172 PHE B CA 1
ATOM 2884 C C . PHE B 1 176 ? 19.263 19.139 23.193 1.00 24.47 172 PHE B C 1
ATOM 2885 O O . PHE B 1 176 ? 18.446 19.978 22.830 1.00 24.75 172 PHE B O 1
ATOM 2893 N N . GLU B 1 177 ? 19.111 17.835 23.010 1.00 25.16 173 GLU B N 1
ATOM 2894 C CA . GLU B 1 177 ? 17.968 17.277 22.291 1.00 26.13 173 GLU B CA 1
ATOM 2895 C C . GLU B 1 177 ? 16.822 17.113 23.243 1.00 25.42 173 GLU B C 1
ATOM 2896 O O . GLU B 1 177 ? 16.975 16.619 24.354 1.00 26.34 173 GLU B O 1
ATOM 2902 N N . LEU B 1 178 ? 15.667 17.683 22.874 1.00 24.28 174 LEU B N 1
ATOM 2903 C CA . LEU B 1 178 ? 14.611 17.824 23.806 1.00 23.06 174 LEU B CA 1
ATOM 2904 C C . LEU B 1 178 ? 13.818 16.541 24.005 1.00 24.27 174 LEU B C 1
ATOM 2905 O O . LEU B 1 178 ? 13.067 16.485 24.877 1.00 24.62 174 LEU B O 1
ATOM 2910 N N . HIS B 1 179 ? 14.025 15.504 23.213 1.00 26.66 175 HIS B N 1
ATOM 2911 C CA . HIS B 1 179 ? 13.112 14.356 23.326 1.00 28.80 175 HIS B CA 1
ATOM 2912 C C . HIS B 1 179 ? 13.570 13.405 24.422 1.00 28.74 175 HIS B C 1
ATOM 2913 O O . HIS B 1 179 ? 12.885 12.403 24.736 1.00 28.38 175 HIS B O 1
ATOM 2920 N N . LYS B 1 180 ? 14.720 13.716 25.046 1.00 28.20 176 LYS B N 1
ATOM 2921 C CA . LYS B 1 180 ? 15.250 12.858 26.085 1.00 27.60 176 LYS B CA 1
ATOM 2922 C C . LYS B 1 180 ? 16.033 13.744 27.081 1.00 26.77 176 LYS B C 1
ATOM 2923 O O . LYS B 1 180 ? 16.368 14.875 26.797 1.00 24.44 176 LYS B O 1
ATOM 2929 N N . LYS B 1 181 ? 16.277 13.182 28.238 1.00 27.27 177 LYS B N 1
ATOM 2930 C CA . LYS B 1 181 ? 17.005 13.887 29.285 1.00 26.92 177 LYS B CA 1
ATOM 2931 C C . LYS B 1 181 ? 18.437 14.157 28.833 1.00 24.96 177 LYS B C 1
ATOM 2932 O O . LYS B 1 181 ? 19.013 13.376 28.063 1.00 25.43 177 LYS B O 1
ATOM 2938 N N . LEU B 1 182 ? 19.063 15.240 29.345 1.00 23.47 178 LEU B N 1
ATOM 2939 C CA . LEU B 1 182 ? 20.471 15.435 29.080 1.00 23.99 178 LEU B CA 1
ATOM 2940 C C . LEU B 1 182 ? 21.212 14.206 29.652 1.00 22.50 178 LEU B C 1
ATOM 2941 O O . LEU B 1 182 ? 20.903 13.757 30.755 1.00 24.47 178 LEU B O 1
ATOM 2946 N N . GLN B 1 183 ? 22.156 13.712 28.890 1.00 22.94 179 GLN B N 1
ATOM 2947 C CA . GLN B 1 183 ? 23.002 12.532 29.251 1.00 24.32 179 GLN B CA 1
ATOM 2948 C C . GLN B 1 183 ? 23.771 12.916 30.546 1.00 25.56 179 GLN B C 1
ATOM 2949 O O . GLN B 1 183 ? 24.265 14.063 30.630 1.00 24.37 179 GLN B O 1
ATOM 2955 N N . GLU B 1 184 ? 23.810 12.029 31.548 1.00 25.52 180 GLU B N 1
ATOM 2956 C CA . GLU B 1 184 ? 24.407 12.380 32.857 1.00 26.75 180 GLU B CA 1
ATOM 2957 C C . GLU B 1 184 ? 25.857 12.817 32.732 1.00 26.01 180 GLU B C 1
ATOM 2958 O O . GLU B 1 184 ? 26.225 13.759 33.415 1.00 26.15 180 GLU B O 1
ATOM 2964 N N . ASN B 1 185 ? 26.670 12.147 31.892 1.00 26.79 181 ASN B N 1
ATOM 2965 C CA . ASN B 1 185 ? 28.065 12.608 31.628 1.00 26.07 181 ASN B CA 1
ATOM 2966 C C . ASN B 1 185 ? 28.207 14.059 31.197 1.00 26.83 181 ASN B C 1
ATOM 2967 O O . ASN B 1 185 ? 29.126 14.765 31.618 1.00 25.69 181 ASN B O 1
ATOM 2972 N N . ARG B 1 186 ? 27.271 14.533 30.369 1.00 23.17 182 ARG B N 1
ATOM 2973 C CA . ARG B 1 186 ? 27.292 15.896 29.964 1.00 22.98 182 ARG B CA 1
ATOM 2974 C C . ARG B 1 186 ? 26.861 16.874 31.081 1.00 21.63 182 ARG B C 1
ATOM 2975 O O . ARG B 1 186 ? 27.230 18.056 30.986 1.00 21.69 182 ARG B O 1
ATOM 2983 N N . MET B 1 187 ? 26.169 16.401 32.124 1.00 20.58 183 MET B N 1
ATOM 2984 C CA . MET B 1 187 ? 25.791 17.305 33.235 1.00 20.69 183 MET B CA 1
ATOM 2985 C C . MET B 1 187 ? 27.082 17.790 33.956 1.00 21.07 183 MET B C 1
ATOM 2986 O O . MET B 1 187 ? 27.050 18.815 34.681 1.00 22.48 183 MET B O 1
ATOM 2991 N N . ALA B 1 188 ? 28.170 17.053 33.818 1.00 22.05 184 ALA B N 1
ATOM 2992 C CA . ALA B 1 188 ? 29.507 17.503 34.413 1.00 22.39 184 ALA B CA 1
ATOM 2993 C C . ALA B 1 188 ? 30.325 18.447 33.530 1.00 22.00 184 ALA B C 1
ATOM 2994 O O . ALA B 1 188 ? 31.302 19.122 34.039 1.00 22.62 184 ALA B O 1
ATOM 2996 N N . ASP B 1 189 ? 29.994 18.562 32.223 1.00 20.12 185 ASP B N 1
ATOM 2997 C CA . ASP B 1 189 ? 30.686 19.462 31.281 1.00 21.71 185 ASP B CA 1
ATOM 2998 C C . ASP B 1 189 ? 30.450 20.934 31.608 1.00 22.97 185 ASP B C 1
ATOM 2999 O O . ASP B 1 189 ? 29.376 21.296 32.113 1.00 21.60 185 ASP B O 1
ATOM 3004 N N . VAL B 1 190 ? 31.480 21.771 31.420 1.00 22.08 186 VAL B N 1
ATOM 3005 C CA . VAL B 1 190 ? 31.364 23.158 31.815 1.00 23.14 186 VAL B CA 1
ATOM 3006 C C . VAL B 1 190 ? 31.895 24.042 30.690 1.00 23.82 186 VAL B C 1
ATOM 3007 O O . VAL B 1 190 ? 32.853 23.687 29.991 1.00 24.53 186 VAL B O 1
ATOM 3011 N N . ILE B 1 191 ? 31.317 25.229 30.549 1.00 23.96 187 ILE B N 1
ATOM 3012 C CA . ILE B 1 191 ? 31.759 26.195 29.554 1.00 23.39 187 ILE B CA 1
ATOM 3013 C C . ILE B 1 191 ? 31.970 27.548 30.169 1.00 22.79 187 ILE B C 1
ATOM 3014 O O . ILE B 1 191 ? 31.524 27.808 31.282 1.00 20.67 187 ILE B O 1
ATOM 3019 N N . ASP B 1 192 ? 32.604 28.446 29.410 1.00 24.19 188 ASP B N 1
ATOM 3020 C CA . ASP B 1 192 ? 32.781 29.826 29.799 1.00 24.86 188 ASP B CA 1
ATOM 3021 C C . ASP B 1 192 ? 31.473 30.602 29.548 1.00 24.72 188 ASP B C 1
ATOM 3022 O O . ASP B 1 192 ? 31.144 30.870 28.368 1.00 25.97 188 ASP B O 1
ATOM 3027 N N . GLY B 1 193 ? 30.792 30.987 30.606 1.00 25.95 189 GLY B N 1
ATOM 3028 C CA . GLY B 1 193 ? 29.508 31.691 30.573 1.00 28.52 189 GLY B CA 1
ATOM 3029 C C . GLY B 1 193 ? 29.654 33.015 29.839 1.00 29.28 189 GLY B C 1
ATOM 3030 O O . GLY B 1 193 ? 28.752 33.457 29.171 1.00 28.46 189 GLY B O 1
ATOM 3031 N N . THR B 1 194 ? 30.807 33.677 29.950 1.00 31.32 190 THR B N 1
ATOM 3032 C CA . THR B 1 194 ? 30.969 34.956 29.211 1.00 32.76 190 THR B CA 1
ATOM 3033 C C . THR B 1 194 ? 31.189 34.783 27.699 1.00 33.50 190 THR B C 1
ATOM 3034 O O . THR B 1 194 ? 31.095 35.751 26.964 1.00 35.23 190 THR B O 1
ATOM 3038 N N . ASN B 1 195 ? 31.495 33.570 27.241 1.00 33.42 191 ASN B N 1
ATOM 3039 C CA . ASN B 1 195 ? 31.637 33.258 25.836 1.00 34.27 191 ASN B CA 1
ATOM 3040 C C . ASN B 1 195 ? 30.312 32.851 25.193 1.00 32.33 191 ASN B C 1
ATOM 3041 O O . ASN B 1 195 ? 30.310 32.486 24.035 1.00 34.43 191 ASN B O 1
ATOM 3046 N N . ILE B 1 196 ? 29.219 32.822 25.943 1.00 31.36 192 ILE B N 1
ATOM 3047 C CA . ILE B 1 196 ? 27.939 32.394 25.348 1.00 30.18 192 ILE B CA 1
ATOM 3048 C C . ILE B 1 196 ? 27.440 33.614 24.582 1.00 28.91 192 ILE B C 1
ATOM 3049 O O . ILE B 1 196 ? 27.303 34.687 25.150 1.00 28.98 192 ILE B O 1
ATOM 3054 N N . ASP B 1 197 ? 27.105 33.425 23.329 1.00 29.65 193 ASP B N 1
ATOM 3055 C CA . ASP B 1 197 ? 26.669 34.545 22.470 1.00 30.97 193 ASP B CA 1
ATOM 3056 C C . ASP B 1 197 ? 25.143 34.651 22.365 1.00 28.56 193 ASP B C 1
ATOM 3057 O O . ASP B 1 197 ? 24.518 35.647 22.783 1.00 27.69 193 ASP B O 1
ATOM 3062 N N . ASN B 1 198 ? 24.525 33.550 21.966 1.00 29.21 194 ASN B N 1
ATOM 3063 C CA . ASN B 1 198 ? 23.062 33.513 21.932 1.00 29.19 194 ASN B CA 1
ATOM 3064 C C . ASN B 1 198 ? 22.576 32.062 21.932 1.00 26.65 194 ASN B C 1
ATOM 3065 O O . ASN B 1 198 ? 23.402 31.100 21.804 1.00 26.17 194 ASN B O 1
ATOM 3070 N N . ILE B 1 199 ? 21.265 31.920 22.134 1.00 25.53 195 ILE B N 1
ATOM 3071 C CA . ILE B 1 199 ? 20.661 30.601 22.306 1.00 23.75 195 ILE B CA 1
ATOM 3072 C C . ILE B 1 199 ? 19.526 30.484 21.302 1.00 23.92 195 ILE B C 1
ATOM 3073 O O . ILE B 1 199 ? 18.699 31.398 21.212 1.00 25.38 195 ILE B O 1
ATOM 3078 N N . GLU B 1 200 ? 19.445 29.365 20.621 1.00 24.41 196 GLU B N 1
ATOM 3079 C CA . GLU B 1 200 ? 18.314 29.162 19.679 1.00 25.76 196 GLU B CA 1
ATOM 3080 C C . GLU B 1 200 ? 17.578 27.909 20.066 1.00 24.97 196 GLU B C 1
ATOM 3081 O O . GLU B 1 200 ? 18.189 26.870 20.216 1.00 25.81 196 GLU B O 1
ATOM 3087 N N . VAL B 1 201 ? 16.253 28.007 20.202 1.00 23.90 197 VAL B N 1
ATOM 3088 C CA . VAL B 1 201 ? 15.422 26.894 20.607 1.00 21.57 197 VAL B CA 1
ATOM 3089 C C . VAL B 1 201 ? 14.421 26.589 19.463 1.00 23.31 197 VAL B C 1
ATOM 3090 O O . VAL B 1 201 ? 13.837 27.527 18.966 1.00 24.65 197 VAL B O 1
ATOM 3094 N N . ASN B 1 202 ? 14.317 25.329 19.083 1.00 23.31 198 ASN B N 1
ATOM 3095 C CA . ASN B 1 202 ? 13.302 24.845 18.119 1.00 25.42 198 ASN B CA 1
ATOM 3096 C C . ASN B 1 202 ? 12.486 23.709 18.750 1.00 26.76 198 ASN B C 1
ATOM 3097 O O . ASN B 1 202 ? 13.039 22.672 19.123 1.00 27.83 198 ASN B O 1
ATOM 3102 N N . ILE B 1 203 ? 11.179 23.922 18.897 1.00 27.95 199 ILE B N 1
ATOM 3103 C CA . ILE B 1 203 ? 10.299 22.929 19.477 1.00 28.92 199 ILE B CA 1
ATOM 3104 C C . ILE B 1 203 ? 9.345 22.486 18.375 1.00 32.79 199 ILE B C 1
ATOM 3105 O O . ILE B 1 203 ? 8.641 23.329 17.795 1.00 30.04 199 ILE B O 1
ATOM 3110 N N . LYS B 1 204 ? 9.361 21.182 18.115 1.00 36.59 200 LYS B N 1
ATOM 3111 C CA . LYS B 1 204 ? 8.505 20.569 17.115 1.00 41.12 200 LYS B CA 1
ATOM 3112 C C . LYS B 1 204 ? 7.898 19.285 17.690 1.00 43.15 200 LYS B C 1
ATOM 3113 O O . LYS B 1 204 ? 8.249 18.772 18.783 1.00 44.48 200 LYS B O 1
#

CATH classification: 3.10.20.120 (+1 more: 2.40.50.110)

Nearest PDB structures (foldseek):
  4dxf-assembly1_A  TM=1.003E+00  e=5.067E-38  Staphylococcus aureus subsp. aureus str. Newman
  5d3d-assembly1_A  TM=9.787E-01  e=1.730E-32  Staphylococcus aureus subsp. aureus NCTC 8325
  3v05-assembly2_D  TM=9.100E-01  e=5.104E-24  Staphylococcus aureus subsp. aureus NCTC 8325
  3v05-assembly1_B  TM=9.206E-01  e=1.650E-23  Staphylococcus aureus subsp. aureus NCTC 8325
  4rfb-assembly2_C  TM=9.110E-01  e=2.580E-23  Staphylococcus aureus subsp. aureus NCTC 8325

Sequence (384 aa):
EINPKFKDLRAYYTKPSLEFKNEIGIILKKWTTIRFMNVVPDYFIYKIALVGKDDKKYGEGVHRNVDVFVVLEEENNYNLEKYSVGGITKSNSKKVDHKAGVRITKEDNNKGTISHDVSEFKITKEQISLKELDFKLRKQLIEKNNLYGNVGSGKIVIKMKNGGKYTFELHKKLQENRMADVIDGTNIDNIEVNIKKFKDLRAYYTKPSLEFKNEIGIILKKWTTIRFMNVVPDYFIYKIALVGKDDKKYGEGVHRNVDVFVVLEENNYNLEKYSVGGITKSNSKKVDHKAGVRITKEDNKGTISHDVSEFKITKEQISLKELDFKLRKQLIEKNNLYGNVGSGKIVIKMKNGGKYTFELHKKLQENRMADVIDGTNIDNIEVNIK

B-factor: mean 29.69, std 8.57, range [12.19, 60.41]